Protein AF-A0A9Q1MTA8-F1 (afdb_monomer_lite)

Foldseek 3Di:
DDAPPQQQDPLLVLLLDLVCLVVNVVVCVVPVVQQLDATNQQAGSLLSNLLNLRLNSNVSSLVSLVVPDDPVSSVSNQAGPQFDGSLLSNVVSLVLLVNLVCCVVCVVQQCGAGNVRAGSLLSLLQDQVLQPPPPPDDPVLVVLLVPDDDDSDSDDDPVVVPPDPDPSSVVSNVSSNSNVSSLVSLLSSLVSLVVVLVVCVVPDPPVVVVSLVNLLSSLLSNLLNLVVSSNVNSCVSPVVSQLDADPQQAGSLLSNLLNVNVVVVVVLLPPPPSLVVNQPTATPQQHGSLLSLLDHDPDPPPDPDDLLVVLLVSVVSSVVNPVSHDVVQQPGATNVRDGSVRSNCVSCVVSLVSNLVVLLVVLVVLLVLLVVLLVVLVVCLQVDQQAADPPPRHRPCVPPPLSVLLVVLSVLLNVLSVVLNVLSVVLVPDPSDSVCSNPPSVVSVVSSVVSNLSSVLSSLSSVLSSLLRNPPDPDPVVNVVVSVVSCPVVVVSCVVCVVVVVVVVVVVVVVVVVVVVVDDPPPPPDDDDDDDDDDDDDDDDDDDDDDDDDDDDDD

InterPro domains:
  IPR026961 PGG domain [PF13962] (357-468)
  IPR036770 Ankyrin repeat-containing domain superfamily [G3DSA:1.25.40.20] (1-135)
  IPR036770 Ankyrin repeat-containing domain superfamily [G3DSA:1.25.40.20] (136-315)
  IPR036770 Ankyrin repeat-containing domain superfamily [SSF48403] (3-128)

Radius of gyration: 36.96 Å; chains: 1; bounding box: 88×91×113 Å

Organism: NCBI:txid402998

Sequence (555 aa):
MHRNDMGNTILHEIATFDRLDSAAKVILNKAPSLLGMRNKCGETALYRVVRYKKVVMFDFLDEQVNQLFDVYEREACYYKLGGATILHAAICSEHFCLALLIAKKYDYLVNERDADGMTALQLLACNRQAFGIGEKYSFIKRSIYTRLSTEHKAIEREEDKKCYRVPMVESIRKKKQRYESVLELAKLMSDVSKRQEKEEQDGVAQAGQAVAKVAESSLFLATKSGCTEIIDEILKTYPQAVEYVDSEGRNVLHVAIKYRQMQFFDIVEKMGTPMRRLKRKITHQGNSLLHMVGVKEDSEIADMRSPALLLQENLLLFERVKNVCSAYFSEIINEEGKTAEELFTKENTTLRSEVNDWLKRTAENCTIVAVLIATVAFAAAYTIPGGPNQSTGYPVLLDQPFFVIFTIGDVLSITFALTSMINFLSILTSSFLLHEFRRSLPQKLTLGVTLLILSVSMMMLAFASTIILMIHYKERWTKIALSSMAFLPVTIFAVSYFPLYVSLWKNFNYSLRKLARAFPRCKFISGRPRDSPLPSSSSLHESESTKFGISTSYY

Secondary structure (DSSP, 8-state):
----TT---HHHHHTT-GGGHHHHHHHHHH-GGGSS---TT---HHHHHHHTT-HHHHHHHHHHHHHHS-HHHHHHHHB-TTS-BHHHHHHHTT-HHHHHHHHHH-GGGSS-B-TTS-BHHHHHHH-GGGG---S---HHHHHHHHH------SS--GGGGGG---HHHHHHHHHHHHHHHHHHHHHHHHHHHHHHHHHHHTT-HHHHHHHHHHHHHHHHHHHHHT-HHHHHHHHHH-GGGGG-B-TTS-BHHHHHHHTT-HHHHHHHHTTSHHHHHHHH---TT---TTGGGTSPPSS-----S-HHHHHHHHHHHHHHHHHHS-GGGGS-B-TTS-BHHHHHHHHTHHHHHHHHHHHHHHHHHHHHHHHHHHHHHHHHHHS-TT-B-TTT-SBTTTTSHHHHHHHHHHHHHHHHHHHHHHHHHHHHTS---GGGGGTHHHHHHHHHHHHHHHHHHHHHHHHHHHHHHH---S-HHHHHHHHHHHHHHHHHHHHHHHHHHHHHHHHHHHHHHHHHHHS-------PPP--------------------------

Structure (mmCIF, N/CA/C/O backbone):
data_AF-A0A9Q1MTA8-F1
#
_entry.id   AF-A0A9Q1MTA8-F1
#
loop_
_atom_site.group_PDB
_atom_site.id
_atom_site.type_symbol
_atom_site.label_atom_id
_atom_site.label_alt_id
_atom_site.label_comp_id
_atom_site.label_asym_id
_atom_site.label_entity_id
_atom_site.label_seq_id
_atom_site.pdbx_PDB_ins_code
_atom_site.Cartn_x
_atom_site.Cartn_y
_atom_site.Cartn_z
_atom_site.occupancy
_atom_site.B_iso_or_equiv
_atom_site.auth_seq_id
_atom_site.auth_comp_id
_atom_site.auth_asym_id
_atom_site.auth_atom_id
_atom_site.pdbx_PDB_model_num
ATOM 1 N N . MET A 1 1 ? 6.226 23.227 -46.658 1.00 59.16 1 MET A N 1
ATOM 2 C CA . MET A 1 1 ? 5.336 22.419 -45.794 1.00 59.16 1 MET A CA 1
ATOM 3 C C . MET A 1 1 ? 5.023 23.213 -44.541 1.00 59.16 1 MET A C 1
ATOM 5 O O . MET A 1 1 ? 5.942 23.507 -43.787 1.00 59.16 1 MET A O 1
ATOM 9 N N . HIS A 1 2 ? 3.764 23.603 -44.351 1.00 76.25 2 HIS A N 1
ATOM 10 C CA . HIS A 1 2 ? 3.347 24.346 -43.162 1.00 76.25 2 HIS A CA 1
ATOM 11 C C . HIS A 1 2 ? 3.400 23.443 -41.922 1.00 76.25 2 HIS A C 1
ATOM 13 O O . HIS A 1 2 ? 2.971 22.289 -41.968 1.00 76.25 2 HIS A O 1
ATOM 19 N N . ARG A 1 3 ? 3.955 23.973 -40.832 1.00 87.25 3 ARG A N 1
ATOM 20 C CA . ARG A 1 3 ? 3.949 23.367 -39.498 1.00 87.25 3 ARG A CA 1
ATOM 21 C C . ARG A 1 3 ? 3.203 24.312 -38.564 1.00 87.25 3 ARG A C 1
ATOM 23 O O . ARG A 1 3 ? 3.296 25.523 -38.751 1.00 87.25 3 ARG A O 1
ATOM 30 N N . ASN A 1 4 ? 2.475 23.775 -37.591 1.00 88.44 4 ASN A N 1
ATOM 31 C CA . ASN A 1 4 ? 1.875 24.611 -36.548 1.00 88.44 4 ASN A CA 1
ATOM 32 C C . ASN A 1 4 ? 2.919 25.044 -35.503 1.00 88.44 4 ASN A C 1
ATOM 34 O O . ASN A 1 4 ? 4.091 24.665 -35.584 1.00 88.44 4 ASN A O 1
ATOM 38 N N . ASP A 1 5 ? 2.488 25.795 -34.490 1.00 87.06 5 ASP A N 1
ATOM 39 C CA . ASP A 1 5 ? 3.366 26.338 -33.444 1.00 87.06 5 ASP A CA 1
ATOM 40 C C . ASP A 1 5 ? 4.110 25.258 -32.647 1.00 87.06 5 ASP A C 1
ATOM 42 O O . ASP A 1 5 ? 5.204 25.502 -32.137 1.00 87.06 5 ASP A O 1
ATOM 46 N N . MET A 1 6 ? 3.580 24.032 -32.609 1.00 83.50 6 MET A N 1
ATOM 47 C CA . MET A 1 6 ? 4.206 22.864 -31.974 1.00 83.50 6 MET A CA 1
ATOM 48 C C . MET A 1 6 ? 5.133 22.088 -32.928 1.00 83.50 6 MET A C 1
ATOM 50 O O . MET A 1 6 ? 5.712 21.064 -32.565 1.00 83.50 6 MET A O 1
ATOM 54 N N . GLY A 1 7 ? 5.301 22.566 -34.162 1.00 86.88 7 GLY A N 1
ATOM 55 C CA . GLY A 1 7 ? 6.080 21.910 -35.208 1.00 86.88 7 GLY A CA 1
ATOM 56 C C . GLY A 1 7 ? 5.385 20.703 -35.838 1.00 86.88 7 GLY A C 1
ATOM 57 O O . GLY A 1 7 ? 6.036 19.957 -36.566 1.00 86.88 7 GLY A O 1
ATOM 58 N N . ASN A 1 8 ? 4.096 20.486 -35.572 1.00 89.50 8 ASN A N 1
ATOM 59 C CA . ASN A 1 8 ? 3.356 19.347 -36.104 1.00 89.50 8 ASN A CA 1
ATOM 60 C C . ASN A 1 8 ? 3.070 19.557 -37.590 1.00 89.50 8 ASN A C 1
ATOM 62 O O . ASN A 1 8 ? 2.639 20.634 -38.013 1.00 89.50 8 ASN A O 1
ATOM 66 N N . THR A 1 9 ? 3.282 18.505 -38.375 1.00 91.94 9 THR A N 1
ATOM 67 C CA . THR A 1 9 ? 2.803 18.442 -39.759 1.00 91.94 9 THR A CA 1
ATOM 68 C C . THR A 1 9 ? 1.333 18.020 -39.787 1.00 91.94 9 THR A C 1
ATOM 70 O O . THR A 1 9 ? 0.809 17.503 -38.801 1.00 91.94 9 THR A O 1
ATOM 73 N N . ILE A 1 10 ? 0.674 18.162 -40.939 1.00 89.56 10 ILE A N 1
ATOM 74 C CA . ILE A 1 10 ? -0.684 17.630 -41.150 1.00 89.56 10 ILE A CA 1
ATOM 75 C C . ILE A 1 10 ? -0.781 16.144 -40.760 1.00 89.56 10 ILE A C 1
ATOM 77 O O . ILE A 1 10 ? -1.760 15.734 -40.142 1.00 89.56 10 ILE A O 1
ATOM 81 N N . LEU A 1 11 ? 0.256 15.351 -41.053 1.00 90.31 11 LEU A N 1
ATOM 82 C CA . LEU A 1 11 ? 0.276 13.929 -40.715 1.00 90.31 11 LEU A CA 1
ATOM 83 C C . LEU A 1 11 ? 0.302 13.689 -39.196 1.00 90.31 11 LEU A C 1
ATOM 85 O O . LEU A 1 11 ? -0.333 12.754 -38.724 1.00 90.31 11 LEU A O 1
ATOM 89 N N . HIS A 1 12 ? 0.960 14.555 -38.418 1.00 91.25 12 HIS A N 1
ATOM 90 C CA . HIS A 1 12 ? 0.945 14.466 -36.953 1.00 91.25 12 HIS A CA 1
ATOM 91 C C . HIS A 1 12 ? -0.444 14.735 -36.368 1.00 91.25 12 HIS A C 1
ATOM 93 O O . HIS A 1 12 ? -0.798 14.144 -35.352 1.00 91.25 12 HIS A O 1
ATOM 99 N N . GLU A 1 13 ? -1.225 15.631 -36.970 1.00 90.31 13 GLU A N 1
ATOM 100 C CA . GLU A 1 13 ? -2.588 15.896 -36.500 1.00 90.31 13 GLU A CA 1
ATOM 101 C C . GLU A 1 13 ? -3.536 14.760 -36.903 1.00 90.31 13 GLU A C 1
ATOM 103 O O . GLU A 1 13 ? -4.303 14.273 -36.074 1.00 90.31 13 GLU A O 1
ATOM 108 N N . ILE A 1 14 ? -3.407 14.242 -38.127 1.00 90.12 14 ILE A N 1
ATOM 109 C CA . ILE A 1 14 ? -4.187 13.089 -38.602 1.00 90.12 14 ILE A CA 1
ATOM 110 C C . ILE A 1 14 ? -3.892 11.828 -37.785 1.00 90.12 14 ILE A C 1
ATOM 112 O O . ILE A 1 14 ? -4.820 11.105 -37.432 1.00 90.12 14 ILE A O 1
ATOM 116 N N . ALA A 1 15 ? -2.632 11.618 -37.396 1.00 88.25 15 ALA A N 1
ATOM 117 C CA . ALA A 1 15 ? -2.195 10.527 -36.525 1.00 88.25 15 ALA A CA 1
ATOM 118 C C . ALA A 1 15 ? -2.945 10.462 -35.178 1.00 88.25 15 ALA A C 1
ATOM 120 O O . ALA A 1 15 ? -2.921 9.439 -34.497 1.00 88.25 15 ALA A O 1
ATOM 121 N N . THR A 1 16 ? -3.631 11.532 -34.769 1.00 89.50 16 THR A N 1
ATOM 122 C CA . THR A 1 16 ? -4.428 11.539 -33.535 1.00 89.50 16 THR A CA 1
ATOM 123 C C . THR A 1 16 ? -5.842 10.967 -33.702 1.00 89.50 16 THR A C 1
ATOM 125 O O . THR A 1 16 ? -6.568 10.877 -32.711 1.00 89.50 16 THR A O 1
ATOM 128 N N . PHE A 1 17 ? -6.235 10.514 -34.901 1.00 88.69 17 PHE A N 1
ATOM 129 C CA . PHE A 1 17 ? -7.570 9.982 -35.201 1.00 88.69 17 PHE A CA 1
ATOM 130 C C . PHE A 1 17 ? -7.515 8.665 -35.992 1.00 88.69 17 PHE A C 1
ATOM 132 O O . PHE A 1 17 ? -6.963 8.624 -37.082 1.00 88.69 17 PHE A O 1
ATOM 139 N N . ASP A 1 18 ? -8.188 7.609 -35.515 1.00 82.75 18 ASP A N 1
ATOM 140 C CA . ASP A 1 18 ? -8.246 6.318 -36.234 1.00 82.75 18 ASP A CA 1
ATOM 141 C C . ASP A 1 18 ? -9.044 6.377 -37.549 1.00 82.75 18 ASP A C 1
ATOM 143 O O . ASP A 1 18 ? -8.770 5.630 -38.477 1.00 82.75 18 ASP A O 1
ATOM 147 N N . ARG A 1 19 ? -10.038 7.269 -37.653 1.00 83.69 19 ARG A N 1
ATOM 148 C CA . ARG A 1 19 ? -10.983 7.323 -38.790 1.00 83.69 19 ARG A CA 1
ATOM 149 C C . ARG A 1 19 ? -10.468 8.083 -40.017 1.00 83.69 19 ARG A C 1
ATOM 151 O O . ARG A 1 19 ? -11.234 8.328 -40.943 1.00 83.69 19 ARG A O 1
ATOM 158 N N . LEU A 1 20 ? -9.222 8.545 -39.984 1.00 87.12 20 LEU A N 1
ATOM 159 C CA . LEU A 1 20 ? -8.634 9.388 -41.028 1.00 87.12 20 LEU A CA 1
ATOM 160 C C . LEU A 1 20 ? -7.525 8.663 -41.807 1.00 87.12 20 LEU A C 1
ATOM 162 O O . LEU A 1 20 ? -6.698 9.313 -42.442 1.00 87.12 20 LEU A O 1
ATOM 166 N N . ASP A 1 21 ? -7.511 7.332 -41.782 1.00 82.19 21 ASP A N 1
ATOM 167 C CA . ASP A 1 21 ? -6.589 6.462 -42.527 1.00 82.19 21 ASP A CA 1
ATOM 168 C C . ASP A 1 21 ? -6.620 6.738 -44.041 1.00 82.19 21 ASP A C 1
ATOM 170 O O . ASP A 1 21 ? -5.585 6.896 -44.688 1.00 82.19 21 ASP A O 1
ATOM 174 N N . SER A 1 22 ? -7.814 6.936 -44.600 1.00 85.00 22 SER A N 1
ATOM 175 C CA . SER A 1 22 ? -8.009 7.281 -46.011 1.00 85.00 22 SER A CA 1
ATOM 176 C C . SER A 1 22 ? -7.400 8.644 -46.360 1.00 85.00 22 SER A C 1
ATOM 178 O O . SER A 1 22 ? -6.773 8.807 -47.408 1.00 85.00 22 SER A O 1
ATOM 180 N N . ALA A 1 23 ? -7.535 9.627 -45.462 1.00 86.31 23 ALA A N 1
ATOM 181 C CA . ALA A 1 23 ? -6.925 10.944 -45.634 1.00 86.31 23 ALA A CA 1
ATOM 182 C C . ALA A 1 23 ? -5.397 10.864 -45.503 1.00 86.31 23 ALA A C 1
ATOM 184 O O . ALA A 1 23 ? -4.682 11.444 -46.323 1.00 86.31 23 ALA A O 1
ATOM 185 N N . ALA A 1 24 ? -4.898 10.096 -44.527 1.00 87.88 24 ALA A N 1
ATOM 186 C CA . ALA A 1 24 ? -3.474 9.827 -44.355 1.00 87.88 24 ALA A CA 1
ATOM 187 C C . ALA A 1 24 ? -2.875 9.207 -45.626 1.00 87.88 24 ALA A C 1
ATOM 189 O O . ALA A 1 24 ? -1.856 9.693 -46.111 1.00 87.88 24 ALA A O 1
ATOM 190 N N . LYS A 1 25 ? -3.551 8.226 -46.236 1.00 88.38 25 LYS A N 1
ATOM 191 C CA . LYS A 1 25 ? -3.123 7.590 -47.492 1.00 88.38 25 LYS A CA 1
ATOM 192 C C . LYS A 1 25 ? -2.963 8.583 -48.642 1.00 88.38 25 LYS A C 1
ATOM 194 O O . LYS A 1 25 ? -1.936 8.588 -49.315 1.00 88.38 25 LYS A O 1
ATOM 199 N N . VAL A 1 26 ? -3.941 9.466 -48.852 1.00 89.31 26 VAL A N 1
ATOM 200 C CA . VAL A 1 26 ? -3.868 10.492 -49.911 1.00 89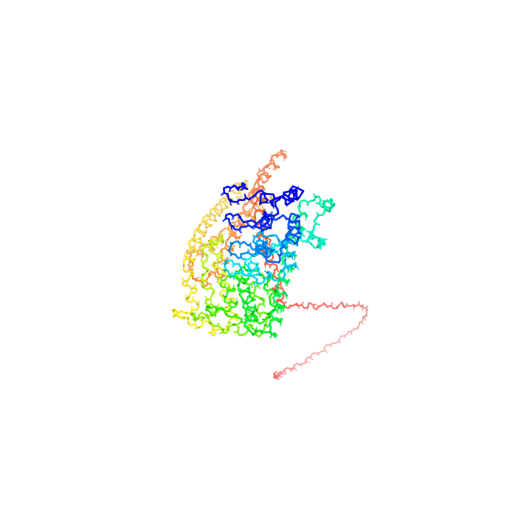.31 26 VAL A CA 1
ATOM 201 C C . VAL A 1 26 ? -2.690 11.444 -49.691 1.00 89.31 26 VAL A C 1
ATOM 203 O O . VAL A 1 26 ? -2.036 11.859 -50.648 1.00 89.31 26 VAL A O 1
ATOM 206 N N . ILE A 1 27 ? -2.409 11.791 -48.436 1.00 88.12 27 ILE A N 1
ATOM 207 C CA . ILE A 1 27 ? -1.319 12.702 -48.076 1.00 88.12 27 ILE A CA 1
ATOM 208 C C . ILE A 1 27 ? 0.040 12.030 -48.258 1.00 88.12 27 ILE A C 1
ATOM 210 O O . ILE A 1 27 ? 0.941 12.647 -48.824 1.00 88.12 27 ILE A O 1
ATOM 214 N N . LEU A 1 28 ? 0.175 10.770 -47.845 1.00 89.12 28 LEU A N 1
ATOM 215 C CA . LEU A 1 28 ? 1.406 9.997 -47.997 1.00 89.12 28 LEU A CA 1
ATOM 216 C C . LEU A 1 28 ? 1.738 9.714 -49.463 1.00 89.12 28 LEU A C 1
ATOM 218 O O . LEU A 1 28 ? 2.895 9.849 -49.846 1.00 89.12 28 LEU A O 1
ATOM 222 N N . ASN A 1 29 ? 0.730 9.471 -50.307 1.00 87.56 29 ASN A N 1
ATOM 223 C CA . ASN A 1 29 ? 0.924 9.339 -51.755 1.00 87.56 29 ASN A CA 1
ATOM 224 C C . ASN A 1 29 ? 1.502 10.610 -52.399 1.00 87.56 29 ASN A C 1
ATOM 226 O O . ASN A 1 29 ? 2.205 10.529 -53.402 1.00 87.56 29 ASN A O 1
ATOM 230 N N . LYS A 1 30 ? 1.191 11.793 -51.853 1.00 88.75 30 LYS A N 1
ATOM 231 C CA . LYS A 1 30 ? 1.712 13.075 -52.356 1.00 88.75 30 LYS A CA 1
ATOM 232 C C . LYS A 1 30 ? 3.044 13.467 -51.720 1.00 88.75 30 LYS A C 1
ATOM 234 O O . LYS A 1 30 ? 3.835 14.157 -52.355 1.00 88.75 30 LYS A O 1
ATOM 239 N N . ALA A 1 31 ? 3.262 13.105 -50.459 1.00 88.44 31 ALA A N 1
ATOM 240 C CA . ALA A 1 31 ? 4.408 13.540 -49.670 1.00 88.44 31 ALA A CA 1
ATOM 241 C C . ALA A 1 31 ? 4.835 12.460 -48.652 1.00 88.44 31 ALA A C 1
ATOM 243 O O . ALA A 1 31 ? 4.566 12.603 -47.454 1.00 88.44 31 ALA A O 1
ATOM 244 N N . PRO A 1 32 ? 5.540 11.403 -49.097 1.00 86.88 32 PRO A N 1
ATOM 245 C CA . PRO A 1 32 ? 5.952 10.292 -48.232 1.00 86.88 32 PRO A CA 1
ATOM 246 C C . PRO A 1 32 ? 6.978 10.710 -47.167 1.00 86.88 32 PRO A C 1
ATOM 248 O O . PRO A 1 32 ? 6.992 10.169 -46.064 1.00 86.88 32 PRO A O 1
ATOM 251 N N . SER A 1 33 ? 7.768 11.758 -47.433 1.00 85.81 33 SER A N 1
ATOM 252 C CA . SER A 1 33 ? 8.756 12.302 -46.489 1.00 85.81 33 SER A CA 1
ATOM 253 C C . SER A 1 33 ? 8.154 12.802 -45.170 1.00 85.81 33 SER A C 1
ATOM 255 O O . SER A 1 33 ? 8.879 12.974 -44.193 1.00 85.81 33 SER A O 1
ATOM 257 N N . LEU A 1 34 ? 6.832 13.013 -45.102 1.00 87.62 34 LEU A N 1
ATOM 258 C CA . LEU A 1 34 ? 6.131 13.398 -43.874 1.00 87.62 34 LEU A CA 1
ATOM 259 C C . LEU A 1 34 ? 6.209 12.340 -42.764 1.00 87.62 34 LEU A C 1
ATOM 261 O O . LEU A 1 34 ? 6.085 12.722 -41.600 1.00 87.62 34 LEU A O 1
ATOM 265 N N . LEU A 1 35 ? 6.419 11.058 -43.097 1.00 86.44 35 LEU A N 1
ATOM 266 C CA . LEU A 1 35 ? 6.514 9.963 -42.119 1.00 86.44 35 LEU A CA 1
ATOM 267 C C . LEU A 1 35 ? 7.710 10.124 -41.176 1.00 86.44 35 LEU A C 1
ATOM 269 O O . LEU A 1 35 ? 7.563 9.957 -39.966 1.00 86.44 35 LEU A O 1
ATOM 273 N N . GLY A 1 36 ? 8.863 10.518 -41.722 1.00 84.62 36 GLY A N 1
ATOM 274 C CA . GLY A 1 36 ? 10.108 10.695 -40.969 1.00 84.62 36 GLY A CA 1
ATOM 275 C C . GLY A 1 36 ? 10.248 12.067 -40.304 1.00 84.62 36 GLY A C 1
ATOM 276 O O . GLY A 1 36 ? 11.206 12.309 -39.569 1.00 84.62 36 GLY A O 1
ATOM 277 N N . MET A 1 37 ? 9.318 13.000 -40.543 1.00 88.88 37 MET A N 1
ATOM 278 C CA . MET A 1 37 ? 9.406 14.333 -39.945 1.00 88.88 37 MET A CA 1
ATOM 279 C C . MET A 1 37 ? 9.106 14.299 -38.456 1.00 88.88 37 MET A C 1
ATOM 281 O O . MET A 1 37 ? 8.160 13.655 -38.012 1.00 88.88 37 MET A O 1
ATOM 285 N N . ARG A 1 38 ? 9.873 15.092 -37.708 1.00 90.69 38 ARG A N 1
ATOM 286 C CA . ARG A 1 38 ? 9.705 15.273 -36.269 1.00 90.69 38 ARG A CA 1
ATOM 287 C C . ARG A 1 38 ? 9.108 16.637 -35.941 1.00 90.69 38 ARG A C 1
ATOM 289 O O . ARG A 1 38 ? 9.453 17.640 -36.576 1.00 90.69 38 ARG A O 1
ATOM 296 N N . ASN A 1 39 ? 8.237 16.675 -34.937 1.00 90.81 39 ASN A N 1
ATOM 297 C CA . ASN A 1 39 ? 7.746 17.924 -34.349 1.00 90.81 39 ASN A CA 1
ATOM 298 C C . ASN A 1 39 ? 8.772 18.554 -33.382 1.00 90.81 39 ASN A C 1
ATOM 300 O O . ASN A 1 39 ? 9.872 18.029 -33.210 1.00 90.81 39 ASN A O 1
ATOM 304 N N . LYS A 1 40 ? 8.433 19.676 -32.723 1.00 89.62 40 LYS A N 1
ATOM 305 C CA . LYS A 1 40 ? 9.339 20.328 -31.750 1.00 89.62 40 LYS A CA 1
ATOM 306 C C . LYS A 1 40 ? 9.639 19.459 -30.526 1.00 89.62 40 LYS A C 1
ATOM 308 O O . LYS A 1 40 ? 10.688 19.611 -29.915 1.00 89.62 40 LYS A O 1
ATOM 313 N N . CYS A 1 41 ? 8.740 18.538 -30.185 1.00 83.62 41 CYS A N 1
ATOM 314 C CA . CYS A 1 41 ? 8.972 17.540 -29.146 1.00 83.62 41 CYS A CA 1
ATOM 315 C C . CYS A 1 41 ? 9.830 16.368 -29.642 1.00 83.62 41 CYS A C 1
ATOM 317 O O . CYS A 1 41 ? 10.137 15.489 -28.849 1.00 83.62 41 CYS A O 1
ATOM 319 N N . GLY A 1 42 ? 10.194 16.314 -30.926 1.00 88.00 42 GLY A N 1
ATOM 320 C CA . GLY A 1 42 ? 10.987 15.229 -31.489 1.00 88.00 42 GLY A CA 1
ATOM 321 C C . GLY A 1 42 ? 10.208 13.986 -31.901 1.00 88.00 42 GLY A C 1
ATOM 322 O O . GLY A 1 42 ? 10.812 12.957 -32.192 1.00 88.00 42 GLY A O 1
ATOM 323 N N . GLU A 1 43 ? 8.885 14.046 -31.893 1.00 91.06 43 GLU A N 1
ATOM 324 C CA . GLU A 1 43 ? 7.996 12.914 -32.150 1.00 91.06 43 GLU A CA 1
ATOM 325 C C . GLU A 1 43 ? 7.726 12.808 -33.642 1.00 91.06 43 GLU A C 1
ATOM 327 O O . GLU A 1 43 ? 7.533 13.835 -34.286 1.00 91.06 43 GLU A O 1
ATOM 332 N N . THR A 1 44 ? 7.690 11.585 -34.165 1.00 92.31 44 THR A N 1
ATOM 333 C CA . THR A 1 44 ? 7.183 11.286 -35.507 1.00 92.31 44 THR A CA 1
ATOM 334 C C . THR A 1 44 ? 5.663 11.135 -35.482 1.00 92.31 44 THR A C 1
ATOM 336 O O . THR A 1 44 ? 5.047 10.996 -34.416 1.00 92.31 44 THR A O 1
ATOM 339 N N . ALA A 1 45 ? 5.038 11.113 -36.663 1.00 91.12 45 ALA A N 1
ATOM 340 C CA . ALA A 1 45 ? 3.613 10.811 -36.767 1.00 91.12 45 ALA A CA 1
ATOM 341 C C . ALA A 1 45 ? 3.289 9.444 -36.138 1.00 91.12 45 ALA A C 1
ATOM 343 O O . ALA A 1 45 ? 2.362 9.359 -35.336 1.00 91.12 45 ALA A O 1
ATOM 344 N N . LEU A 1 46 ? 4.109 8.419 -36.404 1.00 91.38 46 LEU A N 1
ATOM 345 C CA . LEU A 1 46 ? 3.949 7.074 -35.845 1.00 91.38 46 LEU A CA 1
ATOM 346 C C . LEU A 1 46 ? 4.056 7.052 -34.311 1.00 91.38 46 LEU A C 1
ATOM 348 O O . LEU A 1 46 ? 3.199 6.481 -33.639 1.00 91.38 46 LEU A O 1
ATOM 352 N N . TYR A 1 47 ? 5.044 7.741 -33.732 1.00 91.12 47 TYR A N 1
ATOM 353 C CA . TYR A 1 47 ? 5.169 7.852 -32.274 1.00 91.12 47 TYR A CA 1
ATOM 354 C C . TYR A 1 47 ? 3.929 8.496 -31.640 1.00 91.12 47 TYR A C 1
ATOM 356 O O . TYR A 1 47 ? 3.436 8.084 -30.584 1.00 91.12 47 TYR A O 1
ATOM 364 N N . ARG A 1 48 ? 3.383 9.512 -32.309 1.00 90.81 48 ARG A N 1
ATOM 365 C CA . ARG A 1 48 ? 2.202 10.231 -31.844 1.00 90.81 48 ARG A CA 1
ATOM 366 C C . ARG A 1 48 ? 0.954 9.352 -31.857 1.00 90.81 48 ARG A C 1
ATOM 368 O O . ARG A 1 48 ? 0.205 9.387 -30.883 1.00 90.81 48 ARG A O 1
ATOM 375 N N . VAL A 1 49 ? 0.757 8.532 -32.888 1.00 92.81 49 VAL A N 1
ATOM 376 C CA . VAL A 1 49 ? -0.342 7.553 -32.945 1.00 92.81 49 VAL A CA 1
ATOM 377 C C . VAL A 1 49 ? -0.394 6.696 -31.675 1.00 92.81 49 VAL A C 1
ATOM 379 O O . VAL A 1 49 ? -1.453 6.560 -31.055 1.00 92.81 49 VAL A O 1
ATOM 382 N N . VAL A 1 50 ? 0.761 6.179 -31.244 1.00 92.06 50 VAL A N 1
ATOM 383 C CA . VAL A 1 50 ? 0.873 5.348 -30.038 1.00 92.06 50 VAL A CA 1
ATOM 384 C C . VAL A 1 50 ? 0.500 6.142 -28.789 1.00 92.06 50 VAL A C 1
ATOM 386 O O . VAL A 1 50 ? -0.336 5.701 -27.999 1.00 92.06 50 VAL A O 1
ATOM 389 N N . ARG A 1 51 ? 1.032 7.362 -28.645 1.00 89.06 51 ARG A N 1
ATOM 390 C CA . ARG A 1 51 ? 0.721 8.251 -27.514 1.00 89.06 51 ARG A CA 1
ATOM 391 C C . ARG A 1 51 ? -0.776 8.567 -27.400 1.00 89.06 51 ARG A C 1
ATOM 393 O O . ARG A 1 51 ? -1.299 8.668 -26.291 1.00 89.06 51 ARG A O 1
ATOM 400 N N . TYR A 1 52 ? -1.470 8.712 -28.531 1.00 89.94 52 TYR A N 1
ATOM 401 C CA . TYR A 1 52 ? -2.915 8.981 -28.594 1.00 89.94 52 TYR A CA 1
ATOM 402 C C . TYR A 1 52 ? -3.789 7.720 -28.674 1.00 89.94 52 TYR A C 1
ATOM 404 O O . TYR A 1 52 ? -5.015 7.841 -28.816 1.00 89.94 52 TYR A O 1
ATOM 412 N N . LYS A 1 53 ? -3.193 6.530 -28.504 1.00 89.62 53 LYS A N 1
ATOM 413 C CA . LYS A 1 53 ? -3.901 5.248 -28.368 1.00 89.62 53 LYS A CA 1
ATOM 414 C C . LYS A 1 53 ? -4.703 4.868 -29.617 1.00 89.62 53 LYS A C 1
ATOM 416 O O . LYS A 1 53 ? -5.840 4.412 -29.507 1.00 89.62 53 LYS A O 1
ATOM 421 N N . LYS A 1 54 ? -4.152 5.140 -30.800 1.00 90.38 54 LYS A N 1
ATOM 422 C CA . LYS A 1 54 ? -4.827 4.950 -32.093 1.00 90.38 54 LYS A CA 1
ATOM 423 C C . LYS A 1 54 ? -4.336 3.677 -32.777 1.00 90.38 54 LYS A C 1
ATOM 425 O O . LYS A 1 54 ? -3.347 3.695 -33.492 1.00 90.38 54 LYS A O 1
ATOM 430 N N . VAL A 1 55 ? -4.978 2.545 -32.487 1.00 86.50 55 VAL A N 1
ATOM 431 C CA . VAL A 1 55 ? -4.503 1.217 -32.928 1.00 86.50 55 VAL A CA 1
ATOM 432 C C . VAL A 1 55 ? -4.638 1.035 -34.441 1.00 86.50 55 VAL A C 1
ATOM 434 O O . VAL A 1 55 ? -3.709 0.560 -35.080 1.00 86.50 55 VAL A O 1
ATOM 437 N N . VAL A 1 56 ? -5.756 1.464 -35.033 1.00 87.12 56 VAL A N 1
ATOM 438 C CA . VAL A 1 56 ? -6.003 1.284 -36.476 1.00 87.12 56 VAL A CA 1
ATOM 439 C C . VAL A 1 56 ? -5.057 2.162 -37.288 1.00 87.12 56 VAL A C 1
ATOM 441 O O . VAL A 1 56 ? -4.457 1.716 -38.262 1.00 87.12 56 VAL A O 1
ATOM 444 N N . MET A 1 57 ? -4.874 3.410 -36.850 1.00 89.12 57 MET A N 1
ATOM 445 C CA . MET A 1 57 ? -3.908 4.309 -37.475 1.00 89.12 57 MET A CA 1
ATOM 446 C C . MET A 1 57 ? -2.460 3.834 -37.269 1.00 89.12 57 MET A C 1
ATOM 448 O O . MET A 1 57 ? -1.606 4.127 -38.103 1.00 89.12 57 MET A O 1
ATOM 452 N N . PHE A 1 58 ? -2.173 3.097 -36.189 1.00 91.38 58 PHE A N 1
ATOM 453 C CA . PHE A 1 58 ? -0.849 2.513 -35.956 1.00 91.38 58 PHE A CA 1
ATOM 454 C C . PHE A 1 58 ? -0.540 1.460 -37.001 1.00 91.38 58 PHE A C 1
ATOM 456 O O . PHE A 1 58 ? 0.462 1.605 -37.689 1.00 91.38 58 PHE A O 1
ATOM 463 N N . ASP A 1 59 ? -1.425 0.478 -37.174 1.00 89.44 59 ASP A N 1
ATOM 464 C CA . ASP A 1 59 ? -1.235 -0.579 -38.169 1.00 89.44 59 ASP A CA 1
ATOM 465 C C . ASP A 1 59 ? -1.068 0.012 -39.578 1.00 89.44 59 ASP A C 1
ATOM 467 O O . ASP A 1 59 ? -0.161 -0.382 -40.310 1.00 89.44 59 ASP A O 1
ATOM 471 N N . PHE A 1 60 ? -1.873 1.026 -39.923 1.00 90.19 60 PHE A N 1
ATOM 472 C CA . PHE A 1 60 ? -1.771 1.721 -41.205 1.00 90.19 60 PHE A CA 1
ATOM 473 C C . PHE A 1 60 ? -0.426 2.442 -41.390 1.00 90.19 60 PHE A C 1
ATOM 475 O O . PHE A 1 60 ? 0.259 2.217 -42.386 1.00 90.19 60 PHE A O 1
ATOM 482 N N . LEU A 1 61 ? -0.028 3.325 -40.463 1.00 89.31 61 LEU A N 1
ATOM 483 C CA . LEU A 1 61 ? 1.229 4.070 -40.613 1.00 89.31 61 LEU A CA 1
ATOM 484 C C . LEU A 1 61 ? 2.445 3.153 -40.536 1.00 89.31 61 LEU A C 1
ATOM 486 O O . LEU A 1 61 ? 3.418 3.386 -41.244 1.00 89.31 61 LEU A O 1
ATOM 490 N N . ASP A 1 62 ? 2.394 2.120 -39.706 1.00 90.25 62 ASP A N 1
ATOM 491 C CA . ASP A 1 62 ? 3.463 1.143 -39.575 1.00 90.25 62 ASP A CA 1
ATOM 492 C C . ASP A 1 62 ? 3.635 0.321 -40.863 1.00 90.25 62 ASP A C 1
ATOM 494 O O . ASP A 1 62 ? 4.759 0.101 -41.312 1.00 90.25 62 ASP A O 1
ATOM 498 N N . GLU A 1 63 ? 2.545 -0.059 -41.536 1.00 89.94 63 GLU A N 1
ATOM 499 C CA . GLU A 1 63 ? 2.607 -0.659 -42.874 1.00 89.94 63 GLU A CA 1
ATOM 500 C C . GLU A 1 63 ? 3.229 0.302 -43.900 1.00 89.94 63 GLU A C 1
ATOM 502 O O . GLU A 1 63 ? 4.099 -0.097 -44.674 1.00 89.94 63 GLU A O 1
ATOM 507 N N . GLN A 1 64 ? 2.846 1.582 -43.878 1.00 89.12 64 GLN A N 1
ATOM 508 C CA . GLN A 1 64 ? 3.403 2.588 -44.789 1.00 89.12 64 GLN A CA 1
ATOM 509 C C . GLN A 1 64 ? 4.897 2.841 -44.548 1.00 89.12 64 GLN A C 1
ATOM 511 O O . GLN A 1 64 ? 5.655 2.947 -45.509 1.00 89.12 64 GLN A O 1
ATOM 516 N N . VAL A 1 65 ? 5.345 2.889 -43.289 1.00 88.44 65 VAL A N 1
ATOM 517 C CA . VAL A 1 65 ? 6.775 2.986 -42.951 1.00 88.44 65 VAL A CA 1
ATOM 518 C C . VAL A 1 65 ? 7.522 1.747 -43.452 1.00 88.44 65 VAL A C 1
ATOM 520 O O . VAL A 1 65 ? 8.595 1.876 -44.032 1.00 88.44 65 VAL A O 1
ATOM 523 N N . ASN A 1 66 ? 6.946 0.551 -43.299 1.00 86.00 66 ASN A N 1
ATOM 524 C CA . ASN A 1 66 ? 7.560 -0.684 -43.787 1.00 86.00 66 ASN A CA 1
ATOM 525 C C . ASN A 1 66 ? 7.667 -0.752 -45.324 1.00 86.00 66 ASN A C 1
ATOM 527 O O . ASN A 1 66 ? 8.589 -1.382 -45.837 1.00 86.00 66 ASN A O 1
ATOM 531 N N . GLN A 1 67 ? 6.740 -0.125 -46.054 1.00 86.88 67 GLN A N 1
ATOM 532 C CA . GLN A 1 67 ? 6.728 -0.108 -47.522 1.00 86.88 67 GLN A CA 1
ATOM 533 C C . GLN A 1 67 ? 7.626 0.977 -48.126 1.00 86.88 67 GLN A C 1
ATOM 535 O O . GLN A 1 67 ? 8.215 0.758 -49.181 1.00 86.88 67 GLN A O 1
ATOM 540 N N . LEU A 1 68 ? 7.682 2.158 -47.503 1.00 84.12 68 LEU A N 1
ATOM 541 C CA . LEU A 1 68 ? 8.281 3.351 -48.107 1.00 84.12 68 LEU A CA 1
ATOM 542 C C . LEU A 1 68 ? 9.713 3.623 -47.647 1.00 84.12 68 LEU A C 1
ATOM 544 O O . LEU A 1 68 ? 10.444 4.285 -48.380 1.00 84.12 68 LEU A O 1
ATOM 548 N N . PHE A 1 69 ? 10.096 3.165 -46.453 1.00 86.56 69 PHE A N 1
ATOM 549 C CA . PHE A 1 69 ? 11.388 3.465 -45.836 1.00 86.56 69 PHE A CA 1
ATOM 550 C C . PHE A 1 69 ? 12.283 2.229 -45.750 1.00 86.56 69 PHE A C 1
ATOM 552 O O . PHE A 1 69 ? 11.824 1.113 -45.472 1.00 86.56 69 PHE A O 1
ATOM 559 N N . ASP A 1 70 ? 13.581 2.463 -45.950 1.00 82.81 70 ASP A N 1
ATOM 560 C CA . ASP A 1 70 ? 14.622 1.462 -45.725 1.00 82.81 70 ASP A CA 1
ATOM 561 C C . ASP A 1 70 ? 14.812 1.197 -44.217 1.00 82.81 70 ASP A C 1
ATOM 563 O O . ASP A 1 70 ? 14.274 1.917 -43.369 1.00 82.81 70 ASP A O 1
ATOM 567 N N . VAL A 1 71 ? 15.571 0.159 -43.864 1.00 79.25 71 VAL A N 1
ATOM 568 C CA . VAL A 1 71 ? 15.745 -0.325 -42.482 1.00 79.25 71 VAL A CA 1
ATOM 569 C C . VAL A 1 71 ? 16.141 0.804 -41.519 1.00 79.25 71 VAL A C 1
ATOM 571 O O . VAL A 1 71 ? 15.517 0.964 -40.471 1.00 79.25 71 VAL A O 1
ATOM 574 N N . TYR A 1 72 ? 17.095 1.655 -41.906 1.00 76.12 72 TYR A N 1
ATOM 575 C CA . TYR A 1 72 ? 17.583 2.755 -41.065 1.00 76.12 72 TYR A CA 1
ATOM 576 C C . TYR A 1 72 ? 16.539 3.867 -40.843 1.00 76.12 72 TYR A C 1
ATOM 578 O O . TYR A 1 72 ? 16.355 4.376 -39.735 1.00 76.12 72 TYR A O 1
ATOM 586 N N . GLU A 1 73 ? 15.814 4.247 -41.897 1.00 79.75 73 GLU A N 1
ATOM 587 C CA . GLU A 1 73 ? 14.775 5.282 -41.824 1.00 79.75 73 GLU A CA 1
ATOM 588 C C . GLU A 1 73 ? 13.549 4.801 -41.036 1.00 79.75 73 GLU A C 1
ATOM 590 O O . GLU A 1 73 ? 12.905 5.576 -40.318 1.00 79.75 73 GLU A O 1
ATOM 595 N N . ARG A 1 74 ? 13.251 3.502 -41.130 1.00 83.38 74 ARG A N 1
ATOM 596 C CA . ARG A 1 74 ? 12.220 2.826 -40.347 1.00 83.38 74 ARG A CA 1
ATOM 597 C C . ARG A 1 74 ? 12.553 2.825 -38.865 1.00 83.38 74 ARG A C 1
ATOM 599 O O . ARG A 1 74 ? 11.709 3.235 -38.070 1.00 83.38 74 ARG A O 1
ATOM 606 N N . GLU A 1 75 ? 13.771 2.430 -38.499 1.00 81.81 75 GLU A N 1
ATOM 607 C CA . GLU A 1 75 ? 14.218 2.457 -37.107 1.00 81.81 75 GLU A CA 1
ATOM 608 C C . GLU A 1 75 ? 14.065 3.857 -36.527 1.00 81.81 75 GLU A C 1
ATOM 610 O O . GLU A 1 75 ? 13.396 4.016 -35.511 1.00 81.81 75 GLU A O 1
ATOM 615 N N . ALA A 1 76 ? 14.530 4.894 -37.231 1.00 82.94 76 ALA A N 1
ATOM 616 C CA . ALA A 1 76 ? 14.375 6.277 -36.788 1.00 82.94 76 ALA A CA 1
ATOM 617 C C . ALA A 1 76 ? 12.909 6.661 -36.486 1.00 82.94 76 ALA A C 1
ATOM 619 O O . ALA A 1 76 ? 12.663 7.466 -35.583 1.00 82.94 76 ALA A O 1
ATOM 620 N N . CYS A 1 77 ? 11.924 6.079 -37.178 1.00 84.38 77 CYS A N 1
ATOM 621 C CA . CYS A 1 77 ? 10.506 6.355 -36.940 1.00 84.38 77 CYS A CA 1
ATOM 622 C C . CYS A 1 77 ? 9.974 5.805 -35.610 1.00 84.38 77 CYS A C 1
ATOM 624 O O . CYS A 1 77 ? 8.991 6.350 -35.092 1.00 84.38 77 CYS A O 1
ATOM 626 N N . TYR A 1 78 ? 10.620 4.781 -35.046 1.00 87.44 78 TYR A N 1
ATOM 627 C CA . TYR A 1 78 ? 10.238 4.141 -33.784 1.00 87.44 78 TYR A CA 1
ATOM 628 C C . TYR A 1 78 ? 10.776 4.849 -32.539 1.00 87.44 78 TYR A C 1
ATOM 630 O O . TYR A 1 78 ? 10.302 4.575 -31.435 1.00 87.44 78 TYR A O 1
ATOM 638 N N . TYR A 1 79 ? 11.710 5.787 -32.697 1.00 88.06 79 TYR A N 1
ATOM 639 C CA . TYR A 1 79 ? 12.269 6.569 -31.595 1.00 88.06 79 TYR A CA 1
ATOM 640 C C . TYR A 1 79 ? 11.756 8.003 -31.637 1.00 88.06 79 TYR A C 1
ATOM 642 O O . TYR A 1 79 ? 11.572 8.589 -32.705 1.00 88.06 79 TYR A O 1
ATOM 650 N N . LYS A 1 80 ? 11.581 8.614 -30.468 1.00 87.25 80 LYS A N 1
ATOM 651 C CA . LYS A 1 80 ? 11.469 10.067 -30.292 1.00 87.25 80 LYS A CA 1
ATOM 652 C C . LYS A 1 80 ? 12.866 10.692 -30.199 1.00 87.25 80 LYS A C 1
ATOM 654 O O . LYS A 1 80 ? 13.816 10.038 -29.776 1.00 87.25 80 LYS A O 1
ATOM 659 N N . LEU A 1 81 ? 13.000 11.975 -30.548 1.00 79.94 81 LEU A N 1
ATOM 660 C CA . LEU A 1 81 ? 14.214 12.741 -30.237 1.00 79.94 81 LEU A CA 1
ATOM 661 C C . LEU A 1 81 ? 14.416 12.729 -28.711 1.00 79.94 81 LEU A C 1
ATOM 663 O O . LEU A 1 81 ? 13.558 13.216 -27.977 1.00 79.94 81 LEU A O 1
ATOM 667 N N . GLY A 1 82 ? 15.507 12.117 -28.252 1.00 73.50 82 GLY A N 1
ATOM 668 C CA . GLY A 1 82 ? 15.741 11.814 -26.835 1.00 73.50 82 GLY A CA 1
ATOM 669 C C . GLY A 1 82 ? 15.735 10.319 -26.486 1.00 73.50 82 GLY A C 1
ATOM 670 O O . GLY A 1 82 ? 15.957 9.990 -25.333 1.00 73.50 82 GLY A O 1
ATOM 671 N N . GLY A 1 83 ? 15.504 9.413 -27.445 1.00 84.12 83 GLY A N 1
ATOM 672 C CA . GLY A 1 83 ? 15.763 7.971 -27.283 1.00 84.12 83 GLY A CA 1
ATOM 673 C C . GLY A 1 83 ? 14.571 7.116 -26.835 1.00 84.12 83 GLY A C 1
ATOM 674 O O . GLY A 1 83 ? 14.611 5.901 -26.972 1.00 84.12 83 GLY A O 1
ATOM 675 N N . ALA A 1 84 ? 13.463 7.711 -26.381 1.00 88.31 84 ALA A N 1
ATOM 676 C CA . ALA A 1 84 ? 12.273 6.941 -26.008 1.00 88.31 84 ALA A CA 1
ATOM 677 C C . ALA A 1 84 ? 11.642 6.233 -27.224 1.00 88.31 84 ALA A C 1
ATOM 679 O O . ALA A 1 84 ? 11.310 6.878 -28.224 1.00 88.31 84 ALA A O 1
ATOM 680 N N . THR A 1 85 ? 11.433 4.920 -27.120 1.00 92.88 85 THR A N 1
ATOM 681 C CA . THR A 1 85 ? 10.816 4.111 -28.187 1.00 92.88 85 THR A CA 1
ATOM 682 C C . THR A 1 85 ? 9.287 4.205 -28.182 1.00 92.88 85 THR A C 1
ATOM 684 O O . THR A 1 85 ? 8.660 4.587 -27.188 1.00 92.88 85 THR A O 1
ATOM 687 N N . ILE A 1 86 ? 8.652 3.784 -29.278 1.00 92.69 86 ILE A N 1
ATOM 688 C CA . ILE A 1 86 ? 7.196 3.599 -29.345 1.00 92.69 86 ILE A CA 1
ATOM 689 C C . ILE A 1 86 ? 6.668 2.644 -28.264 1.00 92.69 86 ILE A C 1
ATOM 691 O O . ILE A 1 86 ? 5.544 2.825 -27.799 1.00 92.69 86 ILE A O 1
ATOM 695 N N . LEU A 1 87 ? 7.468 1.675 -27.799 1.00 92.19 87 LEU A N 1
ATOM 696 C CA . LEU A 1 87 ? 7.074 0.779 -26.710 1.00 92.19 87 LEU A CA 1
ATOM 697 C C . LEU A 1 87 ? 6.979 1.529 -25.372 1.00 92.19 87 LEU A C 1
ATOM 699 O O . LEU A 1 87 ? 5.972 1.400 -24.673 1.00 92.19 87 LEU A O 1
ATOM 703 N N . HIS A 1 88 ? 7.961 2.383 -25.056 1.00 91.94 88 HIS A N 1
ATOM 704 C CA . HIS A 1 88 ? 7.911 3.257 -23.876 1.00 91.94 88 HIS A CA 1
ATOM 705 C C . HIS A 1 88 ? 6.671 4.165 -23.928 1.00 91.94 88 HIS A C 1
ATOM 707 O O . HIS A 1 88 ? 5.925 4.270 -22.954 1.00 91.94 88 HIS A O 1
ATOM 713 N N . ALA A 1 89 ? 6.368 4.746 -25.096 1.00 90.50 89 ALA A N 1
ATOM 714 C CA . ALA A 1 89 ? 5.169 5.564 -25.292 1.00 90.50 89 ALA A CA 1
ATOM 715 C C . ALA A 1 89 ? 3.860 4.785 -25.066 1.00 90.50 89 ALA A C 1
ATOM 717 O O . ALA A 1 89 ? 2.908 5.319 -24.486 1.00 90.50 89 ALA A O 1
ATOM 718 N N . ALA A 1 90 ? 3.795 3.524 -25.502 1.00 91.50 90 ALA A N 1
ATOM 719 C CA . ALA A 1 90 ? 2.623 2.667 -25.327 1.00 91.50 90 ALA A CA 1
ATOM 720 C C . ALA A 1 90 ? 2.373 2.323 -23.848 1.00 91.50 90 ALA A C 1
ATOM 722 O O . ALA A 1 90 ? 1.224 2.322 -23.399 1.00 91.50 90 ALA A O 1
ATOM 723 N N . ILE A 1 91 ? 3.440 2.084 -23.079 1.00 90.12 91 ILE A N 1
ATOM 724 C CA . ILE A 1 91 ? 3.363 1.801 -21.638 1.00 90.12 91 ILE A CA 1
ATOM 725 C C . ILE A 1 91 ? 3.000 3.063 -20.853 1.00 90.12 91 ILE A C 1
ATOM 727 O O . ILE A 1 91 ? 2.063 3.028 -20.056 1.00 90.12 91 ILE A O 1
ATOM 731 N N . CYS A 1 92 ? 3.661 4.193 -21.124 1.00 87.44 92 CYS A N 1
ATOM 732 C CA . CYS A 1 92 ? 3.368 5.475 -20.473 1.00 87.44 92 CYS A CA 1
ATOM 733 C C . CYS A 1 92 ? 1.948 5.974 -20.767 1.00 87.44 92 CYS A C 1
ATOM 735 O O . CYS A 1 92 ? 1.314 6.594 -19.918 1.00 87.44 92 CYS A O 1
ATOM 737 N N . SER A 1 93 ? 1.419 5.685 -21.959 1.00 86.94 93 SER A N 1
ATOM 738 C CA . SER A 1 93 ? 0.020 5.967 -22.292 1.00 86.94 93 SER A CA 1
ATOM 739 C C . SER A 1 93 ? -0.956 4.919 -21.737 1.00 86.94 93 SER A C 1
ATOM 741 O O . SER A 1 93 ? -2.162 5.077 -21.894 1.00 86.94 93 SER A O 1
ATOM 743 N N . GLU A 1 94 ? -0.498 3.875 -21.045 1.00 86.94 94 GLU A N 1
ATOM 744 C CA . GLU A 1 94 ? -1.319 2.788 -20.492 1.00 86.94 94 GLU A CA 1
ATOM 745 C C . GLU A 1 94 ? -2.143 2.017 -21.539 1.00 86.94 94 GLU A C 1
ATOM 747 O O . GLU A 1 94 ? -3.247 1.537 -21.255 1.00 86.94 94 GLU A O 1
ATOM 752 N N . HIS A 1 95 ? -1.642 1.910 -22.771 1.00 87.44 95 HIS A N 1
ATOM 753 C CA . HIS A 1 95 ? -2.304 1.167 -23.841 1.00 87.44 95 HIS A CA 1
ATOM 754 C C . HIS A 1 95 ? -1.665 -0.210 -24.048 1.00 87.44 95 HIS A C 1
ATOM 756 O O . HIS A 1 95 ? -1.076 -0.508 -25.088 1.00 87.44 95 HIS A O 1
ATOM 762 N N . PHE A 1 96 ? -1.804 -1.077 -23.044 1.00 87.25 96 PHE A N 1
ATOM 763 C CA . PHE A 1 96 ? -1.061 -2.341 -22.958 1.00 87.25 96 PHE A CA 1
ATOM 764 C C . PHE A 1 96 ? -1.333 -3.328 -24.096 1.00 87.25 96 PHE A C 1
ATOM 766 O O . PHE A 1 96 ? -0.434 -4.072 -24.460 1.00 87.25 96 PHE A O 1
ATOM 773 N N . CYS A 1 97 ? -2.518 -3.309 -24.717 1.00 85.81 97 CYS A N 1
ATOM 774 C CA . CYS A 1 97 ? -2.779 -4.127 -25.910 1.00 85.81 97 CYS A CA 1
ATOM 775 C C . CYS A 1 97 ? -1.888 -3.715 -27.094 1.00 85.81 97 CYS A C 1
ATOM 777 O O . CYS A 1 97 ? -1.374 -4.568 -27.809 1.00 85.81 97 CYS A O 1
ATOM 779 N N . LEU A 1 98 ? -1.688 -2.404 -27.281 1.00 88.12 98 LEU A N 1
ATOM 780 C CA . LEU A 1 98 ? -0.818 -1.880 -28.337 1.00 88.12 98 LEU A CA 1
ATOM 781 C C . LEU A 1 98 ? 0.654 -2.083 -27.968 1.00 88.12 98 LEU A C 1
ATOM 783 O O . LEU A 1 98 ? 1.440 -2.466 -28.822 1.00 88.12 98 LEU A O 1
ATOM 787 N N . ALA A 1 99 ? 1.011 -1.909 -26.692 1.00 90.56 99 ALA A N 1
ATOM 788 C CA . ALA A 1 99 ? 2.351 -2.224 -26.198 1.00 90.56 99 ALA A CA 1
ATOM 789 C C . ALA A 1 99 ? 2.711 -3.703 -26.428 1.00 90.56 99 ALA A C 1
ATOM 791 O O . ALA A 1 99 ? 3.802 -3.997 -26.901 1.00 90.56 99 ALA A O 1
ATOM 792 N N . LEU A 1 100 ? 1.778 -4.626 -26.167 1.00 88.38 100 LEU A N 1
ATOM 793 C CA . LEU A 1 100 ? 1.944 -6.056 -26.432 1.00 88.38 100 LEU A CA 1
ATOM 794 C C . LEU A 1 100 ? 2.127 -6.348 -27.923 1.00 88.38 100 LEU A C 1
ATOM 796 O O . LEU A 1 100 ? 2.979 -7.157 -28.279 1.00 88.38 100 LEU A O 1
ATOM 800 N N . LEU A 1 101 ? 1.360 -5.688 -28.795 1.00 88.06 101 LEU A N 1
ATOM 801 C CA . LEU A 1 101 ? 1.513 -5.821 -30.245 1.00 88.06 101 LEU A CA 1
ATOM 802 C C . LEU A 1 101 ? 2.889 -5.324 -30.708 1.00 88.06 101 LEU A C 1
ATOM 804 O O . LEU A 1 101 ? 3.572 -6.033 -31.442 1.00 88.06 101 LEU A O 1
ATOM 808 N N . ILE A 1 102 ? 3.316 -4.150 -30.234 1.00 89.88 102 ILE A N 1
ATOM 809 C CA . ILE A 1 102 ? 4.633 -3.573 -30.535 1.00 89.88 102 ILE A CA 1
ATOM 810 C C . ILE A 1 102 ? 5.746 -4.507 -30.053 1.00 89.88 102 ILE A C 1
ATOM 812 O O . ILE A 1 102 ? 6.636 -4.818 -30.830 1.00 89.88 102 ILE A O 1
ATOM 816 N N . ALA A 1 103 ? 5.674 -5.008 -28.818 1.00 89.81 103 ALA A N 1
ATOM 817 C CA . ALA A 1 103 ? 6.691 -5.900 -28.261 1.00 89.81 103 ALA A CA 1
ATOM 818 C C . ALA A 1 103 ? 6.746 -7.269 -28.967 1.00 89.81 103 ALA A C 1
ATOM 820 O O . ALA A 1 103 ? 7.816 -7.859 -29.069 1.00 89.81 103 ALA A O 1
ATOM 821 N N . LYS A 1 104 ? 5.613 -7.771 -29.485 1.00 88.81 104 LYS A N 1
ATOM 822 C CA . LYS A 1 104 ? 5.571 -8.979 -30.331 1.00 88.81 104 LYS A CA 1
ATOM 823 C C . LYS A 1 104 ? 6.194 -8.753 -31.707 1.00 88.81 104 LYS A C 1
ATOM 825 O O . LYS A 1 104 ? 6.773 -9.682 -32.258 1.00 88.81 104 LYS A O 1
ATOM 830 N N . LYS A 1 105 ? 6.012 -7.559 -32.277 1.00 88.94 105 LYS A N 1
ATOM 831 C CA . LYS A 1 105 ? 6.453 -7.224 -33.636 1.00 88.94 105 LYS A CA 1
ATOM 832 C C . LYS A 1 105 ? 7.912 -6.760 -33.693 1.00 88.94 105 LYS A C 1
ATOM 834 O O . LYS A 1 105 ? 8.590 -7.039 -34.673 1.00 88.94 105 LYS A O 1
ATOM 839 N N . TYR A 1 106 ? 8.369 -6.073 -32.651 1.00 89.12 106 TYR A N 1
ATOM 840 C CA . TYR A 1 106 ? 9.673 -5.423 -32.556 1.00 89.12 106 TYR A CA 1
ATOM 841 C C . TYR A 1 106 ? 10.347 -5.817 -31.234 1.00 89.12 106 TYR A C 1
ATOM 843 O O . TYR A 1 106 ? 10.409 -5.032 -30.287 1.00 89.12 106 TYR A O 1
ATOM 851 N N . ASP A 1 107 ? 10.809 -7.064 -31.150 1.00 86.94 107 ASP A N 1
ATOM 852 C CA . ASP A 1 107 ? 11.427 -7.639 -29.948 1.00 86.94 107 ASP A CA 1
ATOM 853 C C . ASP A 1 107 ? 12.734 -6.936 -29.542 1.00 86.94 107 ASP A C 1
ATOM 855 O O . ASP A 1 107 ? 12.997 -6.756 -28.353 1.00 86.94 107 ASP A O 1
ATOM 859 N N . TYR A 1 108 ? 13.506 -6.441 -30.508 1.00 86.19 108 TYR A N 1
ATOM 860 C CA . TYR A 1 108 ? 14.706 -5.637 -30.270 1.00 86.19 108 TYR A CA 1
ATOM 861 C C . TYR A 1 108 ? 14.425 -4.345 -29.479 1.00 86.19 108 TYR A C 1
ATOM 863 O O . TYR A 1 108 ? 15.295 -3.882 -28.751 1.00 86.19 108 TYR A O 1
ATOM 871 N N . LEU A 1 109 ? 13.198 -3.802 -29.517 1.00 88.25 109 LEU A N 1
ATOM 872 C CA . LEU A 1 109 ? 12.826 -2.604 -28.748 1.00 88.25 109 LEU A CA 1
ATOM 873 C C . LEU A 1 109 ? 12.592 -2.870 -27.250 1.00 88.25 109 LEU A C 1
ATOM 875 O O . LEU A 1 109 ? 12.392 -1.918 -26.495 1.00 88.25 109 LEU A O 1
ATOM 879 N N . VAL A 1 110 ? 12.551 -4.132 -26.806 1.00 87.38 110 VAL A N 1
ATOM 880 C CA . VAL A 1 110 ? 12.196 -4.498 -25.420 1.00 87.38 110 VAL A CA 1
ATOM 881 C C . VAL A 1 110 ? 13.258 -4.053 -24.413 1.00 87.38 110 VAL A C 1
ATOM 883 O O . VAL A 1 110 ? 12.908 -3.546 -23.345 1.00 87.38 110 VAL A O 1
ATOM 886 N N . ASN A 1 111 ? 14.535 -4.230 -24.759 1.00 85.81 111 ASN A N 1
ATOM 887 C CA . ASN A 1 111 ? 15.679 -3.914 -23.899 1.00 85.81 111 ASN A CA 1
ATOM 888 C C . ASN A 1 111 ? 16.284 -2.524 -24.174 1.00 85.81 111 ASN A C 1
ATOM 890 O O . ASN A 1 111 ? 17.241 -2.128 -23.505 1.00 85.81 111 ASN A O 1
ATOM 894 N N . GLU A 1 112 ? 15.711 -1.775 -25.119 1.00 87.31 112 GLU A N 1
ATOM 895 C CA . GLU A 1 112 ? 16.075 -0.383 -25.373 1.00 87.31 112 GLU A CA 1
ATOM 896 C C . GLU A 1 112 ? 15.826 0.489 -24.145 1.00 87.31 112 GLU A C 1
ATOM 898 O O . GLU A 1 112 ? 14.883 0.267 -23.380 1.00 87.31 112 GLU A O 1
ATOM 903 N N . ARG A 1 113 ? 16.672 1.505 -23.977 1.00 87.38 113 ARG A N 1
ATOM 904 C CA . ARG A 1 113 ? 16.591 2.451 -22.864 1.00 87.38 113 ARG A CA 1
ATOM 905 C C . ARG A 1 113 ? 16.054 3.785 -23.352 1.00 87.38 113 ARG A C 1
ATOM 907 O O . ARG A 1 113 ? 16.501 4.305 -24.371 1.00 87.38 113 ARG A O 1
ATOM 914 N N . ASP A 1 114 ? 15.109 4.345 -22.613 1.00 88.06 114 ASP A N 1
ATOM 915 C CA . ASP A 1 114 ? 14.630 5.700 -22.852 1.00 88.06 114 ASP A CA 1
ATOM 916 C C . ASP A 1 114 ? 15.630 6.776 -22.377 1.00 88.06 114 ASP A C 1
ATOM 918 O O . ASP A 1 114 ? 16.759 6.488 -21.971 1.00 88.06 114 ASP A O 1
ATOM 922 N N . ALA A 1 115 ? 15.205 8.042 -22.441 1.00 84.19 115 ALA A N 1
ATOM 923 C CA . ALA A 1 115 ? 15.996 9.198 -22.017 1.00 84.19 115 ALA A CA 1
ATOM 924 C C . ALA A 1 115 ? 16.442 9.128 -20.545 1.00 84.19 115 ALA A C 1
ATOM 926 O O . ALA A 1 115 ? 17.495 9.663 -20.203 1.00 84.19 115 ALA A O 1
ATOM 927 N N . ASP A 1 116 ? 15.655 8.463 -19.695 1.00 82.06 116 ASP A N 1
ATOM 928 C CA . ASP A 1 116 ? 15.923 8.293 -18.266 1.00 82.06 116 ASP A CA 1
ATOM 929 C C . ASP A 1 116 ? 16.761 7.026 -17.994 1.00 82.06 116 ASP A C 1
ATOM 931 O O . ASP A 1 116 ? 17.050 6.681 -16.846 1.00 82.06 116 ASP A O 1
ATOM 935 N N . GLY A 1 117 ? 17.178 6.318 -19.050 1.00 84.44 117 GLY A N 1
ATOM 936 C CA . GLY A 1 117 ? 17.957 5.087 -18.970 1.00 84.44 117 GLY A CA 1
ATOM 937 C C . GLY A 1 117 ? 17.131 3.859 -18.582 1.00 84.44 117 GLY A C 1
ATOM 938 O O . GLY A 1 117 ? 17.720 2.821 -18.248 1.00 84.44 117 GLY A O 1
ATOM 939 N N . MET A 1 118 ? 15.801 3.974 -18.609 1.00 86.06 118 MET A N 1
ATOM 940 C CA . MET A 1 118 ? 14.847 2.956 -18.188 1.00 86.06 118 MET A CA 1
ATOM 941 C C . MET A 1 118 ? 14.407 2.120 -19.381 1.00 86.06 118 MET A C 1
ATOM 943 O O . MET A 1 118 ? 14.173 2.634 -20.468 1.00 86.06 118 MET A O 1
ATOM 947 N N . THR A 1 119 ? 14.278 0.818 -19.162 1.00 90.62 119 THR A N 1
ATOM 948 C CA . THR A 1 119 ? 13.655 -0.099 -20.117 1.00 90.62 119 THR A CA 1
ATOM 949 C C . THR A 1 119 ? 12.142 -0.086 -19.959 1.00 90.62 119 THR A C 1
ATOM 951 O O . THR A 1 119 ? 11.586 0.256 -18.906 1.00 90.62 119 THR A O 1
ATOM 954 N N . ALA A 1 120 ? 11.453 -0.573 -20.982 1.00 89.75 120 ALA A N 1
ATOM 955 C CA . ALA A 1 120 ? 10.008 -0.707 -20.963 1.00 89.75 120 ALA A CA 1
ATOM 956 C C . ALA A 1 120 ? 9.511 -1.590 -19.783 1.00 89.75 120 ALA A C 1
ATOM 958 O O . ALA A 1 120 ? 8.457 -1.304 -19.208 1.00 89.75 120 ALA A O 1
ATOM 959 N N . LEU A 1 121 ? 10.273 -2.616 -19.361 1.00 88.56 121 LEU A N 1
ATOM 960 C CA . LEU A 1 121 ? 9.909 -3.476 -18.221 1.00 88.56 121 LEU A CA 1
ATOM 961 C C . LEU A 1 121 ? 10.007 -2.709 -16.895 1.00 88.56 121 LEU A C 1
ATOM 963 O O . LEU A 1 121 ? 9.127 -2.827 -16.042 1.00 88.56 121 LEU A O 1
ATOM 967 N N . GLN A 1 122 ? 11.041 -1.879 -16.742 1.00 89.69 122 GLN A N 1
ATOM 968 C CA . GLN A 1 122 ? 11.228 -1.027 -15.566 1.00 89.69 122 GLN A CA 1
ATOM 969 C C . GLN A 1 122 ? 10.138 0.050 -15.467 1.00 89.69 122 GLN A C 1
ATOM 971 O O . GLN A 1 122 ? 9.633 0.307 -14.374 1.00 89.69 122 GLN A O 1
ATOM 976 N N . LEU A 1 123 ? 9.705 0.634 -16.591 1.00 88.31 123 LEU A N 1
ATOM 977 C CA . LEU A 1 123 ? 8.553 1.545 -16.604 1.00 88.31 123 LEU A CA 1
ATOM 978 C C . LEU A 1 123 ? 7.264 0.845 -16.162 1.00 88.31 123 LEU A C 1
ATOM 980 O O . LEU A 1 123 ? 6.484 1.404 -15.386 1.00 88.31 123 LEU A O 1
ATOM 984 N N . LEU A 1 124 ? 7.049 -0.392 -16.619 1.00 88.38 124 LEU A N 1
ATOM 985 C CA . LEU A 1 124 ? 5.897 -1.191 -16.209 1.00 88.38 124 LEU A CA 1
ATOM 986 C C . LEU A 1 124 ? 5.947 -1.514 -14.709 1.00 88.38 124 LEU A C 1
ATOM 988 O O . LEU A 1 124 ? 4.927 -1.414 -14.027 1.00 88.38 124 LEU A O 1
ATOM 992 N N . ALA A 1 125 ? 7.140 -1.824 -14.189 1.00 87.06 125 ALA A N 1
ATOM 993 C CA . ALA A 1 125 ? 7.407 -2.062 -12.771 1.00 87.06 125 ALA A CA 1
ATOM 994 C C . ALA A 1 125 ? 7.072 -0.856 -11.890 1.00 87.06 125 ALA A C 1
ATOM 996 O O . ALA A 1 125 ? 6.676 -1.034 -10.741 1.00 87.06 125 ALA A O 1
ATOM 997 N N . CYS A 1 126 ? 7.159 0.365 -12.409 1.00 85.75 126 CYS A N 1
ATOM 998 C CA . CYS A 1 126 ? 6.762 1.568 -11.683 1.00 85.75 126 CYS A CA 1
ATOM 999 C C . CYS A 1 126 ? 5.235 1.789 -11.651 1.00 85.75 126 CYS A C 1
ATOM 1001 O O . CYS A 1 126 ? 4.747 2.516 -10.784 1.00 85.75 126 CYS A O 1
ATOM 1003 N N . ASN A 1 127 ? 4.454 1.165 -12.543 1.00 82.88 127 ASN A N 1
ATOM 1004 C CA . ASN A 1 127 ? 3.018 1.428 -12.679 1.00 82.88 127 ASN A CA 1
ATOM 1005 C C . ASN A 1 127 ? 2.136 0.387 -11.960 1.00 82.88 127 ASN A C 1
ATOM 1007 O O . ASN A 1 127 ? 1.522 -0.481 -12.582 1.00 82.88 127 ASN A O 1
ATOM 1011 N N . ARG A 1 128 ? 1.966 0.535 -10.639 1.00 79.38 128 ARG A N 1
ATOM 1012 C CA . ARG A 1 128 ? 1.052 -0.320 -9.848 1.00 79.38 128 ARG A CA 1
ATOM 1013 C C . ARG A 1 128 ? -0.405 -0.231 -10.282 1.00 79.38 128 ARG A C 1
ATOM 1015 O O . ARG A 1 128 ? -1.139 -1.216 -10.193 1.00 79.38 128 ARG A O 1
ATOM 1022 N N . GLN A 1 129 ? -0.842 0.933 -10.750 1.00 74.44 129 GLN A N 1
ATOM 1023 C CA . GLN A 1 129 ? -2.232 1.135 -11.157 1.00 74.44 129 GLN A CA 1
ATOM 1024 C C . GLN A 1 129 ? -2.590 0.305 -12.400 1.00 74.44 129 GLN A C 1
ATOM 1026 O O . GLN A 1 129 ? -3.746 -0.093 -12.557 1.00 74.44 129 GLN A O 1
ATOM 1031 N N . ALA A 1 130 ? -1.603 -0.039 -13.238 1.00 68.88 130 ALA A N 1
ATOM 1032 C CA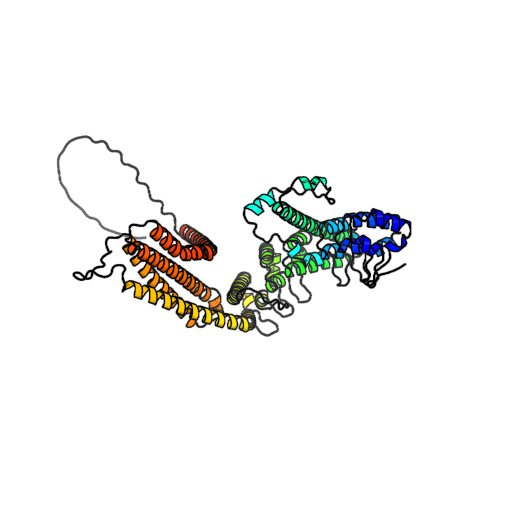 . ALA A 1 130 ? -1.776 -0.944 -14.372 1.00 68.88 130 ALA A CA 1
ATOM 1033 C C . ALA A 1 130 ? -2.332 -2.320 -13.974 1.00 68.88 130 ALA A C 1
ATOM 1035 O O . ALA A 1 130 ? -3.156 -2.871 -14.706 1.00 68.88 130 ALA A O 1
ATOM 1036 N N . PHE A 1 131 ? -1.952 -2.826 -12.798 1.00 69.12 131 PHE A N 1
ATOM 1037 C CA . PHE A 1 131 ? -2.293 -4.164 -12.309 1.00 69.12 131 PHE A CA 1
ATOM 1038 C C . PHE A 1 13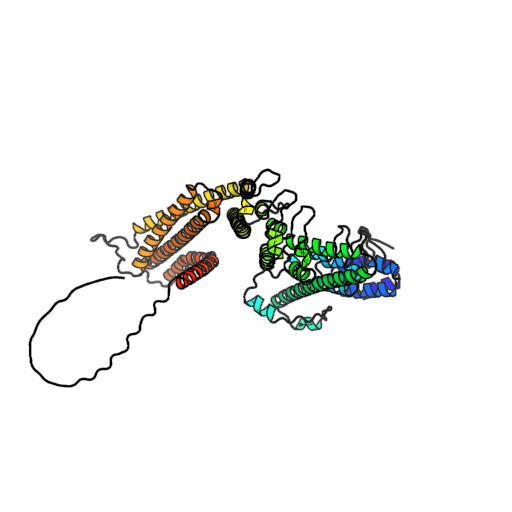1 ? -3.525 -4.203 -11.400 1.00 69.12 131 PHE A C 1
ATOM 1040 O O . PHE A 1 131 ? -3.797 -5.234 -10.801 1.00 69.12 131 PHE A O 1
ATOM 1047 N N . GLY A 1 132 ? -4.277 -3.100 -11.281 1.00 59.44 132 GLY A N 1
ATOM 1048 C CA . GLY A 1 132 ? -5.335 -2.866 -10.288 1.00 59.44 132 GLY A CA 1
ATOM 1049 C C . GLY A 1 132 ? -6.434 -3.937 -10.140 1.00 59.44 132 GLY A C 1
ATOM 1050 O O . GLY A 1 132 ? -7.590 -3.701 -10.489 1.00 59.44 132 GLY A O 1
ATOM 1051 N N . ILE A 1 133 ? -6.100 -5.071 -9.515 1.00 51.22 133 ILE A N 1
ATOM 1052 C CA . ILE A 1 133 ? -7.008 -6.131 -9.040 1.00 51.22 133 ILE A CA 1
ATOM 1053 C C . ILE A 1 133 ? -7.050 -6.175 -7.495 1.00 51.22 133 ILE A C 1
ATOM 1055 O O . ILE A 1 133 ? -7.769 -6.968 -6.891 1.00 51.22 133 ILE A O 1
ATOM 1059 N N . GLY A 1 134 ? -6.382 -5.237 -6.815 1.00 45.50 134 GLY A N 1
ATOM 1060 C CA . GLY A 1 134 ? -6.442 -5.094 -5.354 1.00 45.50 134 GLY A CA 1
ATOM 1061 C C . GLY A 1 134 ? -7.805 -4.658 -4.789 1.00 45.50 134 GLY A C 1
ATOM 1062 O O . GLY A 1 134 ? -8.030 -4.771 -3.582 1.00 45.50 134 GLY A O 1
ATOM 1063 N N . GLU A 1 135 ? -8.743 -4.187 -5.618 1.00 49.09 135 GLU A N 1
ATOM 1064 C CA . GLU A 1 135 ? -10.110 -3.933 -5.161 1.00 49.09 135 GLU A CA 1
ATOM 1065 C C . GLU A 1 135 ? -10.824 -5.269 -4.932 1.00 49.09 135 GLU A C 1
ATOM 1067 O O . GLU A 1 135 ? -11.145 -5.994 -5.874 1.00 49.09 135 GLU A O 1
ATOM 1072 N N . LYS A 1 136 ? -11.117 -5.596 -3.666 1.00 49.53 136 LYS A N 1
ATOM 1073 C CA . LYS A 1 136 ? -12.018 -6.702 -3.315 1.00 49.53 136 LYS A CA 1
ATOM 1074 C C . LYS A 1 136 ? -13.372 -6.459 -3.984 1.00 49.53 136 LYS A C 1
ATOM 1076 O O . LYS A 1 136 ? -14.223 -5.753 -3.448 1.00 49.53 136 LYS A O 1
ATOM 1081 N N . TYR A 1 137 ? -13.572 -7.049 -5.159 1.00 56.81 137 TYR A N 1
ATOM 1082 C CA . TYR A 1 137 ? -14.845 -7.014 -5.858 1.00 56.81 137 TYR A CA 1
ATOM 1083 C C . TYR A 1 137 ? -15.957 -7.494 -4.918 1.00 56.81 137 TYR A C 1
ATOM 1085 O O . TYR A 1 137 ? -15.839 -8.547 -4.283 1.00 56.81 137 TYR A O 1
ATOM 1093 N N . SER A 1 138 ? -17.059 -6.740 -4.848 1.00 56.97 138 SER A N 1
ATOM 1094 C CA . SER A 1 138 ? -18.292 -7.256 -4.253 1.00 56.97 138 SER A CA 1
ATOM 1095 C C . SER A 1 138 ? -18.687 -8.556 -4.965 1.00 56.97 138 SER A C 1
ATOM 1097 O O . SER A 1 138 ? -18.333 -8.779 -6.127 1.00 56.97 138 SER A O 1
ATOM 1099 N N . PHE A 1 139 ? -19.417 -9.430 -4.272 1.00 60.00 139 PHE A N 1
ATOM 1100 C CA . PHE A 1 139 ? -19.758 -10.775 -4.754 1.00 60.00 139 PHE A CA 1
ATOM 1101 C C . PHE A 1 139 ? -20.303 -10.799 -6.202 1.00 60.00 139 PHE A C 1
ATOM 1103 O O . PHE A 1 139 ? -19.951 -11.675 -6.995 1.00 60.00 139 PHE A O 1
ATOM 1110 N N . ILE A 1 140 ? -21.085 -9.779 -6.575 1.00 61.72 140 ILE A N 1
ATOM 1111 C CA . ILE A 1 140 ? -21.667 -9.601 -7.914 1.00 61.72 140 ILE A CA 1
ATOM 1112 C C . ILE A 1 140 ? -20.586 -9.329 -8.971 1.00 61.72 140 ILE A C 1
ATOM 1114 O O . ILE A 1 140 ? -20.534 -10.017 -9.990 1.00 61.72 140 ILE A O 1
ATOM 1118 N N . LYS A 1 141 ? -19.677 -8.374 -8.725 1.00 63.94 141 LYS A N 1
ATOM 1119 C CA . LYS A 1 141 ? -18.592 -8.045 -9.666 1.00 63.94 141 LYS A CA 1
ATOM 1120 C C . LYS A 1 141 ? -17.644 -9.234 -9.874 1.00 63.94 141 LYS A C 1
ATOM 1122 O O . LYS A 1 141 ? -17.217 -9.483 -10.998 1.00 63.94 141 LYS A O 1
ATOM 1127 N N . ARG A 1 142 ? -17.380 -10.012 -8.815 1.00 67.00 142 ARG A N 1
ATOM 1128 C CA . ARG A 1 142 ? -16.542 -11.221 -8.882 1.00 67.00 142 ARG A CA 1
ATOM 1129 C C . ARG A 1 142 ? -17.156 -12.305 -9.771 1.00 67.00 142 ARG A C 1
ATOM 1131 O O . ARG A 1 142 ? -16.441 -12.917 -10.554 1.00 67.00 142 ARG A O 1
ATOM 1138 N N . SER A 1 143 ? -18.470 -12.507 -9.677 1.00 63.44 143 SER A N 1
ATOM 1139 C CA . SER A 1 143 ? -19.192 -13.505 -10.480 1.00 63.44 143 SER A CA 1
ATOM 1140 C C . SER A 1 143 ? -19.246 -13.145 -11.969 1.00 63.44 143 SER A C 1
ATOM 1142 O O . SER A 1 143 ? -19.205 -14.028 -12.820 1.00 63.44 143 SER A O 1
ATOM 1144 N N . ILE A 1 144 ? -19.316 -11.850 -12.296 1.00 66.94 144 ILE A N 1
ATOM 1145 C CA . ILE A 1 144 ? -19.243 -11.365 -13.683 1.00 66.94 144 ILE A CA 1
ATOM 1146 C C . ILE A 1 144 ? -17.824 -11.565 -14.237 1.00 66.94 144 ILE A C 1
ATOM 1148 O O . ILE A 1 144 ? -17.657 -12.071 -15.343 1.00 66.94 144 ILE A O 1
ATOM 1152 N N . TYR A 1 145 ? -16.797 -11.231 -13.450 1.00 64.75 145 TYR A N 1
ATOM 1153 C CA . TYR A 1 145 ? -15.392 -11.352 -13.848 1.00 64.75 145 TYR A CA 1
ATOM 1154 C C . TYR A 1 145 ? -14.973 -12.793 -14.196 1.00 64.75 145 TYR A C 1
ATOM 1156 O O . TYR A 1 145 ? -14.269 -13.009 -15.185 1.00 64.75 145 TYR A O 1
ATOM 1164 N N . THR A 1 146 ? -15.411 -13.786 -13.412 1.00 65.56 146 THR A N 1
ATOM 1165 C CA . THR A 1 146 ? -15.068 -15.201 -13.648 1.00 65.56 146 THR A CA 1
ATOM 1166 C C . THR A 1 146 ? -15.759 -15.798 -14.871 1.00 65.56 146 THR A C 1
ATOM 1168 O O . THR A 1 146 ? -15.228 -16.733 -15.458 1.00 65.56 146 THR A O 1
ATOM 1171 N N . ARG A 1 147 ? -16.924 -15.270 -15.269 1.00 65.56 147 ARG A N 1
ATOM 1172 C CA . ARG A 1 147 ? -17.702 -15.758 -16.423 1.00 65.56 147 ARG A CA 1
ATOM 1173 C C . ARG A 1 147 ? -17.356 -15.070 -17.744 1.00 65.56 147 ARG A C 1
ATOM 1175 O O . ARG A 1 147 ? -17.714 -15.581 -18.800 1.00 65.56 147 ARG A O 1
ATOM 1182 N N . LEU A 1 148 ? -16.698 -13.913 -17.702 1.00 65.88 148 LEU A N 1
ATOM 1183 C CA . LEU A 1 148 ? -16.234 -13.213 -18.900 1.00 65.88 148 LEU A CA 1
ATOM 1184 C C . LEU A 1 148 ? -15.052 -13.974 -19.511 1.00 65.88 148 LEU A C 1
ATOM 1186 O O . LEU A 1 148 ? -13.972 -13.976 -18.930 1.00 65.88 148 LEU A O 1
ATOM 1190 N N . SER A 1 149 ? -15.243 -14.600 -20.671 1.00 56.06 149 SER A N 1
ATOM 1191 C CA . SER A 1 149 ? -14.137 -15.093 -21.500 1.00 56.06 149 SER A CA 1
ATOM 1192 C C . SER A 1 149 ? -13.632 -13.960 -22.394 1.00 56.06 149 SER A C 1
ATOM 1194 O O . SER A 1 149 ? -14.430 -13.284 -23.049 1.00 56.06 149 SER A O 1
ATOM 1196 N N . THR A 1 150 ? -12.327 -13.720 -22.388 1.00 56.06 150 THR A N 1
ATOM 1197 C CA . THR A 1 150 ? -11.644 -12.715 -23.207 1.00 56.06 150 THR A CA 1
ATOM 1198 C C . THR A 1 150 ? -10.818 -13.443 -24.268 1.00 56.06 150 THR A C 1
ATOM 1200 O O . THR A 1 150 ? -9.711 -13.904 -24.011 1.00 56.06 150 THR A O 1
ATOM 1203 N N . GLU A 1 151 ? -11.358 -13.577 -25.483 1.00 51.66 151 GLU A N 1
ATOM 1204 C CA . GLU A 1 151 ? -10.521 -13.893 -26.647 1.00 51.66 151 GLU A CA 1
ATOM 1205 C C . GLU A 1 151 ? -9.619 -12.687 -26.947 1.00 51.66 151 GLU A C 1
ATOM 1207 O O . GLU A 1 151 ? -10.096 -11.552 -27.026 1.00 51.66 151 GLU A O 1
ATOM 1212 N N . HIS A 1 152 ? -8.318 -12.932 -27.122 1.00 47.53 152 HIS A N 1
ATOM 1213 C CA . HIS A 1 152 ? -7.318 -11.918 -27.463 1.00 47.53 152 HIS A CA 1
ATOM 1214 C C . HIS A 1 152 ? -7.480 -11.479 -28.925 1.00 47.53 152 HIS A C 1
ATOM 1216 O O . HIS A 1 152 ? -6.709 -11.870 -29.798 1.00 47.53 152 HIS A O 1
ATOM 1222 N N . LYS A 1 153 ? -8.496 -10.666 -29.221 1.00 47.59 153 LYS A N 1
ATOM 1223 C CA . LYS A 1 153 ? -8.589 -9.970 -30.510 1.00 47.59 153 LYS A CA 1
ATOM 1224 C C . LYS A 1 153 ? -7.987 -8.577 -30.351 1.00 47.59 153 LYS A C 1
ATOM 1226 O O . LYS A 1 153 ? -8.507 -7.751 -29.608 1.00 47.59 153 LYS A O 1
ATOM 1231 N N . ALA A 1 154 ? -6.877 -8.334 -31.052 1.00 42.03 154 ALA A N 1
ATOM 1232 C CA . ALA A 1 154 ? -6.196 -7.037 -31.113 1.00 42.03 154 ALA A CA 1
ATOM 1233 C C . ALA A 1 154 ? -7.062 -5.930 -31.756 1.00 42.03 154 ALA A C 1
ATOM 1235 O O . ALA A 1 154 ? -6.761 -4.749 -31.612 1.00 42.03 154 ALA A O 1
ATOM 1236 N N . ILE A 1 155 ? -8.154 -6.309 -32.431 1.00 47.69 155 ILE A N 1
ATOM 1237 C CA . ILE A 1 155 ? -9.039 -5.423 -33.188 1.00 47.69 155 ILE A CA 1
ATOM 1238 C C . ILE A 1 155 ? -10.490 -5.758 -32.814 1.00 47.69 155 ILE A C 1
ATOM 1240 O O . ILE A 1 155 ? -10.979 -6.843 -33.132 1.00 47.69 155 ILE A O 1
ATOM 1244 N N . GLU A 1 156 ? -11.189 -4.839 -32.142 1.00 46.47 156 GLU A N 1
ATOM 1245 C CA . GLU A 1 156 ? -12.643 -4.937 -31.956 1.00 46.47 156 GLU A CA 1
ATOM 1246 C C . GLU A 1 156 ? -13.338 -4.573 -33.278 1.00 46.47 156 GLU A C 1
ATOM 1248 O O . GLU A 1 156 ? -13.336 -3.411 -33.689 1.00 46.47 156 GLU A O 1
ATOM 1253 N N . ARG A 1 157 ? -13.962 -5.549 -33.950 1.00 41.91 157 ARG A N 1
ATOM 1254 C CA . ARG A 1 157 ? -14.918 -5.256 -35.031 1.00 41.91 157 ARG A CA 1
ATOM 1255 C C . ARG A 1 157 ? -16.219 -4.748 -34.402 1.00 41.91 157 ARG A C 1
ATOM 1257 O O . ARG A 1 157 ? -16.614 -5.212 -33.334 1.00 41.91 157 ARG A O 1
ATOM 1264 N N . GLU A 1 158 ? -16.912 -3.806 -35.050 1.00 42.84 158 GLU A N 1
ATOM 1265 C CA . GLU A 1 158 ? -18.156 -3.210 -34.516 1.00 42.84 158 GLU A CA 1
ATOM 1266 C C . GLU A 1 158 ? -19.252 -4.235 -34.172 1.00 42.84 158 GLU A C 1
ATOM 1268 O O . GLU A 1 158 ? -20.124 -3.958 -33.347 1.00 42.84 158 GLU A O 1
ATOM 1273 N N . GLU A 1 159 ? -19.188 -5.433 -34.748 1.00 43.12 159 GLU A N 1
ATOM 1274 C CA . GLU A 1 159 ? -20.144 -6.518 -34.530 1.00 43.12 159 GLU A CA 1
ATOM 1275 C C . GLU A 1 159 ? -20.060 -7.130 -33.115 1.00 43.12 159 GLU A C 1
ATOM 1277 O O . GLU A 1 159 ? -21.094 -7.516 -32.564 1.00 43.12 159 GLU A O 1
ATOM 1282 N N . ASP A 1 160 ? -18.891 -7.096 -32.456 1.00 45.38 160 ASP A N 1
ATOM 1283 C CA . ASP A 1 160 ? -18.683 -7.631 -31.096 1.00 45.38 160 ASP A CA 1
ATOM 1284 C C . ASP A 1 160 ? -19.316 -6.747 -29.994 1.00 45.38 160 ASP A C 1
ATOM 1286 O O . ASP A 1 160 ? -19.573 -7.202 -28.873 1.00 45.38 160 ASP A O 1
ATOM 1290 N N . LYS A 1 161 ? -19.646 -5.482 -30.310 1.00 49.84 161 LYS A N 1
ATOM 1291 C CA . LYS A 1 161 ? -20.282 -4.525 -29.378 1.00 49.84 161 LYS A CA 1
ATOM 1292 C C . LYS A 1 161 ? -21.742 -4.867 -29.064 1.00 49.84 161 LYS A C 1
ATOM 1294 O O . LYS A 1 161 ? -22.287 -4.393 -28.066 1.00 49.84 161 LYS A O 1
ATOM 1299 N N . LYS A 1 162 ? -22.402 -5.690 -29.889 1.00 49.03 162 LYS A N 1
ATOM 1300 C CA . LYS A 1 162 ? -23.836 -5.995 -29.737 1.00 49.03 162 LYS A CA 1
ATOM 1301 C C . LYS A 1 162 ? -24.153 -6.881 -28.525 1.00 49.03 162 LYS A C 1
ATOM 1303 O O . LYS A 1 162 ? -25.286 -6.839 -28.048 1.00 49.03 162 LYS A O 1
ATOM 1308 N N . CYS A 1 163 ? -23.184 -7.630 -27.990 1.00 48.81 163 CYS A N 1
ATOM 1309 C CA . CYS A 1 163 ? -23.447 -8.655 -26.971 1.00 48.81 163 CYS A CA 1
ATOM 1310 C C . CYS A 1 163 ? -23.372 -8.162 -25.507 1.00 48.81 163 CYS A C 1
ATOM 1312 O O . CYS A 1 163 ? -23.731 -8.906 -24.595 1.00 48.81 163 CYS A O 1
ATOM 1314 N N . TYR A 1 164 ? -22.961 -6.910 -25.252 1.00 53.28 164 TYR A N 1
ATOM 1315 C CA . TYR A 1 164 ? -22.744 -6.391 -23.890 1.00 53.28 164 TYR A CA 1
ATOM 1316 C C . TYR A 1 164 ? -23.289 -4.967 -23.714 1.00 53.28 164 TYR A C 1
ATOM 1318 O O . TYR A 1 164 ? -22.544 -4.017 -23.519 1.00 53.28 164 TYR A O 1
ATOM 1326 N N . ARG A 1 165 ? -24.618 -4.803 -23.738 1.00 56.03 165 ARG A N 1
ATOM 1327 C CA . ARG A 1 165 ? -25.289 -3.496 -23.547 1.00 56.03 165 ARG A CA 1
ATOM 1328 C C . ARG A 1 165 ? -25.235 -2.922 -22.122 1.00 56.03 165 ARG A C 1
ATOM 1330 O O . ARG A 1 165 ? -25.814 -1.868 -21.882 1.00 56.03 165 ARG A O 1
ATOM 1337 N N . VAL A 1 166 ? -24.595 -3.596 -21.163 1.00 69.50 166 VAL A N 1
ATOM 1338 C CA . VAL A 1 166 ? -24.566 -3.153 -19.759 1.00 69.50 166 VAL A CA 1
ATOM 1339 C C . VAL A 1 166 ? -23.234 -2.445 -19.460 1.00 69.50 166 VAL A C 1
ATOM 1341 O O . VAL A 1 166 ? -22.205 -3.126 -19.407 1.00 69.50 166 VAL A O 1
ATOM 1344 N N . PRO A 1 167 ? -23.228 -1.127 -19.162 1.00 75.81 167 PRO A N 1
ATOM 1345 C CA . PRO A 1 167 ? -22.002 -0.351 -18.907 1.00 75.81 167 PRO A CA 1
ATOM 1346 C C . PRO A 1 167 ? -21.102 -0.935 -17.802 1.00 75.81 167 PRO A C 1
ATOM 1348 O O . PRO A 1 167 ? -19.872 -0.853 -17.842 1.00 75.81 167 PRO A O 1
ATOM 1351 N N . MET A 1 168 ? -21.709 -1.587 -16.805 1.00 73.25 168 MET A N 1
ATOM 1352 C CA . MET A 1 168 ? -20.988 -2.270 -15.728 1.00 73.25 168 MET A CA 1
ATOM 1353 C C . MET A 1 168 ? -20.208 -3.501 -16.217 1.00 73.25 168 MET A C 1
ATOM 1355 O O . MET A 1 168 ? -19.095 -3.737 -15.759 1.00 73.25 168 MET A O 1
ATOM 1359 N N . VAL A 1 169 ? -20.759 -4.286 -17.145 1.00 74.88 169 VAL A N 1
ATOM 1360 C CA . VAL A 1 169 ? -20.071 -5.465 -17.698 1.00 74.88 169 VAL A CA 1
ATOM 1361 C C . VAL A 1 169 ? -18.951 -5.022 -18.635 1.00 74.88 169 VAL A C 1
ATOM 1363 O O . VAL A 1 169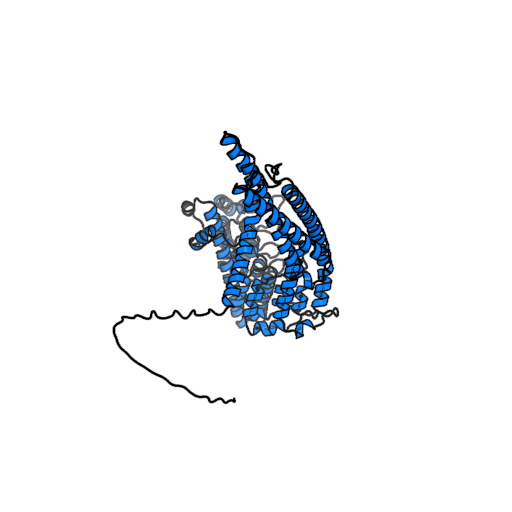 ? -17.855 -5.574 -18.582 1.00 74.88 169 VAL A O 1
ATOM 1366 N N . GLU A 1 170 ? -19.193 -3.976 -19.427 1.00 74.94 170 GLU A N 1
ATOM 1367 C CA . GLU A 1 170 ? -18.193 -3.412 -20.333 1.00 74.94 170 GLU A CA 1
ATOM 1368 C C . GLU A 1 170 ? -16.985 -2.839 -19.575 1.00 74.94 170 GLU A C 1
ATOM 1370 O O . GLU A 1 170 ? -15.838 -3.109 -19.931 1.00 74.94 170 GLU A O 1
ATOM 1375 N N . SER A 1 171 ? -17.219 -2.118 -18.474 1.00 74.44 171 SER A N 1
ATOM 1376 C CA . SER A 1 171 ? -16.131 -1.612 -17.625 1.00 74.44 171 SER A CA 1
ATOM 1377 C C . SER A 1 171 ? -15.326 -2.731 -16.950 1.00 74.44 171 SER A C 1
ATOM 1379 O O . SER A 1 171 ? -14.098 -2.646 -16.899 1.00 74.44 171 SER A O 1
ATOM 1381 N N . ILE A 1 172 ? -15.973 -3.807 -16.480 1.00 74.56 172 ILE A N 1
ATOM 1382 C CA . ILE A 1 172 ? -15.283 -4.980 -15.908 1.00 74.56 172 ILE A CA 1
ATOM 1383 C C . ILE A 1 172 ? -14.467 -5.711 -16.981 1.00 74.56 172 ILE A C 1
ATOM 1385 O O . ILE A 1 172 ? -13.321 -6.076 -16.726 1.00 74.56 172 ILE A O 1
ATOM 1389 N N . ARG A 1 173 ? -15.019 -5.886 -18.188 1.00 76.69 173 ARG A N 1
ATOM 1390 C CA . ARG A 1 173 ? -14.322 -6.499 -19.327 1.00 76.69 173 ARG A CA 1
ATOM 1391 C C . ARG A 1 173 ? -13.090 -5.692 -19.731 1.00 76.69 173 ARG A C 1
ATOM 1393 O O . ARG A 1 173 ? -12.012 -6.267 -19.815 1.00 76.69 173 ARG A O 1
ATOM 1400 N N . LYS A 1 174 ? -13.222 -4.371 -19.907 1.00 76.56 174 LYS A N 1
ATOM 1401 C CA . LYS A 1 174 ? -12.098 -3.474 -20.237 1.00 76.56 174 LYS A CA 1
ATOM 1402 C C . LYS A 1 174 ? -10.989 -3.542 -19.185 1.00 76.56 174 LYS A C 1
ATOM 1404 O O . LYS A 1 174 ? -9.819 -3.634 -19.540 1.00 76.56 174 LYS A O 1
ATOM 1409 N N . LYS A 1 175 ? -11.341 -3.568 -17.892 1.00 75.12 175 LYS A N 1
ATOM 1410 C CA . LYS A 1 175 ? -10.367 -3.767 -16.802 1.00 75.12 175 LYS A CA 1
ATOM 1411 C C . LYS A 1 175 ? -9.700 -5.146 -16.853 1.00 75.12 175 LYS A C 1
ATOM 1413 O O . LYS A 1 175 ? -8.494 -5.232 -16.656 1.00 75.12 175 LYS A O 1
ATOM 1418 N N . LYS A 1 176 ? -10.464 -6.211 -17.123 1.00 78.25 176 LYS A N 1
ATOM 1419 C CA . LYS A 1 176 ? -9.935 -7.577 -17.246 1.00 78.25 176 LYS A CA 1
ATOM 1420 C C . LYS A 1 176 ? -8.951 -7.701 -18.409 1.00 78.25 176 LYS A C 1
ATOM 1422 O O . LYS A 1 176 ? -7.841 -8.165 -18.197 1.00 78.25 176 LYS A O 1
ATOM 1427 N N . GLN A 1 177 ? -9.330 -7.217 -19.589 1.00 78.88 177 GLN A N 1
ATOM 1428 C CA . GLN A 1 177 ? -8.470 -7.206 -20.770 1.00 78.88 177 GLN A CA 1
ATOM 1429 C C . GLN A 1 177 ? -7.206 -6.377 -20.530 1.00 78.88 177 GLN A C 1
ATOM 1431 O O . GLN A 1 177 ? -6.117 -6.827 -20.854 1.00 78.88 177 GLN A O 1
ATOM 1436 N N . ARG A 1 178 ? -7.335 -5.196 -19.906 1.00 79.25 178 ARG A N 1
ATOM 1437 C CA . ARG A 1 178 ? -6.183 -4.378 -19.503 1.00 79.25 178 ARG A CA 1
ATOM 1438 C C . ARG A 1 178 ? -5.206 -5.202 -18.663 1.00 79.25 178 ARG A C 1
ATOM 1440 O O . ARG A 1 178 ? -4.033 -5.242 -18.997 1.00 79.25 178 ARG A O 1
ATOM 1447 N N . TYR A 1 179 ? -5.691 -5.877 -17.623 1.00 78.50 179 TYR A N 1
ATOM 1448 C CA . TYR A 1 179 ? -4.855 -6.698 -16.748 1.00 78.50 179 TYR A CA 1
ATOM 1449 C C . TYR A 1 179 ? -4.187 -7.875 -17.474 1.00 78.50 179 TYR A C 1
ATOM 1451 O O . TYR A 1 179 ? -2.988 -8.083 -17.318 1.00 78.50 179 TYR A O 1
ATOM 1459 N N . GLU A 1 180 ? -4.943 -8.626 -18.279 1.00 81.94 180 GLU A N 1
ATOM 1460 C CA . GLU A 1 180 ? -4.413 -9.769 -19.035 1.00 81.94 180 GLU A CA 1
ATOM 1461 C C . GLU A 1 180 ? -3.325 -9.332 -20.022 1.00 81.94 180 GLU A C 1
ATOM 1463 O O . GLU A 1 180 ? -2.244 -9.917 -20.020 1.00 81.94 180 GLU A O 1
ATOM 1468 N N . SER A 1 181 ? -3.552 -8.241 -20.762 1.00 83.38 181 SER A N 1
ATOM 1469 C CA . SER A 1 181 ? -2.557 -7.677 -21.679 1.00 83.38 181 SER A CA 1
ATOM 1470 C C . SER A 1 181 ? -1.293 -7.213 -20.959 1.00 83.38 181 SER A C 1
ATOM 1472 O O . SER A 1 181 ? -0.198 -7.402 -21.478 1.00 83.38 181 SER A O 1
ATOM 1474 N N . VAL A 1 182 ? -1.415 -6.608 -19.770 1.00 84.31 182 VAL A N 1
ATOM 1475 C CA . VAL A 1 182 ? -0.250 -6.181 -18.976 1.00 84.31 182 VAL A CA 1
ATOM 1476 C C . VAL A 1 182 ? 0.555 -7.396 -18.507 1.00 84.31 182 VAL A C 1
ATOM 1478 O O . VAL A 1 182 ? 1.781 -7.390 -18.585 1.00 84.31 182 VAL A O 1
ATOM 1481 N N . LEU A 1 183 ? -0.123 -8.441 -18.024 1.00 83.31 183 LEU A N 1
ATOM 1482 C CA . LEU A 1 183 ? 0.530 -9.654 -17.538 1.00 83.31 183 LEU A CA 1
ATOM 1483 C C . LEU A 1 183 ? 1.224 -10.416 -18.675 1.00 83.31 183 LEU A C 1
ATOM 1485 O O . LEU A 1 183 ? 2.340 -10.897 -18.497 1.00 83.31 183 LEU A O 1
ATOM 1489 N N . GLU A 1 184 ? 0.583 -10.520 -19.841 1.00 86.31 184 GLU A N 1
ATOM 1490 C CA . GLU A 1 184 ? 1.190 -11.124 -21.031 1.00 86.31 184 GLU A CA 1
ATOM 1491 C C . GLU A 1 184 ? 2.374 -10.293 -21.540 1.00 86.31 184 GLU A C 1
ATOM 1493 O O . GLU A 1 184 ? 3.404 -10.857 -21.895 1.00 86.31 184 GLU A O 1
ATOM 1498 N N . LEU A 1 185 ? 2.268 -8.961 -21.511 1.00 86.56 185 LEU A N 1
ATOM 1499 C CA . LEU A 1 185 ? 3.368 -8.069 -21.870 1.00 86.56 185 LEU A CA 1
ATOM 1500 C C . LEU A 1 185 ? 4.571 -8.270 -20.940 1.00 86.56 185 LEU A C 1
ATOM 1502 O O . LEU A 1 185 ? 5.680 -8.461 -21.427 1.00 86.56 185 LEU A O 1
ATOM 1506 N N . ALA A 1 186 ? 4.362 -8.299 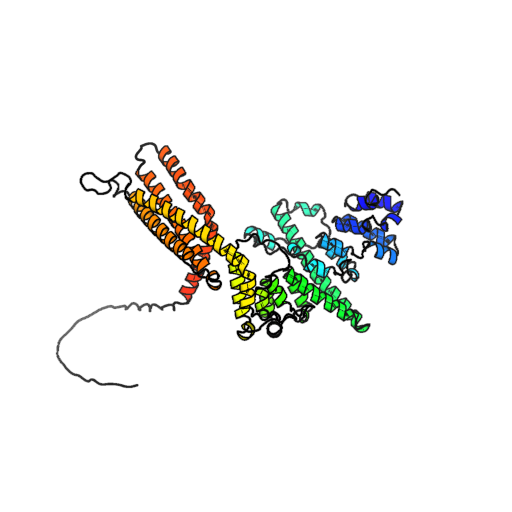-19.621 1.00 86.31 186 ALA A N 1
ATOM 1507 C CA . ALA A 1 186 ? 5.435 -8.520 -18.647 1.00 86.31 186 ALA A CA 1
ATOM 1508 C C . ALA A 1 186 ? 6.141 -9.873 -18.848 1.00 86.31 186 ALA A C 1
ATOM 1510 O O . ALA A 1 186 ? 7.371 -9.947 -18.787 1.00 86.31 186 ALA A O 1
ATOM 1511 N N . LYS A 1 187 ? 5.367 -10.928 -19.138 1.00 87.94 187 LYS A N 1
ATOM 1512 C CA . LYS A 1 187 ? 5.881 -12.259 -19.494 1.00 87.94 187 LYS A CA 1
ATOM 1513 C C . LYS A 1 187 ? 6.729 -12.216 -20.751 1.00 87.94 187 LYS A C 1
ATOM 1515 O O . LYS A 1 187 ? 7.887 -12.612 -20.724 1.00 87.94 187 LYS A O 1
ATOM 1520 N N . LEU A 1 188 ? 6.168 -11.674 -21.830 1.00 87.75 188 LEU A N 1
ATOM 1521 C CA . LEU A 1 188 ? 6.838 -11.600 -23.120 1.00 87.75 188 LEU A CA 1
ATOM 1522 C C . LEU A 1 188 ? 8.150 -10.829 -23.019 1.00 87.75 188 LEU A C 1
ATOM 1524 O O . LEU A 1 188 ? 9.154 -11.272 -23.559 1.00 87.75 188 LEU A O 1
ATOM 1528 N N . MET A 1 189 ? 8.156 -9.707 -22.305 1.00 85.75 189 MET A N 1
ATOM 1529 C CA . MET A 1 189 ? 9.363 -8.910 -22.125 1.00 85.75 189 MET A CA 1
ATOM 1530 C C . MET A 1 189 ? 10.420 -9.668 -21.323 1.00 85.75 189 MET A C 1
ATOM 1532 O O . MET A 1 189 ? 11.574 -9.690 -21.729 1.00 85.75 189 MET A O 1
ATOM 1536 N N . SER A 1 190 ? 10.018 -10.365 -20.256 1.00 84.88 190 SER A N 1
ATOM 1537 C CA . SER A 1 190 ? 10.925 -11.207 -19.464 1.00 84.88 190 SER A CA 1
ATOM 1538 C C . SER A 1 190 ? 11.519 -12.354 -20.297 1.00 84.88 190 SER A C 1
ATOM 1540 O O . SER A 1 190 ? 12.717 -12.623 -20.220 1.00 84.88 190 SER A O 1
ATOM 1542 N N . ASP A 1 191 ? 10.705 -12.994 -21.142 1.00 85.50 191 ASP A N 1
ATOM 1543 C CA . ASP A 1 191 ? 11.132 -14.070 -22.043 1.00 85.50 191 ASP A CA 1
ATOM 1544 C C . ASP A 1 191 ? 12.028 -13.570 -23.186 1.00 85.50 191 ASP A C 1
ATOM 1546 O O . ASP A 1 191 ? 12.955 -14.271 -23.594 1.00 85.50 191 ASP A O 1
ATOM 1550 N N . VAL A 1 192 ? 11.755 -12.382 -23.738 1.00 84.00 192 VAL A N 1
ATOM 1551 C CA . VAL A 1 192 ? 12.607 -11.736 -24.753 1.00 84.00 192 VAL A CA 1
ATOM 1552 C C . VAL A 1 192 ? 13.959 -11.382 -24.145 1.00 84.00 192 VAL A C 1
ATOM 1554 O O . VAL A 1 192 ? 14.980 -11.774 -24.706 1.00 84.00 192 VAL A O 1
ATOM 1557 N N . SER A 1 193 ? 13.979 -10.747 -22.969 1.00 82.69 193 SER A N 1
ATOM 1558 C CA . SER A 1 193 ? 15.223 -10.429 -22.266 1.00 82.69 193 SER A CA 1
ATOM 1559 C C . SER A 1 193 ? 16.058 -11.690 -22.018 1.00 82.69 193 SER A C 1
ATOM 1561 O O . SER A 1 193 ? 17.244 -11.716 -22.337 1.00 82.69 193 SER A O 1
ATOM 1563 N N . LYS A 1 194 ? 15.430 -12.782 -21.568 1.00 80.88 194 LYS A N 1
ATOM 1564 C CA . LYS A 1 194 ? 16.117 -14.061 -21.335 1.00 80.88 194 LYS A CA 1
ATOM 1565 C C . LYS A 1 194 ? 16.640 -14.731 -22.604 1.00 80.88 194 LYS A C 1
ATOM 1567 O O . LYS A 1 194 ? 17.628 -15.459 -22.537 1.00 80.88 194 LYS A O 1
ATOM 1572 N N . ARG A 1 195 ? 15.967 -14.553 -23.743 1.00 81.81 195 ARG A N 1
ATOM 1573 C CA . ARG A 1 195 ? 16.437 -15.075 -25.036 1.00 81.81 195 ARG A CA 1
ATOM 1574 C C . ARG A 1 195 ? 17.659 -14.308 -25.526 1.00 81.81 195 ARG A C 1
ATOM 1576 O O . ARG A 1 195 ? 18.668 -14.943 -25.812 1.00 81.81 195 ARG A O 1
ATOM 1583 N N . GLN A 1 196 ? 17.596 -12.979 -25.508 1.00 73.75 196 GLN A N 1
ATOM 1584 C CA . GLN A 1 196 ? 18.711 -12.120 -25.918 1.00 73.75 196 GLN A CA 1
ATOM 1585 C C . GLN A 1 196 ? 19.958 -12.348 -25.044 1.00 73.75 196 GLN A C 1
ATOM 1587 O O . GLN A 1 196 ? 21.058 -12.466 -25.568 1.00 73.75 196 GLN A O 1
ATOM 1592 N N . GLU A 1 197 ? 19.788 -12.565 -23.733 1.00 71.81 197 GLU A N 1
ATOM 1593 C CA . GLU A 1 197 ? 20.893 -12.928 -22.828 1.00 71.81 197 GLU A CA 1
ATOM 1594 C C . GLU A 1 197 ? 21.610 -14.232 -23.228 1.00 71.81 197 GLU A C 1
ATOM 1596 O O . GLU A 1 197 ? 22.831 -14.331 -23.102 1.00 71.81 197 GLU A O 1
ATOM 1601 N N . LYS A 1 198 ? 20.865 -15.242 -23.700 1.00 72.50 198 LYS A N 1
ATOM 1602 C CA . LYS A 1 198 ? 21.436 -16.532 -24.121 1.00 72.50 198 LYS A CA 1
ATOM 1603 C C . LYS A 1 198 ? 22.147 -16.442 -25.465 1.00 72.50 198 LYS A C 1
ATOM 1605 O O . LYS A 1 198 ? 23.197 -17.048 -25.620 1.00 72.50 198 LYS A O 1
ATOM 1610 N N . GLU A 1 199 ? 21.577 -15.706 -26.414 1.00 66.62 199 GLU A N 1
ATOM 1611 C CA . GLU A 1 199 ? 22.163 -15.514 -27.747 1.00 66.62 199 GLU A CA 1
ATOM 1612 C C . GLU A 1 199 ? 23.481 -14.721 -27.676 1.00 66.62 199 GLU A C 1
ATOM 1614 O O . GLU A 1 199 ? 24.415 -14.996 -28.423 1.00 66.62 199 GLU A O 1
ATOM 1619 N N . GLU A 1 200 ? 23.606 -13.793 -26.724 1.00 58.72 200 GLU A N 1
ATOM 1620 C CA . GLU A 1 200 ? 24.823 -12.997 -26.528 1.00 58.72 200 GLU A CA 1
ATOM 1621 C C . GLU A 1 200 ? 25.908 -13.702 -25.696 1.00 58.72 200 GLU A C 1
ATOM 1623 O O . GLU A 1 200 ? 27.087 -13.361 -25.824 1.00 58.72 200 GLU A O 1
ATOM 1628 N N . GLN A 1 201 ? 25.563 -14.708 -24.881 1.00 54.78 201 GLN A N 1
ATOM 1629 C CA . GLN A 1 201 ? 26.547 -15.517 -24.141 1.00 54.78 201 GLN A CA 1
ATOM 1630 C C . GLN A 1 201 ? 27.482 -16.318 -25.061 1.00 54.78 201 GLN A C 1
ATOM 1632 O O . GLN A 1 201 ? 28.620 -16.580 -24.670 1.00 54.78 201 GLN A O 1
ATOM 1637 N N . ASP A 1 202 ? 27.053 -16.616 -26.289 1.00 56.34 202 ASP A N 1
ATOM 1638 C CA . ASP A 1 202 ? 27.880 -17.271 -27.309 1.00 56.34 202 ASP A CA 1
ATOM 1639 C C . ASP A 1 202 ? 28.821 -16.289 -28.052 1.00 56.34 202 ASP A C 1
ATOM 1641 O O . ASP A 1 202 ? 29.675 -16.724 -28.826 1.00 56.34 202 ASP A O 1
ATOM 1645 N N . GLY A 1 203 ? 28.724 -14.971 -27.798 1.00 53.28 203 GLY A N 1
ATOM 1646 C CA . GLY A 1 203 ? 29.495 -13.931 -28.498 1.00 53.28 203 GLY A CA 1
ATOM 1647 C C . GLY A 1 203 ? 30.265 -12.933 -27.618 1.00 53.28 203 GLY A C 1
ATOM 1648 O O . GLY A 1 203 ? 31.406 -12.612 -27.947 1.00 53.28 203 GLY A O 1
ATOM 1649 N N . VAL A 1 204 ? 29.701 -12.421 -26.510 1.00 54.09 204 VAL A N 1
ATOM 1650 C CA . VAL A 1 204 ? 30.327 -11.383 -25.653 1.00 54.09 204 VAL A CA 1
ATOM 1651 C C . VAL A 1 204 ? 29.777 -11.424 -24.211 1.00 54.09 204 VAL A C 1
ATOM 1653 O O . VAL A 1 204 ? 28.624 -11.091 -23.955 1.00 54.09 204 VAL A O 1
ATOM 1656 N N . ALA A 1 205 ? 30.629 -11.712 -23.217 1.00 53.62 205 ALA A N 1
ATOM 1657 C CA . ALA A 1 205 ? 30.242 -11.847 -21.798 1.00 53.62 205 ALA A CA 1
ATOM 1658 C C . ALA A 1 205 ? 29.655 -10.577 -21.124 1.00 53.62 205 ALA A C 1
ATOM 1660 O O . ALA A 1 205 ? 29.047 -10.669 -20.058 1.00 53.62 205 ALA A O 1
ATOM 1661 N N . GLN A 1 206 ? 29.835 -9.387 -21.709 1.00 52.59 206 GLN A N 1
ATOM 1662 C CA . GLN A 1 206 ? 29.426 -8.105 -21.110 1.00 52.59 206 GLN A CA 1
ATOM 1663 C C . GLN A 1 206 ? 27.923 -7.802 -21.249 1.00 52.59 206 GLN A C 1
ATOM 1665 O O . GLN A 1 206 ? 27.363 -7.117 -20.392 1.00 52.59 206 GLN A O 1
ATOM 1670 N N . ALA A 1 207 ? 27.255 -8.313 -22.286 1.00 50.94 207 ALA A N 1
ATOM 1671 C CA . ALA A 1 207 ? 25.858 -7.979 -22.567 1.00 50.94 207 ALA A CA 1
ATOM 1672 C C . ALA A 1 207 ? 24.870 -8.799 -21.710 1.00 50.94 207 ALA A C 1
ATOM 1674 O O . ALA A 1 207 ? 23.940 -8.238 -21.126 1.00 50.94 207 ALA A O 1
ATOM 1675 N N . GLY A 1 208 ? 25.172 -10.078 -21.442 1.00 55.22 208 GLY A N 1
ATOM 1676 C CA . GLY A 1 208 ? 24.396 -10.888 -20.491 1.00 55.22 208 GLY A CA 1
ATOM 1677 C C . GLY A 1 208 ? 24.391 -10.323 -19.059 1.00 55.22 208 GLY A C 1
ATOM 1678 O O . GLY A 1 208 ? 23.385 -10.387 -18.352 1.00 55.22 208 GLY A O 1
ATOM 1679 N N . GLN A 1 209 ? 25.474 -9.651 -18.651 1.00 61.38 209 GLN A N 1
ATOM 1680 C CA . GLN A 1 209 ? 25.534 -8.940 -17.370 1.00 61.38 209 GLN A CA 1
ATOM 1681 C C . GLN A 1 209 ? 24.615 -7.703 -17.339 1.00 61.38 209 GLN A C 1
ATOM 1683 O O . GLN A 1 209 ? 24.104 -7.335 -16.278 1.00 61.38 209 GLN A O 1
ATOM 1688 N N . ALA A 1 210 ? 24.364 -7.068 -18.489 1.00 65.00 210 ALA A N 1
ATOM 1689 C CA . ALA A 1 210 ? 23.456 -5.930 -18.598 1.00 65.00 210 ALA A CA 1
ATOM 1690 C C . ALA A 1 210 ? 21.982 -6.353 -18.479 1.00 65.00 210 ALA A C 1
ATOM 1692 O O . ALA A 1 210 ? 21.216 -5.656 -17.810 1.00 65.00 210 ALA A O 1
ATOM 1693 N N . VAL A 1 211 ? 21.595 -7.498 -19.052 1.00 66.88 211 VAL A N 1
ATOM 1694 C CA . VAL A 1 211 ? 20.222 -8.030 -18.962 1.00 66.88 211 VAL A CA 1
ATOM 1695 C C . VAL A 1 211 ? 19.882 -8.480 -17.539 1.00 66.88 211 VAL A C 1
ATOM 1697 O O . VAL A 1 211 ? 18.838 -8.097 -17.005 1.00 66.88 211 VAL A O 1
ATOM 1700 N N . ALA A 1 212 ? 20.791 -9.201 -16.873 1.00 69.50 212 ALA A N 1
ATOM 1701 C CA . ALA A 1 212 ? 20.624 -9.565 -15.464 1.00 69.50 212 ALA A CA 1
ATOM 1702 C C . ALA A 1 212 ? 20.419 -8.319 -14.579 1.00 69.50 212 ALA A C 1
ATOM 1704 O O . ALA A 1 212 ? 19.495 -8.271 -13.765 1.00 69.50 212 ALA A O 1
ATOM 1705 N N . LYS A 1 213 ? 21.192 -7.252 -14.827 1.00 78.00 213 LYS A N 1
ATOM 1706 C CA . LYS A 1 213 ? 21.065 -5.965 -14.127 1.00 78.00 213 LYS A CA 1
ATOM 1707 C C . LYS A 1 213 ? 19.714 -5.275 -14.368 1.00 78.00 213 LYS A C 1
ATOM 1709 O O . LYS A 1 213 ? 19.203 -4.590 -13.478 1.00 78.00 213 LYS A O 1
ATOM 1714 N N . VAL A 1 214 ? 19.111 -5.444 -15.550 1.00 80.25 214 VAL A N 1
ATOM 1715 C CA . VAL A 1 214 ? 17.755 -4.943 -15.842 1.00 80.25 214 VAL A CA 1
ATOM 1716 C C . VAL A 1 214 ? 16.715 -5.698 -15.017 1.00 80.25 214 VAL A C 1
ATOM 1718 O O . VAL A 1 214 ? 15.852 -5.052 -14.420 1.00 80.25 214 VAL A O 1
ATOM 1721 N N . ALA A 1 215 ? 16.802 -7.027 -14.919 1.00 78.69 215 ALA A N 1
ATOM 1722 C CA . ALA A 1 215 ? 15.886 -7.825 -14.099 1.00 78.69 215 ALA A CA 1
ATOM 1723 C C . ALA A 1 215 ? 15.987 -7.462 -12.604 1.00 78.69 215 ALA A C 1
ATOM 1725 O O . ALA A 1 215 ? 14.970 -7.256 -11.940 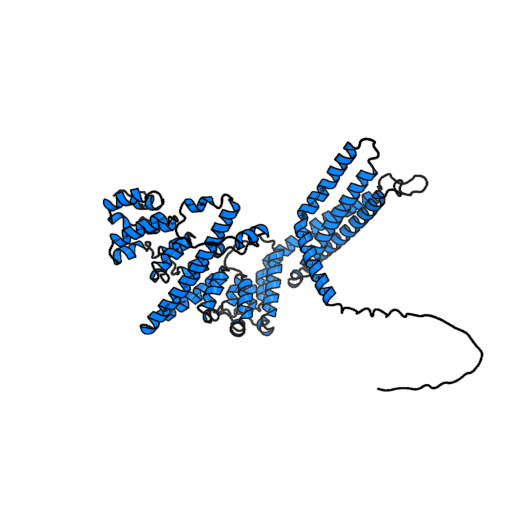1.00 78.69 215 ALA A O 1
ATOM 1726 N N . GLU A 1 216 ? 17.209 -7.302 -12.095 1.00 83.25 216 GLU A N 1
ATOM 1727 C CA . GLU A 1 216 ? 17.502 -6.886 -10.718 1.00 83.25 216 GLU A CA 1
ATOM 1728 C C . GLU A 1 216 ? 16.921 -5.502 -10.393 1.00 83.25 216 GLU A C 1
ATOM 1730 O O . GLU A 1 216 ? 16.191 -5.329 -9.415 1.00 83.25 216 GLU A O 1
ATOM 1735 N N . SER A 1 217 ? 17.176 -4.512 -11.252 1.00 85.62 217 SER A N 1
ATOM 1736 C CA . SER A 1 217 ? 16.628 -3.165 -11.088 1.00 85.62 217 SER A CA 1
ATOM 1737 C C . SER A 1 217 ? 15.099 -3.144 -11.219 1.00 85.62 217 SER A C 1
ATOM 1739 O O . SER A 1 217 ? 14.423 -2.487 -10.423 1.00 85.62 217 SER A O 1
ATOM 1741 N N . SER A 1 218 ? 14.536 -3.911 -12.160 1.00 87.62 218 SER A N 1
ATOM 1742 C CA . SER A 1 218 ? 13.082 -4.045 -12.341 1.00 87.62 218 SER A CA 1
ATOM 1743 C C . SER A 1 218 ? 12.406 -4.632 -11.103 1.00 87.62 218 SER A C 1
ATOM 1745 O O . SER A 1 218 ? 11.346 -4.152 -10.701 1.00 87.62 218 SER A O 1
ATOM 1747 N N . LEU A 1 219 ? 13.032 -5.618 -10.450 1.00 89.81 219 LEU A N 1
ATOM 1748 C CA . LEU A 1 219 ? 12.528 -6.209 -9.210 1.00 89.81 219 LEU A CA 1
ATOM 1749 C C . LEU A 1 219 ? 12.454 -5.174 -8.079 1.00 89.81 219 LEU A C 1
ATOM 1751 O O . LEU A 1 219 ? 11.456 -5.112 -7.356 1.00 89.81 219 LEU A O 1
ATOM 1755 N N . PHE A 1 220 ? 13.481 -4.336 -7.932 1.00 89.69 220 PHE A N 1
ATOM 1756 C CA . PHE A 1 220 ? 13.515 -3.284 -6.912 1.00 89.69 220 PHE A CA 1
ATOM 1757 C C . PHE A 1 220 ? 12.468 -2.200 -7.171 1.00 89.69 220 PHE A C 1
ATOM 1759 O O . PHE A 1 220 ? 11.768 -1.789 -6.245 1.00 89.69 220 PHE A O 1
ATOM 1766 N N . LEU A 1 221 ? 12.303 -1.781 -8.426 1.00 88.88 221 LEU A N 1
ATOM 1767 C CA . LEU A 1 221 ? 11.276 -0.815 -8.818 1.00 88.88 221 LEU A CA 1
ATOM 1768 C C . LEU A 1 221 ? 9.863 -1.362 -8.588 1.00 88.88 221 LEU A C 1
ATOM 1770 O O . LEU A 1 221 ? 9.031 -0.670 -8.001 1.00 88.88 221 LEU A O 1
ATOM 1774 N N . ALA A 1 222 ? 9.620 -2.625 -8.950 1.00 88.88 222 ALA A N 1
ATOM 1775 C CA . ALA A 1 222 ? 8.354 -3.306 -8.686 1.00 88.88 222 ALA A CA 1
ATOM 1776 C C . ALA A 1 222 ? 8.087 -3.447 -7.179 1.00 88.88 222 ALA A C 1
ATOM 1778 O O . ALA A 1 222 ? 6.951 -3.308 -6.725 1.00 88.88 222 ALA A O 1
ATOM 1779 N N . THR A 1 223 ? 9.139 -3.671 -6.385 1.00 90.00 223 THR A N 1
ATOM 1780 C CA . THR A 1 223 ? 9.058 -3.728 -4.918 1.00 90.00 223 THR A CA 1
ATOM 1781 C C . THR A 1 223 ? 8.809 -2.357 -4.302 1.00 90.00 223 THR A C 1
ATOM 1783 O O . THR A 1 223 ? 8.116 -2.266 -3.300 1.00 90.00 223 THR A O 1
ATOM 1786 N N . LYS A 1 224 ? 9.331 -1.275 -4.878 1.00 87.94 224 LYS A N 1
ATOM 1787 C CA . LYS A 1 224 ? 9.041 0.088 -4.421 1.00 87.94 224 LYS A CA 1
ATOM 1788 C C . LYS A 1 224 ? 7.587 0.466 -4.711 1.00 87.94 224 LYS A C 1
ATOM 1790 O O . LYS A 1 224 ? 6.880 0.950 -3.831 1.00 87.94 224 LYS A O 1
ATOM 1795 N N . SER A 1 225 ? 7.122 0.187 -5.926 1.00 84.69 225 SER A N 1
ATOM 1796 C CA . SER A 1 225 ? 5.766 0.522 -6.372 1.00 84.69 225 SER A CA 1
ATOM 1797 C C . SER A 1 225 ? 4.683 -0.398 -5.792 1.00 84.69 225 SER A C 1
ATOM 1799 O O . SER A 1 225 ? 3.533 0.023 -5.665 1.00 84.69 225 SER A O 1
ATOM 1801 N N . GLY A 1 226 ? 5.026 -1.639 -5.427 1.00 84.06 226 GLY A N 1
ATOM 1802 C CA . GLY A 1 226 ? 4.087 -2.662 -4.961 1.00 84.06 226 GLY A CA 1
ATOM 1803 C C . GLY A 1 226 ? 3.397 -3.440 -6.086 1.00 84.06 226 GLY A C 1
ATOM 1804 O O . GLY A 1 226 ? 2.245 -3.843 -5.920 1.00 84.06 226 GLY A O 1
ATOM 1805 N N . CYS A 1 227 ? 4.064 -3.628 -7.230 1.00 85.50 227 CYS A N 1
ATOM 1806 C CA . CYS A 1 227 ? 3.578 -4.433 -8.359 1.00 85.50 227 CYS A CA 1
ATOM 1807 C C . CYS A 1 227 ? 3.870 -5.927 -8.150 1.00 85.50 227 CYS A C 1
ATOM 1809 O O . CYS A 1 227 ? 4.818 -6.466 -8.720 1.00 85.50 227 CYS A O 1
ATOM 1811 N N . THR A 1 228 ? 3.058 -6.610 -7.341 1.00 84.50 228 THR A N 1
ATOM 1812 C CA . THR A 1 228 ? 3.253 -8.033 -7.001 1.00 84.50 228 THR A CA 1
ATOM 1813 C C . THR A 1 228 ? 3.298 -8.963 -8.213 1.00 84.50 228 THR A C 1
ATOM 1815 O O . THR A 1 228 ? 4.063 -9.918 -8.223 1.00 84.50 228 THR A O 1
ATOM 1818 N N . GLU A 1 229 ? 2.533 -8.656 -9.255 1.00 85.19 229 GLU A N 1
ATOM 1819 C CA . GLU A 1 229 ? 2.426 -9.447 -10.478 1.00 85.19 229 GLU A CA 1
ATOM 1820 C C . GLU A 1 229 ? 3.734 -9.471 -11.271 1.00 85.19 229 GLU A C 1
ATOM 1822 O O . GLU A 1 229 ? 4.145 -10.523 -11.756 1.00 85.19 229 GLU A O 1
ATOM 1827 N N . ILE A 1 230 ? 4.404 -8.320 -11.376 1.00 85.19 230 ILE A N 1
ATOM 1828 C CA . ILE A 1 230 ? 5.715 -8.222 -12.030 1.00 85.19 230 ILE A CA 1
ATOM 1829 C C . ILE A 1 230 ? 6.759 -8.945 -11.196 1.00 85.19 230 ILE A C 1
ATOM 1831 O O . ILE A 1 230 ? 7.600 -9.647 -11.747 1.00 85.19 230 ILE A O 1
ATOM 1835 N N . ILE A 1 231 ? 6.693 -8.805 -9.871 1.00 87.69 231 ILE A N 1
ATOM 1836 C CA . ILE A 1 231 ? 7.626 -9.488 -8.981 1.00 87.69 231 ILE A CA 1
ATOM 1837 C C . ILE A 1 231 ? 7.512 -11.010 -9.147 1.00 87.69 231 ILE A C 1
ATOM 1839 O O . ILE A 1 231 ? 8.529 -11.677 -9.330 1.00 87.69 231 ILE A O 1
ATOM 1843 N N . ASP A 1 232 ? 6.294 -11.555 -9.151 1.00 86.50 232 ASP A N 1
ATOM 1844 C CA . ASP A 1 232 ? 6.064 -12.985 -9.375 1.00 86.50 232 ASP A CA 1
ATOM 1845 C C . ASP A 1 232 ? 6.610 -13.450 -10.731 1.00 86.50 232 ASP A C 1
ATOM 1847 O O . ASP A 1 232 ? 7.141 -14.555 -10.833 1.00 86.50 232 ASP A O 1
ATOM 1851 N N . GLU A 1 233 ? 6.491 -12.633 -11.777 1.00 85.56 233 GLU A N 1
ATOM 1852 C CA . GLU A 1 233 ? 6.971 -12.990 -13.113 1.00 85.56 233 GLU A CA 1
ATOM 1853 C C . GLU A 1 233 ? 8.500 -12.935 -13.232 1.00 85.56 233 GLU A C 1
ATOM 1855 O O . GLU A 1 233 ? 9.124 -13.871 -13.743 1.00 85.56 233 GLU A O 1
ATOM 1860 N N . ILE A 1 234 ? 9.124 -11.895 -12.672 1.00 86.56 234 ILE A N 1
ATOM 1861 C CA . ILE A 1 234 ? 10.583 -11.781 -12.613 1.00 86.56 234 ILE A CA 1
ATOM 1862 C C . ILE A 1 234 ? 11.161 -12.947 -11.813 1.00 86.56 234 ILE A C 1
ATOM 1864 O O . ILE A 1 234 ? 12.112 -13.570 -12.266 1.00 86.56 234 ILE A O 1
ATOM 1868 N N . LEU A 1 235 ? 10.580 -13.304 -10.664 1.00 87.12 235 LEU A N 1
ATOM 1869 C CA . LEU A 1 235 ? 11.111 -14.378 -9.818 1.00 87.12 235 LEU A CA 1
ATOM 1870 C C . LEU A 1 235 ? 10.890 -15.784 -10.387 1.00 87.12 235 LEU A C 1
ATOM 1872 O O . LEU A 1 235 ? 11.651 -16.690 -10.051 1.00 87.12 235 LEU A O 1
ATOM 1876 N N . LYS A 1 236 ? 9.904 -15.985 -11.271 1.00 87.12 236 LYS A N 1
ATOM 1877 C CA . LYS A 1 236 ? 9.795 -17.224 -12.065 1.00 87.12 236 LYS A CA 1
ATOM 1878 C C . LYS A 1 236 ? 10.896 -17.316 -13.117 1.00 87.12 236 LYS A C 1
ATOM 1880 O O . LYS A 1 236 ? 11.445 -18.394 -13.338 1.00 87.12 236 LYS A O 1
ATOM 1885 N N . THR A 1 237 ? 11.203 -16.197 -13.766 1.00 84.38 237 THR A N 1
ATOM 1886 C CA . THR A 1 237 ? 12.143 -16.146 -14.893 1.00 84.38 237 THR A CA 1
ATOM 1887 C C . THR A 1 237 ? 13.603 -16.122 -14.424 1.00 84.38 237 THR A C 1
ATOM 1889 O O . THR A 1 237 ? 14.441 -16.832 -14.995 1.00 84.38 237 THR A O 1
ATOM 1892 N N . TYR A 1 238 ? 13.858 -15.365 -13.352 1.00 83.25 238 TYR A N 1
ATOM 1893 C CA . TYR A 1 238 ? 15.139 -15.048 -12.716 1.00 83.25 238 TYR A CA 1
ATOM 1894 C C . TYR A 1 238 ? 15.075 -15.206 -11.177 1.00 83.25 238 TYR A C 1
ATOM 1896 O O . TYR A 1 238 ? 15.138 -14.215 -10.443 1.00 83.25 238 TYR A O 1
ATOM 1904 N N . PRO A 1 239 ? 14.979 -16.436 -10.636 1.00 84.50 239 PRO A N 1
ATOM 1905 C CA . PRO A 1 239 ? 14.908 -16.659 -9.186 1.00 84.50 239 PRO A CA 1
ATOM 1906 C C . PRO A 1 239 ? 16.092 -16.071 -8.399 1.00 84.50 239 PRO A C 1
ATOM 1908 O O . PRO A 1 239 ? 15.936 -15.656 -7.251 1.00 84.50 239 PRO A O 1
ATOM 1911 N N . GLN A 1 240 ? 17.276 -16.015 -9.015 1.00 84.00 240 GLN A N 1
ATOM 1912 C CA . GLN A 1 240 ? 18.505 -15.481 -8.424 1.00 84.00 240 GLN A CA 1
ATOM 1913 C C . GLN A 1 240 ? 18.450 -13.970 -8.156 1.00 84.00 240 GLN A C 1
ATOM 1915 O O . GLN A 1 240 ? 19.140 -13.495 -7.256 1.00 84.00 240 GLN A O 1
ATOM 1920 N N . ALA A 1 241 ? 17.592 -13.227 -8.866 1.00 86.31 241 ALA A N 1
ATOM 1921 C CA . ALA A 1 241 ? 17.464 -11.778 -8.708 1.00 86.31 241 ALA A CA 1
ATOM 1922 C C . ALA A 1 241 ? 17.025 -11.378 -7.287 1.00 86.31 241 ALA A C 1
ATOM 1924 O O . ALA A 1 241 ? 17.295 -10.266 -6.842 1.00 86.31 241 ALA A O 1
ATOM 1925 N N . VAL A 1 242 ? 16.393 -12.290 -6.535 1.00 87.69 242 VAL A N 1
ATOM 1926 C CA . VAL A 1 242 ? 15.974 -12.037 -5.148 1.00 87.69 242 VAL A CA 1
ATOM 1927 C C . VAL A 1 242 ? 17.152 -11.780 -4.201 1.00 87.69 242 VAL A C 1
ATOM 1929 O O . VAL A 1 242 ? 16.979 -11.108 -3.186 1.00 87.69 242 VAL A O 1
ATOM 1932 N N . GLU A 1 243 ? 18.338 -12.318 -4.509 1.00 86.06 243 GLU A N 1
ATOM 1933 C CA . GLU A 1 243 ? 19.550 -12.151 -3.696 1.00 86.06 243 GLU A CA 1
ATOM 1934 C C . GLU A 1 243 ? 20.348 -10.891 -4.057 1.00 86.06 243 GLU A C 1
ATOM 1936 O O . GLU A 1 243 ? 21.335 -10.584 -3.383 1.00 86.06 243 GLU A O 1
ATOM 1941 N N . TYR A 1 244 ? 19.909 -10.145 -5.074 1.00 88.38 244 TYR A N 1
ATOM 1942 C CA . TYR A 1 244 ? 20.552 -8.908 -5.481 1.00 88.38 244 TYR A CA 1
ATOM 1943 C C . TYR A 1 244 ? 20.505 -7.839 -4.385 1.00 88.38 244 TYR A C 1
ATOM 1945 O O . TYR A 1 244 ? 19.590 -7.764 -3.554 1.00 88.38 244 TYR A O 1
ATOM 1953 N N . VAL A 1 245 ? 21.530 -6.995 -4.410 1.00 87.38 245 VAL A N 1
ATOM 1954 C CA . VAL A 1 245 ? 21.732 -5.892 -3.486 1.00 87.38 245 VAL A CA 1
ATOM 1955 C C . VAL A 1 245 ? 21.966 -4.629 -4.304 1.00 87.38 245 VAL A C 1
ATOM 1957 O O . VAL A 1 245 ? 22.809 -4.626 -5.197 1.00 87.38 245 VAL A O 1
ATOM 1960 N N . ASP A 1 246 ? 21.221 -3.569 -3.999 1.00 87.00 246 ASP A N 1
ATOM 1961 C CA . ASP A 1 246 ? 21.358 -2.287 -4.685 1.00 87.00 246 ASP A CA 1
ATOM 1962 C C . ASP A 1 246 ? 22.637 -1.527 -4.285 1.00 87.00 246 ASP A C 1
ATOM 1964 O O . ASP A 1 246 ? 23.437 -1.970 -3.458 1.00 87.00 246 ASP A O 1
ATOM 1968 N N . SER A 1 247 ? 22.819 -0.338 -4.862 1.00 85.56 247 SER A N 1
ATOM 1969 C CA . SER A 1 247 ? 23.961 0.543 -4.591 1.00 85.56 247 SER A CA 1
ATOM 1970 C C . SER A 1 247 ? 24.059 1.043 -3.145 1.00 85.56 247 SER A C 1
ATOM 1972 O O . SER A 1 247 ? 25.103 1.554 -2.760 1.00 85.56 247 SER A O 1
ATOM 1974 N N . GLU A 1 248 ? 22.995 0.934 -2.346 1.00 83.94 248 GLU A N 1
ATOM 1975 C CA . GLU A 1 248 ? 22.980 1.297 -0.922 1.00 83.94 248 GLU A CA 1
ATOM 1976 C C . GLU A 1 248 ? 23.219 0.079 -0.011 1.00 83.94 248 GLU A C 1
ATOM 1978 O O . GLU A 1 248 ? 23.152 0.173 1.219 1.00 83.94 248 GLU A O 1
ATOM 1983 N N . GLY A 1 249 ? 23.502 -1.091 -0.587 1.00 87.06 249 GLY A N 1
ATOM 1984 C CA . GLY A 1 249 ? 23.660 -2.318 0.179 1.00 87.06 249 GLY A CA 1
ATOM 1985 C C . GLY A 1 249 ? 22.317 -2.916 0.616 1.00 87.06 249 GLY A C 1
ATOM 1986 O O . GLY A 1 249 ? 22.295 -3.852 1.420 1.00 87.06 249 GLY A O 1
ATOM 1987 N N . ARG A 1 250 ? 21.186 -2.402 0.115 1.00 90.56 250 ARG A N 1
ATOM 1988 C CA . ARG A 1 250 ? 19.846 -2.884 0.456 1.00 90.56 250 ARG A CA 1
ATOM 1989 C C . ARG A 1 250 ? 19.503 -4.077 -0.414 1.00 90.56 250 ARG A C 1
ATOM 1991 O O . ARG A 1 250 ? 19.611 -4.039 -1.634 1.00 90.56 250 ARG A O 1
ATOM 1998 N N . ASN A 1 251 ? 19.021 -5.134 0.221 1.00 91.94 251 ASN A N 1
ATOM 1999 C CA . ASN A 1 251 ? 18.351 -6.209 -0.500 1.00 91.94 251 ASN A CA 1
ATOM 2000 C C . ASN A 1 251 ? 16.852 -5.913 -0.670 1.00 91.94 251 ASN A C 1
ATOM 2002 O O . ASN A 1 251 ? 16.310 -4.969 -0.087 1.00 91.94 251 ASN A O 1
ATOM 2006 N N . VAL A 1 252 ? 16.163 -6.785 -1.401 1.00 90.69 252 VAL A N 1
ATOM 2007 C CA . VAL A 1 252 ? 14.743 -6.620 -1.725 1.00 90.69 252 VAL A CA 1
ATOM 2008 C C . VAL A 1 252 ? 13.824 -6.530 -0.486 1.00 90.69 252 VAL A C 1
ATOM 2010 O O . VAL A 1 252 ? 12.806 -5.843 -0.523 1.00 90.69 252 VAL A O 1
ATOM 2013 N N . LEU A 1 253 ? 14.194 -7.144 0.651 1.00 91.81 253 LEU A N 1
ATOM 2014 C CA . LEU A 1 253 ? 13.428 -7.053 1.904 1.00 91.81 253 LEU A CA 1
ATOM 2015 C C . LEU A 1 253 ? 13.559 -5.680 2.572 1.00 91.81 253 LEU A C 1
ATOM 2017 O O . LEU A 1 253 ? 12.576 -5.183 3.117 1.00 91.81 253 LEU A O 1
ATOM 2021 N N . HIS A 1 254 ? 14.738 -5.052 2.519 1.00 92.19 254 HIS A N 1
ATOM 2022 C CA . HIS A 1 254 ? 14.925 -3.698 3.055 1.00 92.19 254 HIS A CA 1
ATOM 2023 C C . HIS A 1 254 ? 14.005 -2.710 2.327 1.00 92.19 254 HIS A C 1
ATOM 2025 O O . HIS A 1 254 ? 13.321 -1.909 2.964 1.00 92.19 254 HIS A O 1
ATOM 2031 N N . VAL A 1 255 ? 13.938 -2.822 0.997 1.00 91.19 255 VAL A N 1
ATOM 2032 C CA . VAL A 1 255 ? 13.070 -1.997 0.146 1.00 91.19 255 VAL A CA 1
ATOM 2033 C C . VAL A 1 255 ? 11.596 -2.293 0.420 1.00 91.19 255 VAL A C 1
ATOM 2035 O O . VAL A 1 255 ? 10.823 -1.365 0.644 1.00 91.19 255 VAL A O 1
ATOM 2038 N N . ALA A 1 256 ? 11.207 -3.569 0.504 1.00 91.50 256 ALA A N 1
ATOM 2039 C CA . ALA A 1 256 ? 9.830 -3.956 0.808 1.00 91.50 256 ALA A CA 1
ATOM 2040 C C . ALA A 1 256 ? 9.338 -3.385 2.149 1.00 91.50 256 ALA A C 1
ATOM 2042 O O . ALA A 1 256 ? 8.201 -2.926 2.243 1.00 91.50 256 ALA A O 1
ATOM 2043 N N . ILE A 1 257 ? 10.195 -3.380 3.177 1.00 91.62 257 ILE A N 1
ATOM 2044 C CA . ILE A 1 257 ? 9.873 -2.814 4.493 1.00 91.62 257 ILE A CA 1
ATOM 2045 C C . ILE A 1 257 ? 9.784 -1.285 4.420 1.00 91.62 257 ILE A C 1
ATOM 2047 O O . ILE A 1 257 ? 8.786 -0.731 4.892 1.00 91.62 257 ILE A O 1
ATOM 2051 N N . LYS A 1 258 ? 10.769 -0.607 3.802 1.00 89.62 258 LYS A N 1
ATOM 2052 C CA . LYS A 1 258 ? 10.778 0.863 3.648 1.00 89.62 258 LYS A CA 1
ATOM 2053 C C . LYS A 1 258 ? 9.477 1.345 2.995 1.00 89.62 258 LYS A C 1
ATOM 2055 O O . LYS A 1 258 ? 8.804 2.202 3.553 1.00 89.62 258 LYS A O 1
ATOM 2060 N N . TYR A 1 259 ? 9.066 0.704 1.898 1.00 86.81 259 TYR A N 1
ATOM 2061 C CA . TYR A 1 259 ? 7.868 1.058 1.121 1.00 86.81 259 TYR A CA 1
ATOM 2062 C C . TYR A 1 259 ? 6.583 0.323 1.548 1.00 86.81 259 TYR A C 1
ATOM 2064 O O . TYR A 1 259 ? 5.586 0.335 0.827 1.00 86.81 259 TYR A O 1
ATOM 2072 N N . ARG A 1 260 ? 6.581 -0.346 2.711 1.00 87.38 260 ARG A N 1
ATOM 2073 C CA . ARG A 1 260 ? 5.406 -1.027 3.297 1.00 87.38 260 ARG A CA 1
ATOM 2074 C C . ARG A 1 260 ? 4.737 -2.073 2.382 1.00 87.38 260 ARG A C 1
ATOM 2076 O O . ARG A 1 260 ? 3.556 -2.389 2.552 1.00 87.38 260 ARG A O 1
ATOM 2083 N N . GLN A 1 261 ? 5.481 -2.683 1.456 1.00 88.38 261 GLN A N 1
ATOM 2084 C CA . GLN A 1 261 ? 4.977 -3.725 0.553 1.00 88.38 261 GLN A CA 1
ATOM 2085 C C . GLN A 1 261 ? 4.970 -5.111 1.214 1.00 88.38 261 GLN A C 1
ATOM 2087 O O . GLN A 1 261 ? 5.706 -6.030 0.848 1.00 88.38 261 GLN A O 1
ATOM 2092 N N . MET A 1 262 ? 4.086 -5.283 2.200 1.00 86.19 262 MET A N 1
ATOM 2093 C CA . MET A 1 262 ? 4.030 -6.503 3.016 1.00 86.19 262 MET A CA 1
ATOM 2094 C C . MET A 1 262 ? 3.562 -7.747 2.263 1.00 86.19 262 MET A C 1
ATOM 2096 O O . MET A 1 262 ? 3.926 -8.852 2.640 1.00 86.19 262 MET A O 1
ATOM 2100 N N . GLN A 1 263 ? 2.803 -7.590 1.176 1.00 84.19 263 GLN A N 1
ATOM 2101 C CA . GLN A 1 263 ? 2.410 -8.733 0.345 1.00 84.19 263 GLN A CA 1
ATOM 2102 C C . GLN A 1 263 ? 3.631 -9.415 -0.272 1.00 84.19 263 GLN A C 1
ATOM 2104 O O . GLN A 1 263 ? 3.722 -10.638 -0.274 1.00 84.19 263 GLN A O 1
ATOM 2109 N N . PHE A 1 264 ? 4.596 -8.623 -0.738 1.00 83.94 264 PHE A N 1
ATOM 2110 C CA . PHE A 1 264 ? 5.835 -9.158 -1.276 1.00 83.94 264 PHE A CA 1
ATOM 2111 C C . PHE A 1 264 ? 6.752 -9.711 -0.177 1.00 83.94 264 PHE A C 1
ATOM 2113 O O . PHE A 1 264 ? 7.340 -10.778 -0.347 1.00 83.94 264 PHE A O 1
ATOM 2120 N N . PHE A 1 265 ? 6.802 -9.057 0.988 1.00 86.69 265 PHE A N 1
ATOM 2121 C CA . PHE A 1 265 ? 7.495 -9.602 2.158 1.00 86.69 265 PHE A CA 1
ATOM 2122 C C . PHE A 1 265 ? 7.022 -11.032 2.485 1.00 86.69 265 PHE A C 1
ATOM 2124 O O . PHE A 1 265 ? 7.848 -11.920 2.693 1.00 86.69 265 PHE A O 1
ATOM 2131 N N . ASP A 1 266 ? 5.707 -11.281 2.445 1.00 86.44 266 ASP A N 1
ATOM 2132 C CA . ASP A 1 266 ? 5.110 -12.602 2.690 1.00 86.44 266 ASP A CA 1
ATOM 2133 C C . ASP A 1 266 ? 5.505 -13.649 1.632 1.00 86.44 266 ASP A C 1
ATOM 2135 O O . ASP A 1 266 ? 5.554 -14.847 1.929 1.00 86.44 266 ASP A O 1
ATOM 2139 N N . ILE A 1 267 ? 5.751 -13.220 0.389 1.00 84.69 267 ILE A N 1
ATOM 2140 C CA . ILE A 1 267 ? 6.210 -14.088 -0.705 1.00 84.69 267 ILE A CA 1
ATOM 2141 C C . ILE A 1 267 ? 7.653 -14.522 -0.436 1.00 84.69 267 ILE A C 1
ATOM 2143 O O . ILE A 1 267 ? 7.941 -15.720 -0.420 1.00 84.69 267 ILE A O 1
ATOM 2147 N N . VAL A 1 268 ? 8.546 -13.570 -0.149 1.00 86.06 268 VAL A N 1
ATOM 2148 C CA . VAL A 1 268 ? 9.965 -13.854 0.125 1.00 86.06 268 VAL A CA 1
ATOM 2149 C C . VAL A 1 268 ? 10.137 -14.666 1.406 1.00 86.06 268 VAL A C 1
ATOM 2151 O O . VAL A 1 268 ? 10.971 -15.570 1.455 1.00 86.06 268 VAL A O 1
ATOM 2154 N N . GLU A 1 269 ? 9.314 -14.419 2.429 1.00 85.12 269 GLU A N 1
ATOM 2155 C CA . GLU A 1 269 ? 9.339 -15.170 3.689 1.00 85.12 269 GLU A CA 1
ATOM 2156 C C . GLU A 1 269 ? 9.179 -16.686 3.475 1.00 85.12 269 GLU A C 1
ATOM 2158 O O . GLU A 1 269 ? 9.804 -17.486 4.176 1.00 85.12 269 GLU A O 1
ATOM 2163 N N . LYS A 1 270 ? 8.415 -17.092 2.453 1.00 86.88 270 LYS A N 1
ATOM 2164 C CA . LYS A 1 270 ? 8.156 -18.500 2.115 1.00 86.88 270 LYS A CA 1
ATOM 2165 C C . LYS A 1 270 ? 9.263 -19.162 1.291 1.00 86.88 270 LYS A C 1
ATOM 2167 O O . LYS A 1 270 ? 9.235 -20.379 1.134 1.00 86.88 270 LYS A O 1
ATOM 2172 N N . MET A 1 271 ? 10.252 -18.415 0.794 1.00 84.44 271 MET A N 1
ATOM 2173 C CA . MET A 1 271 ? 11.284 -18.941 -0.117 1.00 84.44 271 MET A CA 1
ATOM 2174 C C . MET A 1 271 ? 12.357 -19.807 0.567 1.00 84.44 271 MET A C 1
ATOM 2176 O O . MET A 1 271 ? 13.196 -20.400 -0.104 1.00 84.44 271 MET A O 1
ATOM 2180 N N . GLY A 1 272 ? 12.357 -19.927 1.897 1.00 86.00 272 GLY A N 1
ATOM 2181 C CA . GLY A 1 272 ? 13.268 -20.824 2.615 1.00 86.00 272 GLY A CA 1
ATOM 2182 C C . GLY A 1 272 ? 14.708 -20.300 2.682 1.00 86.00 272 GLY A C 1
ATOM 2183 O O . GLY A 1 272 ? 15.022 -19.468 3.532 1.00 86.00 272 GLY A O 1
ATOM 2184 N N . THR A 1 273 ? 15.613 -20.813 1.841 1.00 85.94 273 THR A N 1
ATOM 2185 C CA . THR A 1 273 ? 17.059 -20.503 1.918 1.00 85.94 273 THR A CA 1
ATOM 2186 C C . THR A 1 273 ? 17.406 -19.050 1.563 1.00 85.94 273 THR A C 1
ATOM 2188 O O . THR A 1 273 ? 18.116 -18.439 2.370 1.00 85.94 273 THR A O 1
ATOM 2191 N N . PRO A 1 274 ? 16.889 -18.451 0.468 1.00 86.31 274 PRO A N 1
ATOM 2192 C CA . PRO A 1 274 ? 17.105 -17.034 0.168 1.00 86.31 274 PRO A CA 1
ATOM 2193 C C . PRO A 1 274 ? 16.709 -16.133 1.340 1.00 86.31 274 PRO A C 1
ATOM 2195 O O . PRO A 1 274 ? 17.493 -15.295 1.775 1.00 86.31 274 PRO A O 1
ATOM 2198 N N . MET A 1 275 ? 15.562 -16.398 1.973 1.00 87.81 275 MET A N 1
ATOM 2199 C CA . MET A 1 275 ? 15.101 -15.661 3.153 1.00 87.81 275 MET A CA 1
ATOM 2200 C C . MET A 1 275 ? 16.125 -15.675 4.303 1.00 87.81 275 MET A C 1
ATOM 2202 O O . MET A 1 275 ? 16.398 -14.638 4.905 1.00 87.81 275 MET A O 1
ATOM 2206 N N . ARG A 1 276 ? 16.762 -16.821 4.598 1.00 85.94 276 ARG A N 1
ATOM 2207 C CA . ARG A 1 276 ? 17.798 -16.894 5.651 1.00 85.94 276 ARG A CA 1
ATOM 2208 C C . ARG A 1 276 ? 19.020 -16.030 5.335 1.00 85.94 276 ARG A C 1
ATOM 2210 O O . ARG A 1 276 ? 19.612 -15.476 6.258 1.00 85.94 276 ARG A O 1
ATOM 2217 N N . ARG A 1 277 ? 19.408 -15.930 4.060 1.00 86.75 277 ARG A N 1
ATOM 2218 C CA . ARG A 1 277 ? 20.559 -15.124 3.618 1.00 86.75 277 ARG A CA 1
ATOM 2219 C C . ARG A 1 277 ? 20.216 -13.637 3.629 1.00 86.75 277 ARG A C 1
ATOM 2221 O O . ARG A 1 277 ? 20.974 -12.847 4.183 1.00 86.75 277 ARG A O 1
ATOM 2228 N N . LEU A 1 278 ? 19.037 -13.281 3.125 1.00 88.75 278 LEU A N 1
ATOM 2229 C CA . LEU A 1 278 ? 18.547 -11.904 3.074 1.00 88.75 278 LEU A CA 1
ATOM 2230 C C . LEU A 1 278 ? 18.385 -11.286 4.468 1.00 88.75 278 LEU A C 1
ATOM 2232 O O . LEU A 1 278 ? 18.784 -10.144 4.673 1.00 88.75 278 LEU A O 1
ATOM 2236 N N . LYS A 1 279 ? 17.887 -12.048 5.450 1.00 87.56 279 LYS A N 1
ATOM 2237 C CA . LYS A 1 279 ? 17.753 -11.580 6.843 1.00 87.56 279 LYS A CA 1
ATOM 2238 C C . LYS A 1 279 ? 19.066 -11.149 7.495 1.00 87.56 279 LYS A C 1
ATOM 2240 O O . LYS A 1 279 ? 19.045 -10.310 8.385 1.00 87.56 279 LYS A O 1
ATOM 2245 N N . ARG A 1 280 ? 20.189 -11.756 7.097 1.00 85.31 280 ARG A N 1
ATOM 2246 C CA . ARG A 1 280 ? 21.509 -11.510 7.701 1.00 85.31 280 ARG A CA 1
ATOM 2247 C C . ARG A 1 280 ? 22.211 -10.286 7.123 1.00 85.31 280 ARG A C 1
ATOM 2249 O O . ARG A 1 280 ? 23.202 -9.843 7.692 1.00 85.31 280 ARG A O 1
ATOM 2256 N N . LYS A 1 281 ? 21.751 -9.789 5.975 1.00 88.44 281 LYS A N 1
ATOM 2257 C CA . LYS A 1 281 ? 22.400 -8.683 5.279 1.00 88.44 281 LYS A CA 1
ATOM 2258 C C . LYS A 1 281 ? 22.052 -7.362 5.966 1.00 88.44 281 LYS A C 1
ATOM 2260 O O . LYS A 1 281 ? 20.904 -7.154 6.346 1.00 88.44 281 LYS A O 1
ATOM 2265 N N . ILE A 1 282 ? 23.051 -6.496 6.078 1.00 89.00 282 ILE A N 1
ATOM 2266 C CA . ILE A 1 282 ? 22.929 -5.105 6.518 1.00 89.00 282 ILE A CA 1
ATOM 2267 C C . ILE A 1 282 ? 23.236 -4.181 5.338 1.00 89.00 282 ILE A C 1
ATOM 2269 O O . ILE A 1 282 ? 23.986 -4.568 4.433 1.00 89.00 282 ILE A O 1
ATOM 2273 N N . THR A 1 283 ? 22.646 -2.989 5.344 1.00 90.94 283 THR A N 1
ATOM 2274 C CA . THR A 1 283 ? 22.914 -1.950 4.339 1.00 90.94 283 THR A CA 1
ATOM 2275 C C . THR A 1 283 ? 24.316 -1.365 4.507 1.00 90.94 283 THR A C 1
ATOM 2277 O O . THR A 1 283 ? 24.968 -1.602 5.524 1.00 90.94 283 THR A O 1
ATOM 2280 N N . HIS A 1 284 ? 24.758 -0.521 3.569 1.00 90.69 284 HIS A N 1
ATOM 2281 C CA . HIS A 1 284 ? 26.007 0.230 3.739 1.00 90.69 284 HIS A CA 1
ATOM 2282 C C . HIS A 1 284 ? 25.984 1.109 4.993 1.00 90.69 284 HIS A C 1
ATOM 2284 O O . HIS A 1 284 ? 26.934 1.066 5.750 1.00 90.69 284 HIS A O 1
ATOM 2290 N N . GLN A 1 285 ? 24.844 1.736 5.302 1.00 88.19 285 GLN A N 1
ATOM 2291 C CA . GLN A 1 285 ? 24.621 2.522 6.532 1.00 88.19 285 GLN A CA 1
ATOM 2292 C C . GLN A 1 285 ? 24.566 1.694 7.840 1.00 88.19 285 GLN A C 1
ATOM 2294 O O . GLN A 1 285 ? 24.155 2.195 8.887 1.00 88.19 285 GLN A O 1
ATOM 2299 N N . GLY A 1 286 ? 24.859 0.391 7.790 1.00 88.50 286 GLY A N 1
ATOM 2300 C CA . GLY A 1 286 ? 24.738 -0.514 8.938 1.00 88.50 286 GLY A CA 1
ATOM 2301 C C . GLY A 1 286 ? 23.297 -0.821 9.372 1.00 88.50 286 GLY A C 1
ATOM 2302 O O . GLY A 1 286 ? 23.090 -1.464 10.400 1.00 88.50 286 GLY A O 1
ATOM 2303 N N . ASN A 1 287 ? 22.281 -0.405 8.609 1.00 90.88 287 ASN A N 1
ATOM 2304 C CA . ASN A 1 287 ? 20.885 -0.660 8.947 1.00 90.88 287 ASN A CA 1
ATOM 2305 C C . ASN A 1 287 ? 20.542 -2.141 8.721 1.00 90.88 287 ASN A C 1
ATOM 2307 O O . ASN A 1 287 ? 20.763 -2.701 7.646 1.00 90.88 287 ASN A O 1
ATOM 2311 N N . SER A 1 288 ? 19.967 -2.778 9.741 1.00 91.50 288 SER A N 1
ATOM 2312 C CA . SER A 1 288 ? 19.326 -4.093 9.611 1.00 91.50 288 SER A CA 1
ATOM 2313 C C . SER A 1 288 ? 17.905 -3.958 9.047 1.00 91.50 288 SER A C 1
ATOM 2315 O O . SER A 1 288 ? 17.337 -2.865 9.017 1.00 91.50 288 SER A O 1
ATOM 2317 N N . LEU A 1 289 ? 17.262 -5.076 8.690 1.00 91.00 289 LEU A N 1
ATOM 2318 C CA . LEU A 1 289 ? 15.845 -5.075 8.290 1.00 91.00 289 LEU A CA 1
ATOM 2319 C C . LEU A 1 289 ? 14.927 -4.384 9.310 1.00 91.00 289 LEU A C 1
ATOM 2321 O O . LEU A 1 289 ? 13.942 -3.762 8.921 1.00 91.00 289 LEU A O 1
ATOM 2325 N N . LEU A 1 290 ? 15.248 -4.474 10.606 1.00 91.44 290 LEU A N 1
ATOM 2326 C CA . LEU A 1 290 ? 14.444 -3.855 11.657 1.00 91.44 290 LEU A CA 1
ATOM 2327 C C . LEU A 1 290 ? 14.584 -2.324 11.665 1.00 91.44 290 LEU A C 1
ATOM 2329 O O . LEU A 1 290 ? 13.593 -1.630 11.884 1.00 91.44 290 LEU A O 1
ATOM 2333 N N . HIS A 1 291 ? 15.771 -1.794 11.346 1.00 92.25 291 HIS A N 1
ATOM 2334 C CA . HIS A 1 291 ? 15.991 -0.348 11.211 1.00 92.25 291 HIS A CA 1
ATOM 2335 C C . HIS A 1 291 ? 15.133 0.247 10.090 1.00 92.25 291 HIS A C 1
ATOM 2337 O O . HIS A 1 291 ? 14.567 1.325 10.255 1.00 92.25 291 HIS A O 1
ATOM 2343 N N . MET A 1 292 ? 14.954 -0.486 8.984 1.00 91.50 292 MET A N 1
ATOM 2344 C CA . MET A 1 292 ? 14.176 -0.027 7.822 1.00 91.50 292 MET A CA 1
ATOM 2345 C C . MET A 1 292 ? 12.712 0.291 8.137 1.00 91.50 292 MET A C 1
ATOM 2347 O O . MET A 1 292 ? 12.069 1.018 7.385 1.00 91.50 292 MET A O 1
ATOM 2351 N N . VAL A 1 293 ? 12.163 -0.232 9.237 1.00 90.25 293 VAL A N 1
ATOM 2352 C CA . VAL A 1 293 ? 10.803 0.112 9.673 1.00 90.25 293 VAL A CA 1
ATOM 2353 C C . VAL A 1 293 ? 10.733 1.572 10.138 1.00 90.25 293 VAL A C 1
ATOM 2355 O O . VAL A 1 293 ? 9.724 2.237 9.904 1.00 90.25 293 VAL A O 1
ATOM 2358 N N . GLY A 1 294 ? 11.795 2.069 10.780 1.00 87.44 294 GLY A N 1
ATOM 2359 C CA . GLY A 1 294 ? 11.904 3.451 11.250 1.00 87.44 294 GLY A CA 1
ATOM 2360 C C . GLY A 1 294 ? 12.294 4.446 10.157 1.00 87.44 294 GLY A C 1
ATOM 2361 O O . GLY A 1 294 ? 11.932 5.611 10.260 1.00 87.44 294 GLY A O 1
ATOM 2362 N N . VAL A 1 295 ? 12.978 3.994 9.102 1.00 88.00 295 VAL A N 1
ATOM 2363 C CA . VAL A 1 295 ? 13.392 4.847 7.977 1.00 88.00 295 VAL A CA 1
ATOM 2364 C C . VAL A 1 295 ? 12.161 5.363 7.226 1.00 88.00 295 VAL A C 1
ATOM 2366 O O . VAL A 1 295 ? 11.343 4.574 6.744 1.00 88.00 295 VAL A O 1
ATOM 2369 N N . LYS A 1 296 ? 12.032 6.690 7.122 1.00 76.50 296 LYS A N 1
ATOM 2370 C CA . LYS A 1 296 ? 10.930 7.342 6.404 1.00 76.50 296 LYS A CA 1
ATOM 2371 C C . LYS A 1 296 ? 11.075 7.193 4.891 1.00 76.50 296 LYS A C 1
ATOM 2373 O O . LYS A 1 296 ? 12.174 7.038 4.356 1.00 76.50 296 LYS A O 1
ATOM 2378 N N . GLU A 1 297 ? 9.936 7.205 4.208 1.00 72.06 297 GLU A N 1
ATOM 2379 C CA . GLU A 1 297 ? 9.900 7.293 2.754 1.00 72.06 297 GLU A CA 1
ATOM 2380 C C . GLU A 1 297 ? 10.379 8.680 2.311 1.00 72.06 297 GLU A C 1
ATOM 2382 O O . GLU A 1 297 ? 10.071 9.679 2.955 1.00 72.06 297 GLU A O 1
ATOM 2387 N N . ASP A 1 298 ? 11.120 8.741 1.204 1.00 61.34 298 ASP A N 1
ATOM 2388 C CA . ASP A 1 298 ? 11.646 10.005 0.669 1.00 61.34 298 ASP A CA 1
ATOM 2389 C C . ASP A 1 298 ? 10.527 10.877 0.053 1.00 61.34 298 ASP A C 1
ATOM 2391 O O . ASP A 1 298 ? 10.753 12.033 -0.292 1.00 61.34 298 ASP A O 1
ATOM 2395 N N . SER A 1 299 ? 9.315 10.330 -0.109 1.00 54.28 299 SER A N 1
ATOM 2396 C CA . SER A 1 299 ? 8.152 11.050 -0.620 1.00 54.28 299 SER A CA 1
ATOM 2397 C C . SER A 1 299 ? 7.269 11.559 0.515 1.00 54.28 299 SER A C 1
ATOM 2399 O O . SER A 1 299 ? 6.647 10.777 1.234 1.00 54.28 299 SER A O 1
ATOM 2401 N N . GLU A 1 300 ? 7.137 12.879 0.601 1.00 45.75 300 GLU A N 1
ATOM 2402 C CA . GLU A 1 300 ? 6.237 13.618 1.495 1.00 45.75 300 GLU A CA 1
ATOM 2403 C C . GLU A 1 300 ? 4.747 13.476 1.115 1.00 45.75 300 GLU A C 1
ATOM 2405 O O . GLU A 1 300 ? 3.970 14.426 1.220 1.00 45.75 300 GLU A O 1
ATOM 2410 N N . ILE A 1 301 ? 4.305 12.314 0.621 1.00 49.56 301 ILE A N 1
ATOM 2411 C CA . ILE A 1 301 ? 2.874 12.104 0.394 1.00 49.56 301 ILE A CA 1
ATOM 2412 C C . ILE A 1 301 ? 2.237 11.975 1.774 1.00 49.56 301 ILE A C 1
ATOM 2414 O O . ILE A 1 301 ? 2.354 10.940 2.427 1.00 49.56 301 ILE A O 1
ATOM 2418 N N . ALA A 1 302 ? 1.583 13.049 2.219 1.00 49.47 302 ALA A N 1
ATOM 2419 C CA . ALA A 1 302 ? 0.781 13.055 3.431 1.00 49.47 302 ALA A CA 1
ATOM 2420 C C . ALA A 1 302 ? -0.241 11.910 3.350 1.00 49.47 302 ALA A C 1
ATOM 2422 O O . ALA A 1 302 ? -1.194 11.964 2.567 1.00 49.47 302 ALA A O 1
ATOM 2423 N N . ASP A 1 303 ? -0.015 10.846 4.122 1.00 57.62 303 ASP A N 1
ATOM 2424 C CA . ASP A 1 303 ? -0.962 9.744 4.213 1.00 57.62 303 ASP A CA 1
ATOM 2425 C C . ASP A 1 303 ? -2.268 10.304 4.789 1.00 57.62 303 ASP A C 1
ATOM 2427 O O . ASP A 1 303 ? -2.303 10.829 5.899 1.00 57.62 303 ASP A O 1
ATOM 2431 N N . MET A 1 304 ? -3.356 10.217 4.020 1.00 59.09 304 MET A N 1
ATOM 2432 C CA . MET A 1 304 ? -4.683 10.693 4.434 1.00 59.09 304 MET A CA 1
ATOM 2433 C C . MET A 1 304 ? -5.280 9.861 5.587 1.00 59.09 304 MET A C 1
ATOM 2435 O O . MET A 1 304 ? -6.394 10.136 6.042 1.00 59.09 304 MET A O 1
ATOM 2439 N N . ARG A 1 305 ? -4.592 8.807 6.045 1.00 66.88 305 ARG A N 1
ATOM 2440 C CA . ARG A 1 305 ? -5.006 7.988 7.191 1.00 66.88 305 ARG A CA 1
ATOM 2441 C C . ARG A 1 305 ? -4.909 8.762 8.505 1.00 66.88 305 ARG A C 1
ATOM 2443 O O . ARG A 1 305 ? -4.099 9.661 8.681 1.00 66.88 305 ARG A O 1
ATOM 2450 N N . SER A 1 306 ? -5.732 8.354 9.474 1.00 77.88 306 SER A N 1
ATOM 2451 C CA . SER A 1 306 ? -5.640 8.863 10.847 1.00 77.88 306 SER A CA 1
ATOM 2452 C C . SER A 1 306 ? -4.219 8.643 11.396 1.00 77.88 306 SER A C 1
ATOM 2454 O O . SER A 1 306 ? -3.739 7.504 11.332 1.00 77.88 306 SER A O 1
ATOM 2456 N N . PRO A 1 307 ? -3.582 9.662 12.007 1.00 81.62 307 PRO A N 1
ATOM 2457 C CA . PRO A 1 307 ? -2.250 9.534 12.602 1.00 81.62 307 PRO A CA 1
ATOM 2458 C C . PRO A 1 307 ? -2.137 8.340 13.561 1.00 81.62 307 PRO A C 1
ATOM 2460 O O . PRO A 1 307 ? -1.122 7.644 13.597 1.00 81.62 307 PRO A O 1
ATOM 2463 N N . ALA A 1 308 ? -3.211 8.057 14.311 1.00 81.81 308 ALA A N 1
ATOM 2464 C CA . ALA A 1 308 ? -3.245 6.971 15.288 1.00 81.81 308 ALA A CA 1
ATOM 2465 C C . ALA A 1 308 ? -3.179 5.592 14.623 1.00 81.81 308 ALA A C 1
ATOM 2467 O O . ALA A 1 308 ? -2.511 4.690 15.131 1.00 81.81 308 ALA A O 1
ATOM 2468 N N . LEU A 1 309 ? -3.842 5.441 13.473 1.00 81.12 309 LEU A N 1
ATOM 2469 C CA . LEU A 1 309 ? -3.804 4.212 12.690 1.00 81.12 309 LEU A CA 1
ATOM 2470 C C . LEU A 1 309 ? -2.415 4.005 12.080 1.00 81.12 309 LEU A C 1
ATOM 2472 O O . LEU A 1 309 ? -1.880 2.905 12.169 1.00 81.12 309 LEU A O 1
ATOM 2476 N N . LEU A 1 310 ? -1.814 5.063 11.529 1.00 84.69 310 LEU A N 1
ATOM 2477 C CA . LEU A 1 310 ? -0.478 5.004 10.936 1.00 84.69 310 LEU A CA 1
ATOM 2478 C C . LEU A 1 310 ? 0.579 4.570 11.964 1.00 84.69 310 LEU A C 1
ATOM 2480 O O . LEU A 1 310 ? 1.368 3.658 11.709 1.00 84.69 310 LEU A O 1
ATOM 2484 N N . LEU A 1 311 ? 0.561 5.171 13.159 1.00 87.00 311 LEU A N 1
ATOM 2485 C CA . LEU A 1 311 ? 1.475 4.801 14.241 1.00 87.00 311 LEU A CA 1
ATOM 2486 C C . LEU A 1 311 ? 1.261 3.350 14.696 1.00 87.00 311 LEU A C 1
ATOM 2488 O O . LEU A 1 311 ? 2.227 2.617 14.917 1.00 87.00 311 LEU A O 1
ATOM 2492 N N . GLN A 1 312 ? 0.002 2.916 14.806 1.00 85.88 312 GLN A N 1
ATOM 2493 C CA . GLN A 1 312 ? -0.325 1.539 15.165 1.00 85.88 312 GLN A CA 1
ATOM 2494 C C . GLN A 1 312 ? 0.167 0.539 14.106 1.00 85.88 312 GLN A C 1
ATOM 2496 O O . GLN A 1 312 ? 0.757 -0.481 14.462 1.00 85.88 312 GLN A O 1
ATOM 2501 N N . GLU A 1 313 ? -0.037 0.820 12.817 1.00 84.88 313 GLU A N 1
ATOM 2502 C CA . GLU A 1 313 ? 0.441 -0.014 11.707 1.00 84.88 313 GLU A CA 1
ATOM 2503 C C . GLU A 1 313 ? 1.971 -0.123 11.706 1.00 84.88 313 GLU A C 1
ATOM 2505 O O . GLU A 1 313 ? 2.504 -1.231 11.613 1.00 84.88 313 GLU A O 1
ATOM 2510 N N . ASN A 1 314 ? 2.677 0.995 11.898 1.00 88.19 314 ASN A N 1
ATOM 2511 C CA . ASN A 1 314 ? 4.136 1.021 12.001 1.00 88.19 314 ASN A CA 1
ATOM 2512 C C . ASN A 1 314 ? 4.649 0.182 13.184 1.00 88.19 314 ASN A C 1
ATOM 2514 O O . ASN A 1 314 ? 5.620 -0.558 13.036 1.00 88.19 314 ASN A O 1
ATOM 2518 N N . LEU A 1 315 ? 3.981 0.236 14.341 1.00 89.19 315 LEU A N 1
ATOM 2519 C CA . LEU A 1 315 ? 4.336 -0.573 15.513 1.00 89.19 315 LEU A CA 1
ATOM 2520 C C . LEU A 1 315 ? 4.091 -2.067 15.307 1.00 89.19 315 LEU A C 1
ATOM 2522 O O . LEU A 1 315 ? 4.912 -2.896 15.701 1.00 89.19 315 LEU A O 1
ATOM 2526 N N . LEU A 1 316 ? 2.964 -2.424 14.691 1.00 88.75 316 LEU A N 1
ATOM 2527 C CA . LEU A 1 316 ? 2.665 -3.814 14.349 1.00 88.75 316 LEU A CA 1
ATOM 2528 C C . LEU A 1 316 ? 3.656 -4.352 13.316 1.00 88.75 316 LEU A C 1
ATOM 2530 O O . LEU A 1 316 ? 4.068 -5.508 13.411 1.00 88.75 316 LEU A O 1
ATOM 2534 N N . LEU A 1 317 ? 4.070 -3.517 12.360 1.00 89.69 317 LEU A N 1
ATOM 2535 C CA . LEU A 1 317 ? 5.114 -3.860 11.407 1.00 89.69 317 LEU A CA 1
ATOM 2536 C C . LEU A 1 317 ? 6.466 -4.058 12.099 1.00 89.69 317 LEU A C 1
ATOM 2538 O O . LEU A 1 317 ? 7.126 -5.059 11.835 1.00 89.69 317 LEU A O 1
ATOM 2542 N N . PHE A 1 318 ? 6.853 -3.158 13.005 1.00 90.19 318 PHE A N 1
ATOM 2543 C CA . PHE A 1 318 ? 8.093 -3.276 13.773 1.00 90.19 318 PHE A CA 1
ATOM 2544 C C . PHE A 1 318 ? 8.142 -4.598 14.540 1.00 90.19 318 PHE A C 1
ATOM 2546 O O . PHE A 1 318 ? 9.098 -5.356 14.416 1.00 90.19 318 PHE A O 1
ATOM 2553 N N . GLU A 1 319 ? 7.064 -4.930 15.252 1.00 88.81 319 GLU A N 1
ATOM 2554 C CA . GLU A 1 319 ? 6.923 -6.198 15.969 1.00 88.81 319 GLU A CA 1
ATOM 2555 C C . GLU A 1 319 ? 6.981 -7.402 15.021 1.00 88.81 319 GLU A C 1
ATOM 2557 O O . GLU A 1 319 ? 7.623 -8.411 15.307 1.00 88.81 319 GLU A O 1
ATOM 2562 N N . ARG A 1 320 ? 6.321 -7.311 13.863 1.00 89.31 320 ARG A N 1
ATOM 2563 C CA . ARG A 1 320 ? 6.338 -8.381 12.868 1.00 89.31 320 ARG A CA 1
ATOM 2564 C C . ARG A 1 320 ? 7.754 -8.634 12.360 1.00 89.31 320 ARG A C 1
ATOM 2566 O O . ARG A 1 320 ? 8.203 -9.775 12.375 1.00 89.31 320 ARG A O 1
ATOM 2573 N N . VAL A 1 321 ? 8.464 -7.586 11.948 1.00 89.25 321 VAL A N 1
ATOM 2574 C CA . VAL A 1 321 ? 9.849 -7.693 11.475 1.00 89.25 321 VAL A CA 1
ATOM 2575 C C . VAL A 1 321 ? 10.761 -8.173 12.605 1.00 89.25 321 VAL A C 1
ATOM 2577 O O . VAL A 1 321 ? 11.594 -9.039 12.365 1.00 89.25 321 VAL A O 1
ATOM 2580 N N . LYS A 1 322 ? 10.553 -7.711 13.844 1.00 89.12 322 LYS A N 1
ATOM 2581 C CA . LYS A 1 322 ? 11.294 -8.164 15.031 1.00 89.12 322 LYS A CA 1
ATOM 2582 C C . LYS A 1 322 ? 11.098 -9.650 15.324 1.00 89.12 322 LYS A C 1
ATOM 2584 O O . LYS A 1 322 ? 12.040 -10.280 15.763 1.00 89.12 322 LYS A O 1
ATOM 2589 N N . ASN A 1 323 ? 9.918 -10.213 15.070 1.00 87.75 323 ASN A N 1
ATOM 2590 C CA . ASN A 1 323 ? 9.668 -11.651 15.229 1.00 87.75 323 ASN A CA 1
ATOM 2591 C C . ASN A 1 323 ? 10.260 -12.484 14.083 1.00 87.75 323 ASN A C 1
ATOM 2593 O O . ASN A 1 323 ? 10.622 -13.647 14.261 1.00 87.75 323 ASN A O 1
ATOM 2597 N N . VAL A 1 324 ? 10.334 -11.902 12.885 1.00 84.56 324 VAL A N 1
ATOM 2598 C CA . VAL A 1 324 ? 10.909 -12.554 11.705 1.00 84.56 324 VAL A CA 1
ATOM 2599 C C . VAL A 1 324 ? 12.439 -12.546 11.763 1.00 84.56 324 VAL A C 1
ATOM 2601 O O . VAL A 1 324 ? 13.087 -13.515 11.348 1.00 84.56 324 VAL A O 1
ATOM 2604 N N . CYS A 1 325 ? 13.020 -11.463 12.261 1.00 78.19 325 CYS A N 1
ATOM 2605 C CA . CYS A 1 325 ? 14.436 -11.335 12.564 1.00 78.19 325 CYS A CA 1
ATOM 2606 C C . CYS A 1 325 ? 14.728 -11.995 13.924 1.00 78.19 325 CYS A C 1
ATOM 2608 O O . CYS A 1 325 ? 13.898 -11.991 14.817 1.00 78.19 325 CYS A O 1
ATOM 2610 N N . SER A 1 326 ? 15.894 -12.616 14.105 1.00 74.69 326 SER A N 1
ATOM 2611 C CA . SER A 1 326 ? 16.287 -13.093 15.445 1.00 74.69 326 SER A CA 1
ATOM 2612 C C . SER A 1 326 ? 16.501 -11.903 16.394 1.00 74.69 326 SER A C 1
ATOM 2614 O O . SER A 1 326 ? 16.871 -10.825 15.927 1.00 74.69 326 SER A O 1
ATOM 2616 N N . ALA A 1 327 ? 16.373 -12.118 17.709 1.00 67.88 327 ALA A N 1
ATOM 2617 C CA . ALA A 1 327 ? 16.688 -11.130 18.750 1.00 67.88 327 ALA A CA 1
ATOM 2618 C C . ALA A 1 327 ? 18.102 -10.526 18.608 1.00 67.88 327 ALA A C 1
ATOM 2620 O O . ALA A 1 327 ? 18.320 -9.364 18.926 1.00 67.88 327 ALA A O 1
ATOM 2621 N N . TYR A 1 328 ? 19.044 -11.267 18.019 1.00 70.69 328 TYR A N 1
ATOM 2622 C CA . TYR A 1 328 ? 20.376 -10.745 17.697 1.00 70.69 328 TYR A CA 1
ATOM 2623 C C . TYR A 1 328 ? 20.336 -9.484 16.808 1.00 70.69 328 TYR A C 1
ATOM 2625 O O . TYR A 1 328 ? 21.110 -8.554 16.996 1.00 70.69 328 TYR A O 1
ATOM 2633 N N . PHE A 1 329 ? 19.401 -9.406 15.856 1.00 70.56 329 PHE A N 1
ATOM 2634 C CA . PHE A 1 329 ? 19.317 -8.277 14.922 1.00 70.56 329 PHE A CA 1
ATOM 2635 C C . PHE A 1 329 ? 18.664 -7.025 15.524 1.00 70.56 329 PHE A C 1
ATOM 2637 O O . PHE A 1 329 ? 18.695 -5.976 14.874 1.00 70.56 329 PHE A O 1
ATOM 2644 N N . SER A 1 330 ? 18.072 -7.114 16.725 1.00 72.81 330 SER A N 1
ATOM 2645 C CA . SER A 1 330 ? 17.563 -5.936 17.443 1.00 72.81 330 SER A CA 1
ATOM 2646 C C . SER A 1 330 ? 18.644 -5.156 18.187 1.00 72.81 330 SER A C 1
ATOM 2648 O O . SER A 1 330 ? 18.430 -3.981 18.462 1.00 72.81 330 SER A O 1
ATOM 2650 N N . GLU A 1 331 ? 19.795 -5.773 18.455 1.00 81.50 331 GLU A N 1
ATOM 2651 C CA . GLU A 1 331 ? 20.925 -5.143 19.156 1.00 81.50 331 GLU A CA 1
ATOM 2652 C C . GLU A 1 331 ? 21.973 -4.562 18.195 1.00 81.50 331 GLU A C 1
ATOM 2654 O O . GLU A 1 331 ? 22.945 -3.952 18.629 1.00 81.50 331 GLU A O 1
ATOM 2659 N N . ILE A 1 332 ? 21.785 -4.734 16.881 1.00 85.31 332 ILE A N 1
ATOM 2660 C CA . ILE A 1 332 ? 22.661 -4.127 15.875 1.00 85.31 332 ILE A CA 1
ATOM 2661 C C . ILE A 1 332 ? 22.553 -2.610 15.972 1.00 85.31 332 ILE A C 1
ATOM 2663 O O . ILE A 1 332 ? 21.453 -2.064 16.052 1.00 85.31 332 ILE A O 1
ATOM 2667 N N . ILE A 1 333 ? 23.710 -1.963 15.911 1.00 89.88 333 ILE A N 1
ATOM 2668 C CA . ILE A 1 333 ? 23.856 -0.517 15.917 1.00 89.88 333 ILE A CA 1
ATOM 2669 C C . ILE A 1 333 ? 24.229 -0.086 14.499 1.00 89.88 333 ILE A C 1
ATOM 2671 O O . ILE A 1 333 ? 25.129 -0.672 13.892 1.00 89.88 333 ILE A O 1
ATOM 2675 N N . ASN A 1 334 ? 23.516 0.898 13.959 1.00 91.38 334 ASN A N 1
ATOM 2676 C CA . ASN A 1 334 ? 23.816 1.455 12.643 1.00 91.38 334 ASN A CA 1
ATOM 2677 C C . ASN A 1 334 ? 24.978 2.469 12.693 1.00 91.38 334 ASN A C 1
ATOM 2679 O O . ASN A 1 334 ? 25.513 2.770 13.759 1.00 91.38 334 ASN A O 1
ATOM 2683 N N . GLU A 1 335 ? 25.362 3.035 11.546 1.00 91.31 335 GLU A N 1
ATOM 2684 C CA . GLU A 1 335 ? 26.442 4.039 11.484 1.00 91.31 335 GLU A CA 1
ATOM 2685 C C . GLU A 1 335 ? 26.146 5.317 12.289 1.00 91.31 335 GLU A C 1
ATOM 2687 O O . GLU A 1 335 ? 27.067 6.017 12.703 1.00 91.31 335 GLU A O 1
ATOM 2692 N N . GLU A 1 336 ? 24.872 5.607 12.575 1.00 88.94 336 GLU A N 1
ATOM 2693 C CA . GLU A 1 336 ? 24.471 6.724 13.440 1.00 88.94 336 GLU A CA 1
ATOM 2694 C C . GLU A 1 336 ? 24.581 6.408 14.941 1.00 88.94 336 GLU A C 1
ATOM 2696 O O . GLU A 1 336 ? 24.177 7.228 15.771 1.00 88.94 336 GLU A O 1
ATOM 2701 N N . GLY A 1 337 ? 25.073 5.222 15.308 1.00 91.25 337 GLY A N 1
ATOM 2702 C CA . GLY A 1 337 ? 25.212 4.808 16.699 1.00 91.25 337 GLY A CA 1
ATOM 2703 C C . GLY A 1 337 ? 23.888 4.442 17.374 1.00 91.25 337 GLY A C 1
ATOM 2704 O O . GLY A 1 337 ? 23.823 4.467 18.599 1.00 91.25 337 GLY A O 1
ATOM 2705 N N . LYS A 1 338 ? 22.834 4.122 16.608 1.00 91.75 338 LYS A N 1
ATOM 2706 C CA . LYS A 1 338 ? 21.501 3.799 17.144 1.00 91.75 338 LYS A CA 1
ATOM 2707 C C . LYS A 1 338 ? 21.108 2.357 16.894 1.00 91.75 338 LYS A C 1
ATOM 2709 O O . LYS A 1 338 ? 21.407 1.802 15.840 1.00 91.75 338 LYS A O 1
ATOM 2714 N N . THR A 1 339 ? 20.349 1.797 17.827 1.00 92.44 339 THR A N 1
ATOM 2715 C CA . THR A 1 339 ? 19.601 0.555 17.606 1.00 92.44 339 THR A CA 1
ATOM 2716 C C . THR A 1 339 ? 18.342 0.802 16.770 1.00 92.44 339 THR A C 1
ATOM 2718 O O . THR A 1 339 ? 17.854 1.931 16.636 1.00 92.44 339 THR A O 1
ATOM 2721 N N . ALA A 1 340 ? 17.740 -0.271 16.251 1.00 90.62 340 ALA A N 1
ATOM 2722 C CA . ALA A 1 340 ? 16.514 -0.163 15.464 1.00 90.62 340 ALA A CA 1
ATOM 2723 C C . ALA A 1 340 ? 15.342 0.436 16.265 1.00 90.62 340 ALA A C 1
ATOM 2725 O O . ALA A 1 340 ? 14.508 1.146 15.703 1.00 90.62 340 ALA A O 1
ATOM 2726 N N . GLU A 1 341 ? 15.276 0.159 17.570 1.00 90.00 341 GLU A N 1
ATOM 2727 C CA . GLU A 1 341 ? 14.231 0.668 18.464 1.00 90.00 341 GLU A CA 1
ATOM 2728 C C . GLU A 1 341 ? 14.418 2.160 18.768 1.00 90.00 341 GLU A C 1
ATOM 2730 O O . GLU A 1 341 ? 13.449 2.925 18.754 1.00 90.00 341 GLU A O 1
ATOM 2735 N N . GLU A 1 342 ? 15.662 2.601 18.956 1.00 91.19 342 GLU A N 1
ATOM 2736 C CA . GLU A 1 342 ? 16.002 4.016 19.125 1.00 91.19 342 GLU A CA 1
ATOM 2737 C C . GLU A 1 342 ? 15.725 4.817 17.853 1.00 91.19 342 GLU A C 1
ATOM 2739 O O . GLU A 1 342 ? 15.098 5.876 17.923 1.00 91.19 342 GLU A O 1
ATOM 2744 N N . LEU A 1 343 ? 16.129 4.300 16.685 1.00 91.81 343 LEU A N 1
ATOM 2745 C CA . LEU A 1 343 ? 15.843 4.931 15.397 1.00 91.81 343 LEU A CA 1
ATOM 2746 C C . LEU A 1 343 ? 14.330 5.040 15.170 1.00 91.81 343 LEU A C 1
ATOM 2748 O O . LEU A 1 343 ? 13.827 6.119 14.862 1.00 91.81 343 LEU A O 1
ATOM 2752 N N . PHE A 1 344 ? 13.587 3.951 15.391 1.00 91.12 344 PHE A N 1
ATOM 2753 C CA . PHE A 1 344 ? 12.132 3.942 15.252 1.00 91.12 344 PHE A CA 1
ATOM 2754 C C . PHE A 1 344 ? 11.456 4.937 16.205 1.00 91.12 344 PHE A C 1
ATOM 2756 O O . PHE A 1 344 ? 10.544 5.660 15.800 1.00 91.12 344 PHE A O 1
ATOM 2763 N N . THR A 1 345 ? 11.913 5.007 17.457 1.00 89.75 345 THR A N 1
ATOM 2764 C CA . THR A 1 345 ? 11.382 5.947 18.451 1.00 89.75 345 THR A CA 1
ATOM 2765 C C . THR A 1 345 ? 11.661 7.389 18.047 1.00 89.75 345 THR A C 1
ATOM 2767 O O . THR A 1 345 ? 10.746 8.208 18.107 1.00 89.75 345 THR A O 1
ATOM 2770 N N . LYS A 1 346 ? 12.887 7.689 17.593 1.00 90.44 346 LYS A N 1
ATOM 2771 C CA . LYS A 1 346 ? 13.295 9.020 17.126 1.00 90.44 346 LYS A CA 1
ATOM 2772 C C . LYS A 1 346 ? 12.444 9.476 15.940 1.00 90.44 346 LYS A C 1
ATOM 2774 O O . LYS A 1 346 ? 11.882 10.570 15.976 1.00 90.44 346 LYS A O 1
ATOM 2779 N N . GLU A 1 347 ? 12.303 8.632 14.923 1.00 88.88 347 GLU A N 1
ATOM 2780 C CA . GLU A 1 347 ? 11.591 8.978 13.688 1.00 88.88 347 GLU A CA 1
ATOM 2781 C C . GLU A 1 347 ? 10.080 9.152 13.889 1.00 88.88 347 GLU A C 1
ATOM 2783 O O . GLU A 1 347 ? 9.461 9.999 13.239 1.00 88.88 347 GLU A O 1
ATOM 2788 N N . ASN A 1 348 ? 9.485 8.415 14.832 1.00 88.19 348 ASN A N 1
ATOM 2789 C CA . ASN A 1 348 ? 8.059 8.508 15.155 1.00 88.19 348 ASN A CA 1
ATOM 2790 C C . ASN A 1 348 ? 7.738 9.518 16.274 1.00 88.19 348 ASN A C 1
ATOM 2792 O O . ASN A 1 348 ? 6.602 9.547 16.744 1.00 88.19 348 ASN A O 1
ATOM 2796 N N . THR A 1 349 ? 8.686 10.353 16.717 1.00 89.19 349 THR A N 1
ATOM 2797 C CA . THR A 1 349 ? 8.434 11.361 17.769 1.00 89.19 349 THR A CA 1
ATOM 2798 C C . THR A 1 349 ? 7.343 12.360 17.382 1.00 89.19 349 THR A C 1
ATOM 2800 O O . THR A 1 349 ? 6.417 12.581 18.163 1.00 89.19 349 THR A O 1
ATOM 2803 N N . THR A 1 350 ? 7.417 12.920 16.171 1.00 89.00 350 THR A N 1
ATOM 2804 C CA . THR A 1 350 ? 6.435 13.888 15.657 1.00 89.00 350 THR A CA 1
ATOM 2805 C C . THR A 1 350 ? 5.055 13.251 15.520 1.00 89.00 350 THR A C 1
ATOM 2807 O O . THR A 1 350 ? 4.091 13.740 16.105 1.00 89.00 350 THR A O 1
ATOM 2810 N N . LEU A 1 351 ? 4.984 12.089 14.861 1.00 87.31 351 LEU A N 1
ATOM 2811 C CA . LEU A 1 351 ? 3.747 11.329 14.688 1.00 87.31 351 LEU A CA 1
ATOM 2812 C C . LEU A 1 351 ? 3.131 10.945 16.041 1.00 87.31 351 LEU A C 1
ATOM 2814 O O . LEU A 1 351 ? 1.928 11.074 16.235 1.00 87.31 351 LEU A O 1
ATOM 2818 N N . ARG A 1 352 ? 3.942 10.526 17.019 1.00 88.25 352 ARG A N 1
ATOM 2819 C CA . ARG A 1 352 ? 3.468 10.237 18.381 1.00 88.25 352 ARG A CA 1
ATOM 2820 C C . ARG A 1 352 ? 2.875 11.474 19.051 1.00 88.25 352 ARG A C 1
ATOM 2822 O O . ARG A 1 352 ? 1.860 11.339 19.727 1.00 88.25 352 ARG A O 1
ATOM 2829 N N . SER A 1 353 ? 3.469 12.653 18.872 1.00 89.56 353 SER A N 1
ATOM 2830 C CA . SER A 1 353 ? 2.910 13.902 19.404 1.00 89.56 353 SER A CA 1
ATOM 2831 C C . SER A 1 353 ? 1.544 14.213 18.790 1.00 89.56 353 SER A C 1
ATOM 2833 O O . SER A 1 353 ? 0.591 14.466 19.521 1.00 89.56 353 SER A O 1
ATOM 2835 N N . GLU A 1 354 ? 1.415 14.103 17.467 1.00 89.56 354 GLU A N 1
ATOM 2836 C CA . GLU A 1 354 ? 0.138 14.307 16.768 1.00 89.56 354 GLU A CA 1
ATOM 2837 C C . GLU A 1 354 ? -0.935 13.313 17.230 1.00 89.56 354 GLU A C 1
ATOM 2839 O O . GLU A 1 354 ? -2.087 13.685 17.461 1.00 89.56 354 GLU A O 1
ATOM 2844 N N . VAL A 1 355 ? -0.557 12.044 17.419 1.00 88.31 355 VAL A N 1
ATOM 2845 C CA . VAL A 1 355 ? -1.454 11.007 17.940 1.00 88.31 355 VAL A CA 1
ATOM 2846 C C . VAL A 1 355 ? -1.867 11.290 19.379 1.00 88.31 355 VAL A C 1
ATOM 2848 O O . VAL A 1 355 ? -3.039 11.109 19.706 1.00 88.31 355 VAL A O 1
ATOM 2851 N N . ASN A 1 356 ? -0.943 11.734 20.235 1.00 89.69 356 ASN A N 1
ATOM 2852 C CA . ASN A 1 356 ? -1.250 12.113 21.614 1.00 89.69 356 ASN A CA 1
ATOM 2853 C C . ASN A 1 356 ? -2.315 13.208 21.649 1.00 89.69 356 ASN A C 1
ATOM 2855 O O . ASN A 1 356 ? -3.313 13.073 22.356 1.00 89.69 356 ASN A O 1
ATOM 2859 N N . ASP A 1 357 ? -2.122 14.266 20.865 1.00 90.44 357 ASP A N 1
ATOM 2860 C CA . ASP A 1 357 ? -3.037 15.404 20.825 1.00 90.44 357 ASP A CA 1
ATOM 2861 C C . ASP A 1 357 ? -4.392 15.014 20.234 1.00 90.44 357 ASP A C 1
ATOM 2863 O O . ASP A 1 357 ? -5.440 15.361 20.785 1.00 90.44 357 ASP A O 1
ATOM 2867 N N . TRP A 1 358 ? -4.391 14.230 19.151 1.00 90.31 358 TRP A N 1
ATOM 2868 C CA . TRP A 1 358 ? -5.613 13.681 18.568 1.00 90.31 358 TRP A CA 1
ATOM 2869 C C . TRP A 1 358 ? -6.385 12.815 19.571 1.00 90.31 358 TRP A C 1
ATOM 2871 O O . TRP A 1 358 ? -7.606 12.949 19.701 1.00 90.31 358 TRP A O 1
ATOM 2881 N N . LEU A 1 359 ? -5.686 11.947 20.305 1.00 90.19 359 LEU A N 1
ATOM 2882 C CA . LEU A 1 359 ? -6.301 11.017 21.242 1.00 90.19 359 LEU A CA 1
ATOM 2883 C C . LEU A 1 359 ? -6.845 11.737 22.481 1.00 90.19 359 LEU A C 1
ATOM 2885 O O . LEU A 1 359 ? -7.949 11.413 22.915 1.00 90.19 359 LEU A O 1
ATOM 2889 N N . LYS A 1 360 ? -6.130 12.744 23.003 1.00 91.25 360 LYS A N 1
ATOM 2890 C CA . LYS A 1 360 ? -6.605 13.604 24.101 1.00 91.25 360 LYS A CA 1
ATOM 2891 C C . LYS A 1 360 ? -7.875 14.353 23.714 1.00 91.25 360 LYS A C 1
ATOM 2893 O O . LYS A 1 360 ? -8.889 14.189 24.383 1.00 91.25 360 LYS A O 1
ATOM 2898 N N . ARG A 1 361 ? -7.861 15.061 22.578 1.00 92.12 361 ARG A N 1
ATOM 2899 C CA . ARG A 1 361 ? -9.039 15.790 22.070 1.00 92.12 361 ARG A CA 1
ATOM 2900 C C . ARG A 1 361 ? -10.234 14.862 21.857 1.00 92.12 361 ARG A C 1
ATOM 2902 O O . ARG A 1 361 ? -11.362 15.201 22.201 1.00 92.12 361 ARG A O 1
ATOM 2909 N N . THR A 1 362 ? -9.997 13.673 21.303 1.00 90.88 362 THR A N 1
ATOM 2910 C CA . THR A 1 362 ? -11.056 12.677 21.087 1.00 90.88 362 THR A CA 1
ATOM 2911 C C . THR A 1 362 ? -11.613 12.164 22.416 1.00 90.88 362 THR A C 1
ATOM 2913 O O . THR A 1 362 ? -12.828 12.122 22.590 1.00 90.88 362 THR A O 1
ATOM 2916 N N . ALA A 1 363 ? -10.750 11.810 23.371 1.00 92.62 363 ALA A N 1
ATOM 2917 C CA . ALA A 1 363 ? -11.168 11.317 24.679 1.00 92.62 363 ALA A CA 1
ATOM 2918 C C . ALA A 1 363 ? -11.912 12.387 25.498 1.00 92.62 363 ALA A C 1
ATOM 2920 O O . ALA A 1 363 ? -12.928 12.064 26.109 1.00 92.62 363 ALA A O 1
ATOM 2921 N N . GLU A 1 364 ? -11.474 13.648 25.471 1.00 94.12 364 GLU A N 1
ATOM 2922 C CA . GLU A 1 364 ? -12.165 14.786 26.100 1.00 94.12 364 GLU A CA 1
ATOM 2923 C C . GLU A 1 364 ? -13.568 14.974 25.514 1.00 94.12 364 GLU A C 1
ATOM 2925 O O . GLU A 1 364 ? -14.558 14.937 26.248 1.00 94.12 364 GLU A O 1
ATOM 2930 N N . ASN A 1 365 ? -13.674 15.073 24.186 1.00 94.06 365 ASN A N 1
ATOM 2931 C CA . ASN A 1 365 ? -14.956 15.246 23.502 1.00 94.06 365 ASN A CA 1
ATOM 2932 C C . ASN A 1 365 ? -15.912 14.078 23.775 1.00 94.06 365 ASN A C 1
ATOM 2934 O O . ASN A 1 365 ? -17.083 14.288 24.093 1.00 94.06 365 ASN A O 1
ATOM 2938 N N . CYS A 1 366 ? -15.429 12.837 23.698 1.00 91.69 366 CYS A N 1
ATOM 2939 C CA . CYS A 1 366 ? -16.261 11.671 23.976 1.00 91.69 366 CYS A CA 1
ATOM 2940 C C . CYS A 1 366 ? -16.638 11.551 25.460 1.00 91.69 366 CYS A C 1
ATOM 2942 O O . CYS A 1 366 ? -17.730 11.071 25.759 1.00 91.69 366 CYS A O 1
ATOM 2944 N N . THR A 1 367 ? -15.787 12.011 26.382 1.00 95.25 367 THR A N 1
ATOM 2945 C CA . THR A 1 367 ? -16.116 12.091 27.814 1.00 95.25 367 THR A CA 1
ATOM 2946 C C . THR A 1 367 ? -17.259 13.071 28.052 1.00 95.25 367 THR A C 1
ATOM 2948 O O . THR A 1 367 ? -18.217 12.721 28.736 1.00 95.25 367 THR A O 1
ATOM 2951 N N . ILE A 1 368 ? -17.211 14.257 27.435 1.00 95.25 368 ILE A N 1
ATOM 2952 C CA . ILE A 1 368 ? -18.290 15.252 27.521 1.00 95.25 368 ILE A CA 1
ATOM 2953 C C . ILE A 1 368 ? -19.604 14.660 26.995 1.00 95.25 368 ILE A C 1
ATOM 2955 O O . ILE A 1 368 ? -20.625 14.736 27.673 1.00 95.25 368 ILE A O 1
ATOM 2959 N N . VAL A 1 369 ? -19.581 14.005 25.828 1.00 93.31 369 VAL A N 1
ATOM 2960 C CA . VAL A 1 369 ? -20.772 13.352 25.254 1.00 93.31 369 VAL A CA 1
ATOM 2961 C C . VAL A 1 369 ? -21.305 12.242 26.167 1.00 93.31 369 VAL A C 1
ATOM 2963 O O . VAL A 1 369 ? -22.512 12.167 26.388 1.00 93.31 369 VAL A O 1
ATOM 2966 N N . ALA A 1 370 ? -20.430 11.407 26.736 1.00 95.00 370 ALA A N 1
ATOM 2967 C CA . ALA A 1 370 ? -20.823 10.347 27.662 1.00 95.00 370 ALA A CA 1
ATOM 2968 C C . ALA A 1 370 ? -21.496 10.907 28.926 1.00 95.00 370 ALA A C 1
ATOM 2970 O O . ALA A 1 370 ? -22.545 10.411 29.331 1.00 95.00 370 ALA A O 1
ATOM 2971 N N . VAL A 1 371 ? -20.930 11.965 29.516 1.00 95.62 371 VAL A N 1
ATOM 2972 C CA . VAL A 1 371 ? -21.515 12.647 30.679 1.00 95.62 371 VAL A CA 1
ATOM 2973 C C . VAL A 1 371 ? -22.875 13.245 30.322 1.00 95.62 371 VAL A C 1
ATOM 2975 O O . VAL A 1 371 ? -23.830 13.024 31.058 1.00 95.62 371 VAL A O 1
ATOM 2978 N N . LEU A 1 372 ? -23.007 13.923 29.177 1.00 94.19 372 LEU A N 1
ATOM 2979 C CA . LEU A 1 372 ? -24.289 14.474 28.726 1.00 94.19 372 LEU A CA 1
ATOM 2980 C C . LEU A 1 372 ? -25.360 13.381 28.590 1.00 94.19 372 LEU A C 1
ATOM 2982 O O . LEU A 1 372 ? -26.453 13.527 29.134 1.00 94.19 372 LEU A O 1
ATOM 2986 N N . ILE A 1 373 ? -25.043 12.252 27.952 1.00 92.88 373 ILE A N 1
ATOM 2987 C CA . ILE A 1 373 ? -25.980 11.123 27.822 1.00 92.88 373 ILE A CA 1
ATOM 2988 C C . ILE A 1 373 ? -26.366 10.568 29.197 1.00 92.88 373 ILE A C 1
ATOM 2990 O O . ILE A 1 373 ? -27.553 10.391 29.471 1.00 92.88 373 ILE A O 1
ATOM 2994 N N . ALA A 1 374 ? -25.385 10.347 30.079 1.00 94.56 374 ALA A N 1
ATOM 2995 C CA . ALA A 1 374 ? -25.636 9.870 31.435 1.00 94.56 374 ALA A CA 1
ATOM 2996 C C . ALA A 1 374 ? -26.533 10.838 32.221 1.00 94.56 374 ALA A C 1
ATOM 2998 O O . ALA A 1 374 ? -27.441 10.385 32.908 1.00 94.56 374 ALA A O 1
ATOM 2999 N N . THR A 1 375 ? -26.328 12.156 32.097 1.00 94.25 375 THR A N 1
ATOM 3000 C CA . THR A 1 375 ? -27.156 13.161 32.786 1.00 94.25 375 THR A CA 1
ATOM 3001 C C . THR A 1 375 ? -28.597 13.180 32.288 1.00 94.25 375 THR A C 1
ATOM 3003 O O . THR A 1 375 ? -29.512 13.246 33.105 1.00 94.25 375 THR A O 1
ATOM 3006 N N . VAL A 1 376 ? -28.823 13.078 30.972 1.00 92.06 376 VAL A N 1
ATOM 3007 C CA . VAL A 1 376 ? -30.184 13.072 30.415 1.00 92.06 376 VAL A CA 1
ATOM 3008 C C . VAL A 1 376 ? -30.916 11.780 30.778 1.00 92.06 376 VAL A C 1
ATOM 3010 O O . VAL A 1 376 ? -32.076 11.839 31.175 1.00 92.06 376 VAL A O 1
ATOM 3013 N N . ALA A 1 377 ? -30.243 10.629 30.703 1.00 91.38 377 ALA A N 1
ATOM 3014 C CA . ALA A 1 377 ? -30.816 9.353 31.131 1.00 91.38 377 ALA A CA 1
ATOM 3015 C C . ALA A 1 377 ? -31.106 9.349 32.646 1.00 91.38 377 ALA A C 1
ATOM 3017 O O . ALA A 1 377 ? -32.211 9.051 33.077 1.00 91.38 377 ALA A O 1
ATOM 3018 N N . PHE A 1 378 ? -30.176 9.836 33.474 1.00 91.12 378 PHE A N 1
ATOM 3019 C CA . PHE A 1 378 ? -30.405 9.967 34.917 1.00 91.12 378 PHE A CA 1
ATOM 3020 C C . PHE A 1 378 ? -31.602 10.873 35.245 1.00 91.12 378 PHE A C 1
ATOM 3022 O O . PHE A 1 378 ? -32.401 10.542 36.116 1.00 91.12 378 PHE A O 1
ATOM 3029 N N . ALA A 1 379 ? -31.776 11.992 34.534 1.00 91.75 379 ALA A N 1
ATOM 3030 C CA . ALA A 1 379 ? -32.955 12.842 34.697 1.00 91.75 379 ALA A CA 1
ATOM 3031 C C . ALA A 1 379 ? -34.255 12.113 34.308 1.00 91.75 379 ALA A C 1
ATOM 3033 O O . ALA A 1 379 ? -35.263 12.247 35.007 1.00 91.75 379 ALA A O 1
ATOM 3034 N N . ALA A 1 380 ? -34.231 11.313 33.236 1.00 88.94 380 ALA A N 1
ATOM 3035 C CA . ALA A 1 380 ? -35.357 10.479 32.813 1.00 88.94 380 ALA A CA 1
ATOM 3036 C C . ALA A 1 380 ? -35.718 9.403 33.855 1.00 88.94 380 ALA A C 1
ATOM 3038 O O . ALA A 1 380 ? -36.903 9.141 34.066 1.00 88.94 380 ALA A O 1
ATOM 3039 N N . ALA A 1 381 ? -34.733 8.849 34.572 1.00 87.81 381 ALA A N 1
ATOM 3040 C CA . ALA A 1 381 ? -34.960 7.887 35.653 1.00 87.81 381 ALA A CA 1
ATOM 3041 C C . ALA A 1 381 ? -35.804 8.457 36.809 1.00 87.81 381 ALA A C 1
ATOM 3043 O O . ALA A 1 381 ? -36.607 7.734 37.396 1.00 87.81 381 ALA A O 1
ATOM 3044 N N . TYR A 1 382 ? -35.648 9.746 37.140 1.00 85.94 382 TYR A N 1
ATOM 3045 C CA . TYR A 1 382 ? -36.455 10.416 38.176 1.00 85.94 382 TYR A CA 1
ATOM 3046 C C . TYR A 1 382 ? -37.760 11.005 37.634 1.00 85.94 382 TYR A C 1
ATOM 3048 O O . TYR A 1 382 ? -38.736 11.136 38.371 1.00 85.94 382 TYR A O 1
ATOM 3056 N N . THR A 1 383 ? -37.802 11.339 36.346 1.00 87.50 383 THR A N 1
ATOM 3057 C CA . THR A 1 383 ? -38.993 11.861 35.664 1.00 87.50 383 THR A CA 1
ATOM 3058 C C . THR A 1 383 ? -39.714 10.749 34.903 1.00 87.50 383 THR A C 1
ATOM 3060 O O . THR A 1 383 ? -39.989 10.851 33.708 1.00 87.50 383 THR A O 1
ATOM 3063 N N . ILE A 1 384 ? -40.025 9.663 35.622 1.00 86.00 384 ILE A N 1
ATOM 3064 C CA . ILE A 1 384 ? -40.650 8.465 35.052 1.00 86.00 384 ILE A CA 1
ATOM 3065 C C . ILE A 1 384 ? -41.931 8.790 34.257 1.00 86.00 384 ILE A C 1
ATOM 3067 O O . ILE A 1 384 ? -42.773 9.571 34.720 1.00 86.00 384 ILE A O 1
ATOM 3071 N N . PRO A 1 385 ? -42.139 8.159 33.085 1.00 82.38 385 PRO A N 1
ATOM 3072 C CA . PRO A 1 385 ? -43.346 8.346 32.286 1.00 82.38 385 PRO A CA 1
ATOM 3073 C C . PRO A 1 385 ? -44.606 8.024 33.095 1.00 82.38 385 PRO A C 1
ATOM 3075 O O . PRO A 1 385 ? -44.700 6.963 33.712 1.00 82.38 385 PRO A O 1
ATOM 3078 N N . GLY A 1 386 ? -45.581 8.935 33.083 1.00 80.88 386 GLY A N 1
ATOM 3079 C CA . GLY A 1 386 ? -46.832 8.797 33.840 1.00 80.88 386 GLY A CA 1
ATOM 3080 C C . GLY A 1 386 ? -46.745 9.190 35.321 1.00 80.88 386 GLY A C 1
ATOM 3081 O O . GLY A 1 386 ? -47.785 9.300 35.964 1.00 80.88 386 GLY A O 1
ATOM 3082 N N . GLY A 1 387 ? -45.544 9.460 35.843 1.00 86.38 387 GLY A N 1
ATOM 3083 C CA . GLY A 1 387 ? -45.324 9.895 37.222 1.00 86.38 387 GLY A CA 1
ATOM 3084 C C . GLY A 1 387 ? -45.556 8.807 38.285 1.00 86.38 387 GLY A C 1
ATOM 3085 O O . GLY A 1 387 ? -45.992 7.690 37.978 1.00 86.38 387 GLY A O 1
ATOM 3086 N N . PRO A 1 388 ? -45.232 9.108 39.556 1.00 87.38 388 PRO A N 1
ATOM 3087 C CA . PRO A 1 388 ? -45.526 8.230 40.680 1.00 87.38 388 PRO A CA 1
ATOM 3088 C C . PRO A 1 388 ? -46.993 8.351 41.113 1.00 87.38 388 PRO A C 1
ATOM 3090 O O . PRO A 1 388 ? -47.602 9.420 41.053 1.00 87.38 388 PRO A O 1
ATOM 3093 N N . ASN A 1 389 ? -47.557 7.256 41.612 1.00 85.94 389 ASN A N 1
ATOM 3094 C CA . ASN A 1 389 ? -48.850 7.262 42.279 1.00 85.94 389 ASN A CA 1
ATOM 3095 C C . ASN A 1 389 ? -48.734 8.025 43.610 1.00 85.94 389 ASN A C 1
ATOM 3097 O O . ASN A 1 389 ? -47.878 7.711 44.436 1.00 85.94 389 ASN A O 1
ATOM 3101 N N . GLN A 1 390 ? -49.618 8.999 43.839 1.00 85.19 390 GLN A N 1
ATOM 3102 C CA . GLN A 1 390 ? -49.595 9.886 45.012 1.00 85.19 390 GLN A CA 1
ATOM 3103 C C . GLN A 1 390 ? -49.747 9.151 46.354 1.00 85.19 390 GLN A C 1
ATOM 3105 O O . GLN A 1 390 ? -49.353 9.681 47.387 1.00 85.19 390 GLN A O 1
ATOM 3110 N N . SER A 1 391 ? -50.318 7.945 46.345 1.00 86.44 391 SER A N 1
ATOM 3111 C CA . SER A 1 391 ? -50.592 7.166 47.561 1.00 86.44 391 SER A CA 1
ATOM 3112 C C . SER A 1 391 ? -49.498 6.154 47.911 1.00 86.44 391 SER A C 1
ATOM 3114 O O . SER A 1 391 ? -49.236 5.918 49.087 1.00 86.44 391 SER A O 1
ATOM 3116 N N . THR A 1 392 ? -48.854 5.552 46.910 1.00 86.19 392 THR A N 1
ATOM 3117 C CA . THR A 1 392 ? -47.900 4.447 47.107 1.00 86.19 392 THR A CA 1
ATOM 3118 C C . THR A 1 392 ? -46.472 4.784 46.684 1.00 86.19 392 THR A C 1
ATOM 3120 O O . THR A 1 392 ? -45.550 4.054 47.029 1.00 86.19 392 THR A O 1
ATOM 3123 N N . GLY A 1 393 ? -46.273 5.857 45.913 1.00 83.25 393 GLY A N 1
ATOM 3124 C CA . GLY A 1 393 ? -44.982 6.234 45.336 1.00 83.25 393 GLY A CA 1
ATOM 3125 C C . GLY A 1 393 ? -44.538 5.382 44.139 1.00 83.25 393 GLY A C 1
ATOM 3126 O O . GLY A 1 393 ? -43.564 5.738 43.479 1.00 83.25 393 GLY A O 1
ATOM 3127 N N . TYR A 1 394 ? -45.242 4.290 43.812 1.00 85.75 394 TYR A N 1
ATOM 3128 C CA . TYR A 1 394 ? -44.897 3.432 42.674 1.00 85.75 394 TYR A CA 1
ATOM 3129 C C . TYR A 1 394 ? -45.253 4.077 41.322 1.00 85.75 394 TYR A C 1
ATOM 3131 O O . TYR A 1 394 ? -46.238 4.816 41.246 1.00 85.75 394 TYR A O 1
ATOM 3139 N N . PRO A 1 395 ? -44.507 3.779 40.238 1.00 86.75 395 PRO A N 1
ATOM 3140 C CA . PRO A 1 395 ? -44.838 4.237 38.889 1.00 86.75 395 PRO A CA 1
ATOM 3141 C C . PRO A 1 395 ? -46.258 3.845 38.466 1.00 86.75 395 PRO A C 1
ATOM 3143 O O . PRO A 1 395 ? -46.628 2.677 38.554 1.00 86.75 395 PRO A O 1
ATOM 3146 N N . VAL A 1 396 ? -47.038 4.794 37.941 1.00 86.25 396 VAL A N 1
ATOM 3147 C CA . VAL A 1 396 ? -48.425 4.532 37.496 1.00 86.25 396 VAL A CA 1
ATOM 3148 C C . VAL A 1 396 ? -48.480 3.544 36.322 1.00 86.25 396 VAL A C 1
ATOM 3150 O O . VAL A 1 396 ? -49.439 2.792 36.184 1.00 86.25 396 VAL A O 1
ATOM 3153 N N . LEU A 1 397 ? -47.444 3.520 35.478 1.00 84.12 397 LEU A N 1
ATOM 3154 C CA . LEU A 1 397 ? -47.377 2.689 34.269 1.00 84.12 397 LEU A CA 1
ATOM 3155 C C . LEU A 1 397 ? -46.608 1.371 34.464 1.00 84.12 397 LEU A C 1
ATOM 3157 O O . LEU A 1 397 ? -46.213 0.760 33.473 1.00 84.12 397 LEU A O 1
ATOM 3161 N N . LEU A 1 398 ? -46.400 0.926 35.710 1.00 84.44 398 LEU A N 1
ATOM 3162 C CA . LEU A 1 398 ? -45.571 -0.243 36.038 1.00 84.44 398 LEU A CA 1
ATOM 3163 C C . LEU A 1 398 ? -45.991 -1.521 35.288 1.00 84.44 398 LEU A C 1
ATOM 3165 O O . LEU A 1 398 ? -45.131 -2.268 34.829 1.00 84.44 398 LEU A O 1
ATOM 3169 N N . ASP A 1 399 ? -47.298 -1.736 35.117 1.00 83.06 399 ASP A N 1
ATOM 3170 C CA . ASP A 1 399 ? -47.856 -2.949 34.501 1.00 83.06 399 ASP A CA 1
ATOM 3171 C C . ASP A 1 399 ? -47.736 -2.977 32.965 1.00 83.06 399 ASP A C 1
ATOM 3173 O O . ASP A 1 399 ? -48.042 -3.985 32.324 1.00 83.06 399 ASP A O 1
ATOM 3177 N N . GLN A 1 400 ? -47.303 -1.879 32.337 1.00 85.75 400 GLN A N 1
ATOM 3178 C CA . GLN A 1 400 ? -47.166 -1.809 30.884 1.00 85.75 400 GLN A CA 1
ATOM 3179 C C . GLN A 1 400 ? -45.824 -2.408 30.431 1.00 85.75 400 GLN A C 1
ATOM 3181 O O . GLN A 1 400 ? -44.769 -2.004 30.923 1.00 85.75 400 GLN A O 1
ATOM 3186 N N . PRO A 1 401 ? -45.796 -3.286 29.410 1.00 85.94 401 PRO A N 1
ATOM 3187 C CA . PRO A 1 401 ? -44.556 -3.937 28.973 1.00 85.94 401 PRO A CA 1
ATOM 3188 C C . PRO A 1 401 ? -43.503 -2.937 28.468 1.00 85.94 401 PRO A C 1
ATOM 3190 O O . PRO A 1 401 ? -42.305 -3.129 28.669 1.00 85.94 401 PRO A O 1
ATOM 3193 N N . PHE A 1 402 ? -43.935 -1.828 27.862 1.00 86.75 402 PHE A N 1
ATOM 3194 C CA . PHE A 1 402 ? -43.037 -0.765 27.404 1.00 86.75 402 PHE A CA 1
ATOM 3195 C C . PHE A 1 402 ? -42.384 0.010 28.557 1.00 86.75 402 PHE A C 1
ATOM 3197 O O . PHE A 1 402 ? -41.313 0.577 28.361 1.00 86.75 402 PHE A O 1
ATOM 3204 N N . PHE A 1 403 ? -42.971 0.004 29.761 1.00 89.56 403 PHE A N 1
ATOM 3205 C CA . PHE A 1 403 ? -42.359 0.613 30.946 1.00 89.56 403 PHE A CA 1
ATOM 3206 C C . PHE A 1 403 ? -41.130 -0.178 31.401 1.00 89.56 403 PHE A C 1
ATOM 3208 O O . PHE A 1 403 ? -40.104 0.407 31.739 1.00 89.56 403 PHE A O 1
ATOM 3215 N N . VAL A 1 404 ? -41.183 -1.510 31.316 1.00 89.06 404 VAL A N 1
ATOM 3216 C CA . VAL A 1 404 ? -40.029 -2.380 31.594 1.00 89.06 404 VAL A CA 1
ATOM 3217 C C . VAL A 1 404 ? -38.913 -2.166 30.565 1.00 89.06 404 VAL A C 1
ATOM 3219 O O . VAL A 1 404 ? -37.743 -2.078 30.925 1.00 89.06 404 VAL A O 1
ATOM 3222 N N . ILE A 1 405 ? -39.257 -2.022 29.280 1.00 89.94 405 ILE A N 1
ATOM 3223 C CA . ILE A 1 405 ? -38.268 -1.729 28.226 1.00 89.94 405 ILE A CA 1
ATOM 3224 C C . ILE A 1 405 ? -37.624 -0.354 28.453 1.00 89.94 405 ILE A C 1
ATOM 3226 O O . ILE A 1 405 ? -36.409 -0.224 28.312 1.00 89.94 405 ILE A O 1
ATOM 3230 N N . PHE A 1 406 ? -38.417 0.649 28.844 1.00 91.62 406 PHE A N 1
ATOM 3231 C CA . PHE A 1 406 ? -37.920 1.973 29.211 1.00 91.62 406 PHE A CA 1
ATOM 3232 C C . PHE A 1 406 ? -36.924 1.905 30.375 1.00 91.62 406 PHE A C 1
ATOM 3234 O O . PHE A 1 406 ? -35.803 2.383 30.227 1.00 91.62 406 PHE A O 1
ATOM 3241 N N . THR A 1 407 ? -37.290 1.279 31.498 1.00 91.38 407 THR A N 1
ATOM 3242 C CA . THR A 1 407 ? -36.425 1.230 32.689 1.00 91.38 407 THR A CA 1
ATOM 3243 C C . THR A 1 407 ? -35.128 0.465 32.431 1.00 91.38 407 THR A C 1
ATOM 3245 O O . THR A 1 407 ? -34.057 0.929 32.815 1.00 91.38 407 THR A O 1
ATOM 3248 N N . ILE A 1 408 ? -35.189 -0.668 31.720 1.00 92.31 408 ILE A N 1
ATOM 3249 C CA . ILE A 1 408 ? -33.989 -1.420 31.325 1.00 92.31 408 ILE A CA 1
ATOM 3250 C C . ILE A 1 408 ? -33.116 -0.589 30.378 1.00 92.31 408 ILE A C 1
ATOM 3252 O O . ILE A 1 408 ? -31.904 -0.514 30.575 1.00 92.31 408 ILE A O 1
ATOM 3256 N N . GLY A 1 409 ? -33.711 0.036 29.357 1.00 93.06 409 GLY A N 1
ATOM 3257 C CA . GLY A 1 409 ? -32.985 0.862 28.392 1.00 93.06 409 GLY A CA 1
ATOM 3258 C C . GLY A 1 409 ? -32.286 2.050 29.051 1.00 93.06 409 GLY A C 1
ATOM 3259 O O . GLY A 1 409 ? -31.124 2.319 28.758 1.00 93.06 409 GLY A O 1
ATOM 3260 N N . ASP A 1 410 ? -32.954 2.715 29.987 1.00 94.44 410 ASP A N 1
ATOM 3261 C CA . ASP A 1 410 ? -32.411 3.867 30.701 1.00 94.44 410 ASP A CA 1
ATOM 3262 C C . ASP A 1 410 ? -31.241 3.481 31.629 1.00 94.44 410 ASP A C 1
ATOM 3264 O O . ASP A 1 410 ? -30.150 4.049 31.537 1.00 94.44 410 ASP A O 1
ATOM 3268 N N . VAL A 1 411 ? -31.392 2.412 32.422 1.00 94.75 411 VAL A N 1
ATOM 3269 C CA . VAL A 1 411 ? -30.312 1.892 33.285 1.00 94.75 411 VAL A CA 1
ATOM 3270 C C . VAL A 1 411 ? -29.113 1.411 32.459 1.00 94.75 411 VAL A C 1
ATOM 3272 O O . VAL A 1 411 ? -27.958 1.702 32.791 1.00 94.75 411 VAL A O 1
ATOM 3275 N N . LEU A 1 412 ? -29.353 0.698 31.353 1.00 94.25 412 LEU A N 1
ATOM 3276 C CA . LEU A 1 412 ? -28.284 0.269 30.447 1.00 94.25 412 LEU A CA 1
ATOM 3277 C C . LEU A 1 412 ? -27.600 1.465 29.772 1.00 94.25 412 LEU A C 1
ATOM 3279 O O . LEU A 1 412 ? -26.377 1.476 29.638 1.00 94.25 412 LEU A O 1
ATOM 3283 N N . SER A 1 413 ? -28.357 2.498 29.397 1.00 95.44 413 SER A N 1
ATOM 3284 C CA . SER A 1 413 ? -27.807 3.732 28.833 1.00 95.44 413 SER A CA 1
ATOM 3285 C C . SER A 1 413 ? -26.818 4.393 29.794 1.00 95.44 413 SER A C 1
ATOM 3287 O O . SER A 1 413 ? -25.674 4.650 29.405 1.00 95.44 413 SER A O 1
ATOM 3289 N N . ILE A 1 414 ? -27.215 4.593 31.058 1.00 95.81 414 ILE A N 1
ATOM 3290 C CA . ILE A 1 414 ? -26.374 5.215 32.092 1.00 95.81 414 ILE A CA 1
ATOM 3291 C C . ILE A 1 414 ? -25.131 4.367 32.359 1.00 95.81 414 ILE A C 1
ATOM 3293 O O . ILE A 1 414 ? -24.012 4.880 32.357 1.00 95.81 414 ILE A O 1
ATOM 3297 N N . THR A 1 415 ? -25.301 3.060 32.569 1.00 95.56 415 THR A N 1
ATOM 3298 C CA . THR A 1 415 ? -24.175 2.169 32.891 1.00 95.56 415 THR A CA 1
ATOM 3299 C C . THR A 1 415 ? -23.149 2.118 31.761 1.00 95.56 415 THR A C 1
ATOM 3301 O O . THR A 1 415 ? -21.947 2.229 32.023 1.00 95.56 415 THR A O 1
ATOM 3304 N N . PHE A 1 416 ? -23.583 2.031 30.500 1.00 95.56 416 PHE A N 1
ATOM 3305 C CA . PHE A 1 416 ? -22.673 2.073 29.355 1.00 95.56 416 PHE A CA 1
ATOM 3306 C C . PHE A 1 416 ? -22.023 3.449 29.165 1.00 95.56 416 PHE A C 1
ATOM 3308 O O . PHE A 1 416 ? -20.827 3.498 28.876 1.00 95.56 416 PHE A O 1
ATOM 3315 N N . ALA A 1 417 ? -22.744 4.554 29.392 1.00 97.12 417 ALA A N 1
ATOM 3316 C CA . ALA A 1 417 ? -22.181 5.906 29.335 1.00 97.12 417 ALA A CA 1
ATOM 3317 C C . ALA A 1 417 ? -21.089 6.120 30.394 1.00 97.12 417 ALA A C 1
ATOM 3319 O O . ALA A 1 417 ? -19.981 6.539 30.060 1.00 97.12 417 ALA A O 1
ATOM 3320 N N . LEU A 1 418 ? -21.355 5.769 31.655 1.00 95.75 418 LEU A N 1
ATOM 3321 C CA . LEU A 1 418 ? -20.380 5.896 32.744 1.00 95.75 418 LEU A CA 1
ATOM 3322 C C . LEU A 1 418 ? -19.171 4.978 32.531 1.00 95.75 418 LEU A C 1
ATOM 3324 O O . LEU A 1 418 ? -18.028 5.395 32.715 1.00 95.75 418 LEU A O 1
ATOM 3328 N N . THR A 1 419 ? -19.392 3.748 32.062 1.00 94.31 419 THR A N 1
ATOM 3329 C CA . THR A 1 419 ? -18.287 2.837 31.726 1.00 94.31 419 THR A CA 1
ATOM 3330 C C . THR A 1 419 ? -17.457 3.385 30.562 1.00 94.31 419 THR A C 1
ATOM 3332 O O . THR A 1 419 ? -16.227 3.324 30.586 1.00 94.31 419 THR A O 1
ATOM 3335 N N . SER A 1 420 ? -18.099 3.971 29.549 1.00 95.94 420 SER A N 1
ATOM 3336 C CA . SER A 1 420 ? -17.413 4.651 28.449 1.00 95.94 420 SER A CA 1
ATOM 3337 C C . SER A 1 420 ? -16.581 5.838 28.945 1.00 95.94 420 SER A C 1
ATOM 3339 O O . SER A 1 420 ? -15.423 5.972 28.552 1.00 95.94 420 SER A O 1
ATOM 3341 N N . MET A 1 421 ? -17.142 6.668 29.827 1.00 95.38 421 MET A N 1
ATOM 3342 C CA . MET A 1 421 ? -16.449 7.790 30.465 1.00 95.38 421 MET A CA 1
ATOM 3343 C C . MET A 1 421 ? -15.188 7.321 31.200 1.00 95.38 421 MET A C 1
ATOM 3345 O O . MET A 1 421 ? -14.117 7.880 30.982 1.00 95.38 421 MET A O 1
ATOM 3349 N N . ILE A 1 422 ? -15.280 6.270 32.021 1.00 94.25 422 ILE A N 1
ATOM 3350 C CA . ILE A 1 422 ? -14.126 5.726 32.758 1.00 94.25 422 ILE A CA 1
ATOM 3351 C C . ILE A 1 422 ? -13.019 5.270 31.794 1.00 94.25 422 ILE A C 1
ATOM 3353 O O . ILE A 1 422 ? -11.837 5.501 32.051 1.00 94.25 422 ILE A O 1
ATOM 3357 N N . ASN A 1 423 ? -13.377 4.662 30.659 1.00 92.69 423 ASN A N 1
ATOM 3358 C CA . ASN A 1 423 ? -12.396 4.254 29.651 1.00 92.69 423 ASN A CA 1
ATOM 3359 C C . ASN A 1 423 ? -11.699 5.448 28.988 1.00 92.69 423 ASN A C 1
ATOM 3361 O O . ASN A 1 423 ? -10.480 5.410 28.825 1.00 92.69 423 ASN A O 1
ATOM 3365 N N . PHE A 1 424 ? -12.431 6.511 28.645 1.00 94.06 424 PHE A N 1
ATOM 3366 C CA . PHE A 1 424 ? -11.830 7.731 28.096 1.00 94.06 424 PHE A CA 1
ATOM 3367 C C . PHE A 1 424 ? -10.972 8.470 29.125 1.00 94.06 424 PHE A C 1
ATOM 3369 O O . PHE A 1 424 ? -9.869 8.906 28.798 1.00 94.06 424 PHE A O 1
ATOM 3376 N N . LEU A 1 425 ? -11.396 8.516 30.389 1.00 92.31 425 LEU A N 1
ATOM 3377 C CA . LEU A 1 425 ? -10.575 9.052 31.472 1.00 92.31 425 LEU A CA 1
ATOM 3378 C C . LEU A 1 425 ? -9.280 8.242 31.639 1.00 92.31 425 LEU A C 1
ATOM 3380 O O . LEU A 1 425 ? -8.205 8.819 31.754 1.00 92.31 425 LEU A O 1
ATOM 3384 N N . SER A 1 426 ? -9.354 6.910 31.537 1.00 91.19 426 SER A N 1
ATOM 3385 C CA . SER A 1 426 ? -8.178 6.026 31.563 1.00 91.19 426 SER A CA 1
ATOM 3386 C C . SER A 1 426 ? -7.205 6.254 30.397 1.00 91.19 426 SER A C 1
ATOM 3388 O O . SER A 1 426 ? -6.032 5.882 30.491 1.00 91.19 426 SER A O 1
ATOM 3390 N N . ILE A 1 427 ? -7.674 6.824 29.282 1.00 90.31 427 ILE A N 1
ATOM 3391 C CA . ILE A 1 427 ? -6.820 7.260 28.170 1.00 90.31 427 ILE A CA 1
ATOM 3392 C C . ILE A 1 427 ? -6.138 8.583 28.530 1.00 90.31 427 ILE A C 1
ATOM 3394 O O . ILE A 1 427 ? -4.924 8.694 28.368 1.00 90.31 427 ILE A O 1
ATOM 3398 N N . LEU A 1 428 ? -6.882 9.552 29.072 1.00 89.81 428 LEU A N 1
ATOM 3399 C CA . LEU A 1 428 ? -6.345 10.858 29.478 1.00 89.81 428 LEU A CA 1
ATOM 3400 C C . LEU A 1 428 ? -5.283 10.755 30.580 1.00 89.81 428 LEU A C 1
ATOM 3402 O O . LEU A 1 428 ? -4.331 11.529 30.577 1.00 89.81 428 LEU A O 1
ATOM 3406 N N . THR A 1 429 ? -5.401 9.775 31.479 1.00 86.25 429 THR A N 1
ATOM 3407 C CA . THR A 1 429 ? -4.426 9.529 32.555 1.00 86.25 429 THR A CA 1
ATOM 3408 C C . THR A 1 429 ? -3.268 8.609 32.153 1.00 86.25 429 THR A C 1
ATOM 3410 O O . THR A 1 429 ? -2.464 8.239 33.005 1.00 86.25 429 THR A O 1
ATOM 3413 N N . SER A 1 430 ? -3.197 8.156 30.897 1.00 88.38 430 SER A N 1
ATOM 3414 C CA . SER A 1 430 ? -2.140 7.237 30.455 1.00 88.38 430 SER A CA 1
ATOM 3415 C C . SER A 1 430 ? -0.799 7.949 30.238 1.00 88.38 430 SER A C 1
ATOM 3417 O O . SER A 1 430 ? -0.749 9.144 29.963 1.00 88.38 430 SER A O 1
ATOM 3419 N N . SER A 1 431 ? 0.308 7.207 30.336 1.00 81.69 431 SER A N 1
ATOM 3420 C CA . SER A 1 431 ? 1.665 7.724 30.094 1.00 81.69 431 SER A CA 1
ATOM 3421 C C . SER A 1 431 ? 1.997 7.951 28.612 1.00 81.69 431 SER A C 1
ATOM 3423 O O . SER A 1 431 ? 3.051 8.507 28.296 1.00 81.69 431 SER A O 1
ATOM 3425 N N . PHE A 1 432 ? 1.121 7.509 27.700 1.00 83.00 432 PHE A N 1
ATOM 3426 C CA . PHE A 1 432 ? 1.289 7.565 26.245 1.00 83.00 432 PHE A CA 1
ATOM 3427 C C . PHE A 1 432 ? 2.655 7.043 25.769 1.00 83.00 432 PHE A C 1
ATOM 3429 O O . PHE A 1 432 ? 3.291 7.646 24.897 1.00 83.00 432 PHE A O 1
ATOM 3436 N N . LEU A 1 433 ? 3.149 5.944 26.349 1.00 80.25 433 LEU A N 1
ATOM 3437 C CA . LEU A 1 433 ? 4.403 5.312 25.928 1.00 80.25 433 LEU A CA 1
ATOM 3438 C C . LEU A 1 433 ? 4.233 4.635 24.563 1.00 80.25 433 LEU A C 1
ATOM 3440 O O . LEU A 1 433 ? 3.160 4.145 24.220 1.00 80.25 433 LEU A O 1
ATOM 3444 N N . LEU A 1 434 ? 5.308 4.573 23.771 1.00 75.50 434 LEU A N 1
ATOM 3445 C CA . LEU A 1 434 ? 5.248 4.082 22.389 1.00 75.50 434 LEU A CA 1
ATOM 3446 C C . LEU A 1 434 ? 4.663 2.655 22.291 1.00 75.50 434 LEU A C 1
ATOM 3448 O O . LEU A 1 434 ? 3.837 2.373 21.429 1.00 75.50 434 LEU A O 1
ATOM 3452 N N . HIS A 1 435 ? 5.017 1.770 23.226 1.00 76.12 435 HIS A N 1
ATOM 3453 C CA . HIS A 1 435 ? 4.513 0.395 23.259 1.00 76.12 435 HIS A CA 1
ATOM 3454 C C . HIS A 1 435 ? 3.011 0.290 23.607 1.00 76.12 435 HIS A C 1
ATOM 3456 O O . HIS A 1 435 ? 2.371 -0.708 23.261 1.00 76.12 435 HIS A O 1
ATOM 3462 N N . GLU A 1 436 ? 2.424 1.300 24.261 1.00 79.19 436 GLU A N 1
ATOM 3463 C CA . GLU A 1 436 ? 0.998 1.334 24.621 1.00 79.19 436 GLU A CA 1
ATOM 3464 C C . GLU A 1 436 ? 0.110 1.543 23.381 1.00 79.19 436 GLU A C 1
ATOM 3466 O O . GLU A 1 436 ? -0.981 0.969 23.281 1.00 79.19 436 GLU A O 1
ATOM 3471 N N . PHE A 1 437 ? 0.612 2.265 22.372 1.00 79.81 437 PHE A N 1
ATOM 3472 C CA . PHE A 1 437 ? -0.067 2.470 21.084 1.00 79.81 437 PHE A CA 1
ATOM 3473 C C . PHE A 1 437 ? -0.268 1.188 20.283 1.00 79.81 437 PHE A C 1
ATOM 3475 O O . PHE A 1 437 ? -1.127 1.134 19.406 1.00 79.81 437 PHE A O 1
ATOM 3482 N N . ARG A 1 438 ? 0.475 0.125 20.601 1.00 77.50 438 ARG A N 1
ATOM 3483 C CA . ARG A 1 438 ? 0.336 -1.164 19.922 1.00 77.50 438 ARG A CA 1
ATOM 3484 C C . ARG A 1 438 ? -1.019 -1.808 20.206 1.00 77.50 438 ARG A C 1
ATOM 3486 O O . ARG A 1 438 ? -1.650 -2.356 19.301 1.00 77.50 438 ARG A O 1
ATOM 3493 N N . ARG A 1 439 ? -1.441 -1.813 21.475 1.00 75.19 439 ARG A N 1
ATOM 3494 C CA . ARG A 1 439 ? -2.593 -2.616 21.914 1.00 75.19 439 ARG A CA 1
ATOM 3495 C C . ARG A 1 439 ? -3.449 -1.948 22.980 1.00 75.19 439 ARG A C 1
ATOM 3497 O O . ARG A 1 439 ? -4.660 -1.933 22.803 1.00 75.19 439 ARG A O 1
ATOM 3504 N N . SER A 1 440 ? -2.873 -1.403 24.049 1.00 83.12 440 SER A N 1
ATOM 3505 C CA . SER A 1 440 ? -3.667 -0.910 25.182 1.00 83.12 440 SER A CA 1
ATOM 3506 C C . SER A 1 440 ? -4.501 0.320 24.811 1.00 83.12 440 SER A C 1
ATOM 3508 O O . SER A 1 440 ? -5.711 0.313 25.029 1.00 83.12 440 SER A O 1
ATOM 3510 N N . LEU A 1 441 ? -3.896 1.341 24.195 1.00 83.38 441 LEU A N 1
ATOM 3511 C CA . LEU A 1 441 ? -4.581 2.592 23.836 1.00 83.38 441 LEU A CA 1
ATOM 3512 C C . LEU A 1 441 ? -5.674 2.389 22.769 1.00 83.38 441 LEU A C 1
ATOM 3514 O O . LEU A 1 441 ? -6.817 2.772 23.028 1.00 83.38 441 LEU A O 1
ATOM 3518 N N . PRO A 1 442 ? -5.411 1.714 21.629 1.00 81.94 442 PRO A N 1
ATOM 3519 C CA . PRO A 1 442 ? -6.456 1.430 20.644 1.00 81.94 442 PRO A CA 1
ATOM 3520 C C . PRO A 1 442 ? -7.600 0.574 21.199 1.00 81.94 442 PRO A C 1
ATOM 3522 O O . PRO A 1 442 ? -8.754 0.781 20.827 1.00 81.94 442 PRO A O 1
ATOM 3525 N N . GLN A 1 443 ? -7.314 -0.377 22.098 1.00 82.75 443 GLN A N 1
ATOM 3526 C CA . GLN A 1 443 ? -8.351 -1.198 22.728 1.00 82.75 443 GLN A CA 1
ATOM 3527 C C . GLN A 1 443 ? -9.239 -0.381 23.662 1.00 82.75 443 GLN A C 1
ATOM 3529 O O . GLN A 1 443 ? -10.458 -0.494 23.559 1.00 82.75 443 GLN A O 1
ATOM 3534 N N . LYS A 1 444 ? -8.654 0.459 24.528 1.00 87.38 444 LYS A N 1
ATOM 3535 C CA . LYS A 1 444 ? -9.415 1.371 25.395 1.00 87.38 444 LYS A CA 1
ATOM 3536 C C . LYS A 1 444 ? -10.281 2.323 24.570 1.00 87.38 444 LYS A C 1
ATOM 3538 O O . LYS A 1 444 ? -11.460 2.477 24.871 1.00 87.38 444 LYS A O 1
ATOM 3543 N N . LEU A 1 445 ? -9.722 2.897 23.499 1.00 86.88 445 LEU A N 1
ATOM 3544 C CA . LEU A 1 445 ? -10.443 3.795 22.594 1.00 86.88 445 LEU A CA 1
ATOM 3545 C C . LEU A 1 445 ? -11.613 3.080 21.911 1.00 86.88 445 LEU A C 1
ATOM 3547 O O . LEU A 1 445 ? -12.739 3.568 21.939 1.00 86.88 445 LEU A O 1
ATOM 3551 N N . THR A 1 446 ? -11.359 1.904 21.331 1.00 84.75 446 THR A N 1
ATOM 3552 C CA . THR A 1 446 ? -12.394 1.116 20.647 1.00 84.75 446 THR A CA 1
ATOM 3553 C C . THR A 1 446 ? -13.493 0.711 21.621 1.00 84.75 446 THR A C 1
ATOM 3555 O O . THR A 1 446 ? -14.668 0.882 21.316 1.00 84.75 446 THR A O 1
ATOM 3558 N N . LEU A 1 447 ? -13.126 0.220 22.807 1.00 87.50 447 LEU A N 1
ATOM 3559 C CA . LEU A 1 447 ? -14.077 -0.196 23.831 1.00 87.50 447 LEU A CA 1
ATOM 3560 C C . LEU A 1 447 ? -14.928 0.988 24.314 1.00 87.50 447 LEU A C 1
ATOM 3562 O O . LEU A 1 447 ? -16.152 0.875 24.324 1.00 87.50 447 LEU A O 1
ATOM 3566 N N . GLY A 1 448 ? -14.311 2.138 24.605 1.00 89.12 448 GLY A N 1
ATOM 3567 C CA . GLY A 1 448 ? -15.018 3.372 24.958 1.00 89.12 448 GLY A CA 1
ATOM 3568 C C . GLY A 1 448 ? -16.016 3.793 23.878 1.00 89.12 448 GLY A C 1
ATOM 3569 O O . GLY A 1 448 ? -17.207 3.896 24.146 1.00 89.12 448 GLY A O 1
ATOM 3570 N N . VAL A 1 449 ? -15.573 3.919 22.623 1.00 88.00 449 VAL A N 1
ATOM 3571 C CA . VAL A 1 449 ? -16.457 4.288 21.504 1.00 88.00 449 VAL A CA 1
ATOM 3572 C C . VAL A 1 449 ? -17.600 3.279 21.326 1.00 88.00 449 VAL A C 1
ATOM 3574 O O . VAL A 1 449 ? -18.742 3.687 21.132 1.00 88.00 449 VAL A O 1
ATOM 3577 N N . THR A 1 450 ? -17.344 1.970 21.438 1.00 85.44 450 THR A N 1
ATOM 3578 C CA . THR A 1 450 ? -18.412 0.960 21.318 1.00 85.44 450 THR A CA 1
ATOM 3579 C C . THR A 1 450 ? -19.447 1.045 22.437 1.00 85.44 450 THR A C 1
ATOM 3581 O O . THR A 1 450 ? -20.638 0.901 22.165 1.00 85.44 450 THR A O 1
ATOM 3584 N N . LEU A 1 451 ? -19.021 1.314 23.675 1.00 90.62 451 LEU A N 1
ATOM 3585 C CA . LEU A 1 451 ? -19.926 1.495 24.809 1.00 90.62 451 LEU A CA 1
ATOM 3586 C C . LEU A 1 451 ? -20.729 2.791 24.687 1.00 90.62 451 LEU A C 1
ATOM 3588 O O . LEU A 1 451 ? -21.925 2.785 24.963 1.00 90.62 451 LEU A O 1
ATOM 3592 N N . LEU A 1 452 ? -20.112 3.874 24.206 1.00 91.19 452 LEU A N 1
ATOM 3593 C CA . LEU A 1 452 ? -20.804 5.134 23.937 1.00 91.19 452 LEU A CA 1
ATOM 3594 C C . LEU A 1 452 ? -21.912 4.955 22.892 1.00 91.19 452 LEU A C 1
ATOM 3596 O O . LEU A 1 452 ? -23.041 5.395 23.085 1.00 91.19 452 LEU A O 1
ATOM 3600 N N . ILE A 1 453 ? -21.605 4.247 21.804 1.00 86.50 453 ILE A N 1
ATOM 3601 C CA . ILE A 1 453 ? -22.563 3.911 20.743 1.00 86.50 453 ILE A CA 1
ATOM 3602 C C . ILE A 1 453 ? -23.719 3.064 21.298 1.00 86.50 453 ILE A C 1
ATOM 3604 O O . ILE A 1 453 ? -24.887 3.311 20.981 1.00 86.50 453 ILE A O 1
ATOM 3608 N N . LEU A 1 454 ? -23.411 2.078 22.143 1.00 86.81 454 LEU A N 1
ATOM 3609 C CA . LEU A 1 454 ? -24.418 1.234 22.781 1.00 86.81 454 LEU A CA 1
ATOM 3610 C C . LEU A 1 454 ? -25.307 2.035 23.745 1.00 86.81 454 LEU A C 1
ATOM 3612 O O . LEU A 1 454 ? -26.519 1.837 23.752 1.00 86.81 454 LEU A O 1
ATOM 3616 N N . SER A 1 455 ? -24.727 2.975 24.493 1.00 93.06 455 SER A N 1
ATOM 3617 C CA . SER A 1 455 ? -25.449 3.887 25.384 1.00 93.06 455 SER A CA 1
ATOM 3618 C C . SER A 1 455 ? -26.459 4.751 24.621 1.00 93.06 455 SER A C 1
ATOM 3620 O O . SER A 1 455 ? -27.649 4.706 24.929 1.00 93.06 455 SER A O 1
ATOM 3622 N N . VAL A 1 456 ? -26.031 5.430 23.547 1.00 89.06 456 VAL A N 1
ATOM 3623 C CA . VAL A 1 456 ? -26.933 6.215 22.677 1.00 89.06 456 VAL A CA 1
ATOM 3624 C C . VAL A 1 456 ? -28.068 5.346 22.133 1.00 89.06 456 VAL A C 1
ATOM 3626 O O . VAL A 1 456 ? -29.223 5.764 22.118 1.00 89.06 456 VAL A O 1
ATOM 3629 N N . SER A 1 457 ? -27.760 4.115 21.720 1.00 85.94 457 SER A N 1
ATOM 3630 C CA . SER A 1 457 ? -28.767 3.189 21.190 1.00 85.94 457 SER A CA 1
ATOM 3631 C C . SER A 1 457 ? -29.826 2.825 22.239 1.00 85.94 457 SER A C 1
ATOM 3633 O O . SER A 1 457 ? -31.019 2.836 21.936 1.00 85.94 457 SER A O 1
ATOM 3635 N N . MET A 1 458 ? -29.404 2.542 23.477 1.00 89.94 458 MET A N 1
ATOM 3636 C CA . MET A 1 458 ? -30.312 2.226 24.585 1.00 89.94 458 MET A CA 1
ATOM 3637 C C . MET A 1 458 ? -31.154 3.435 25.003 1.00 89.94 458 MET A C 1
ATOM 3639 O O . MET A 1 458 ? -32.357 3.296 25.218 1.00 89.94 458 MET A O 1
ATOM 3643 N N . MET A 1 459 ? -30.562 4.631 25.021 1.00 89.38 459 MET A N 1
ATOM 3644 C CA . MET A 1 459 ? -31.279 5.878 25.286 1.00 89.38 459 MET A CA 1
ATOM 3645 C C . MET A 1 459 ? -32.393 6.131 24.261 1.00 89.38 459 MET A C 1
ATOM 3647 O O . MET A 1 459 ? -33.512 6.488 24.624 1.00 89.38 459 MET A O 1
ATOM 3651 N N . MET A 1 460 ? -32.116 5.906 22.974 1.00 87.31 460 MET A N 1
ATOM 3652 C CA . MET A 1 460 ? -33.118 6.079 21.917 1.00 87.31 460 MET A CA 1
ATOM 3653 C C . MET A 1 460 ? -34.245 5.040 22.013 1.00 87.31 460 MET A C 1
ATOM 3655 O O . MET A 1 460 ? -35.402 5.364 21.748 1.00 87.31 460 MET A O 1
ATOM 3659 N N . LEU A 1 461 ? -33.940 3.808 22.440 1.00 85.69 461 LEU A N 1
ATOM 3660 C CA . LEU A 1 461 ? -34.952 2.783 22.716 1.00 85.69 461 LEU A CA 1
ATOM 3661 C C . LEU A 1 461 ? -35.841 3.163 23.912 1.00 85.69 461 LEU A C 1
ATOM 3663 O O . LEU A 1 461 ? -37.061 2.979 23.858 1.00 85.69 461 LEU A O 1
ATOM 3667 N N . ALA A 1 462 ? -35.245 3.722 24.969 1.00 89.19 462 ALA A N 1
ATOM 3668 C CA . ALA A 1 462 ? -35.976 4.243 26.118 1.00 89.19 462 ALA A CA 1
ATOM 3669 C C . ALA A 1 462 ? -36.913 5.383 25.687 1.00 89.19 462 ALA A C 1
ATOM 3671 O O . ALA A 1 462 ? -38.106 5.328 25.977 1.00 89.19 462 ALA A O 1
ATOM 3672 N N . PHE A 1 463 ? -36.421 6.338 24.892 1.00 85.56 463 PHE A N 1
ATOM 3673 C CA . PHE A 1 463 ? -37.229 7.426 24.333 1.00 85.56 463 PHE A CA 1
ATOM 3674 C C . PHE A 1 463 ? -38.380 6.927 23.443 1.00 85.56 463 PHE A C 1
ATOM 3676 O O . PHE A 1 463 ? -39.515 7.378 23.571 1.00 85.56 463 PHE A O 1
ATOM 3683 N N . ALA A 1 464 ? -38.143 5.947 22.567 1.00 83.88 464 ALA A N 1
ATOM 3684 C CA . ALA A 1 464 ? -39.222 5.357 21.772 1.00 83.88 464 ALA A CA 1
ATOM 3685 C C . ALA A 1 464 ? -40.299 4.707 22.664 1.00 83.88 464 ALA A C 1
ATOM 3687 O O . ALA A 1 464 ? -41.496 4.827 22.391 1.00 83.88 464 ALA A O 1
ATOM 3688 N N . SER A 1 465 ? -39.880 4.066 23.759 1.00 86.00 465 SER A N 1
ATOM 3689 C CA . SER A 1 465 ? -40.782 3.440 24.729 1.00 86.00 465 SER A CA 1
ATOM 3690 C C . SER A 1 465 ? -41.605 4.475 25.505 1.00 86.00 465 SER A C 1
ATOM 3692 O O . SER A 1 465 ? -42.808 4.275 25.675 1.00 86.00 465 SER A O 1
ATOM 3694 N N . THR A 1 466 ? -41.015 5.608 25.913 1.00 84.38 466 THR A N 1
ATOM 3695 C CA . THR A 1 466 ? -41.755 6.686 26.597 1.00 84.38 466 THR A CA 1
ATOM 3696 C C . THR A 1 466 ? -42.830 7.300 25.707 1.00 84.38 466 THR A C 1
ATOM 3698 O O . THR A 1 466 ? -43.952 7.512 26.165 1.00 84.38 466 THR A O 1
ATOM 3701 N N . ILE A 1 467 ? -42.539 7.509 24.420 1.00 82.19 467 ILE A N 1
ATOM 3702 C CA . ILE A 1 467 ? -43.515 8.009 23.446 1.00 82.19 467 ILE A CA 1
ATOM 3703 C C . ILE A 1 467 ? -44.703 7.047 23.304 1.00 82.19 467 ILE A C 1
ATOM 3705 O O . ILE A 1 467 ? -45.855 7.481 23.311 1.00 82.19 467 ILE A O 1
ATOM 3709 N N . ILE A 1 468 ? -44.448 5.737 23.224 1.00 80.31 468 ILE A N 1
ATOM 3710 C CA . ILE A 1 468 ? -45.514 4.724 23.140 1.00 80.31 468 ILE A CA 1
ATOM 3711 C C . ILE A 1 468 ? -46.365 4.710 24.418 1.00 80.31 468 ILE A C 1
ATOM 3713 O O . ILE A 1 468 ? -47.589 4.609 24.332 1.00 80.31 468 ILE A O 1
ATOM 3717 N N . LEU A 1 469 ? -45.734 4.845 25.588 1.00 81.19 469 LEU A N 1
ATOM 3718 C CA . LEU A 1 469 ? -46.412 4.882 26.886 1.00 81.19 469 LEU A CA 1
ATOM 3719 C C . LEU A 1 469 ? -47.274 6.137 27.078 1.00 81.19 469 LEU A C 1
ATOM 3721 O O . LEU A 1 469 ? -48.370 6.045 27.626 1.00 81.19 469 LEU A O 1
ATOM 3725 N N . MET A 1 470 ? -46.799 7.302 26.630 1.00 76.94 470 MET A N 1
ATOM 3726 C CA . MET A 1 470 ? -47.492 8.579 26.825 1.00 76.94 470 MET A CA 1
ATOM 3727 C C . MET A 1 470 ? -48.672 8.796 25.871 1.00 76.94 470 MET A C 1
ATOM 3729 O O . MET A 1 470 ? -49.637 9.470 26.236 1.00 76.94 470 MET A O 1
ATOM 3733 N N . ILE A 1 471 ? -48.634 8.263 24.644 1.00 72.56 471 ILE A N 1
ATOM 3734 C CA . ILE A 1 471 ? -49.712 8.509 23.676 1.00 72.56 471 ILE A CA 1
ATOM 3735 C C . ILE A 1 471 ? -50.898 7.575 23.954 1.00 72.56 471 ILE A C 1
ATOM 3737 O O . ILE A 1 471 ? -51.000 6.464 23.429 1.00 72.56 471 ILE A O 1
ATOM 3741 N N . HIS A 1 472 ? -51.870 8.071 24.719 1.00 63.31 472 HIS A N 1
ATOM 3742 C CA . HIS A 1 472 ? -53.112 7.359 25.045 1.00 63.31 472 HIS A CA 1
ATOM 3743 C C . HIS A 1 472 ? -54.336 7.785 24.198 1.00 63.31 472 HIS A C 1
ATOM 3745 O O . HIS A 1 472 ? -55.473 7.515 24.573 1.00 63.31 472 HIS A O 1
ATOM 3751 N N . TYR A 1 473 ? -54.141 8.441 23.043 1.00 58.41 473 TYR A N 1
ATOM 3752 C CA . TYR A 1 473 ? -55.251 8.957 22.218 1.00 58.41 473 TYR A CA 1
ATOM 3753 C C . TYR A 1 473 ? -55.790 7.968 21.165 1.00 58.41 473 TYR A C 1
ATOM 3755 O O . TYR A 1 473 ? -55.064 7.111 20.653 1.00 58.41 473 TYR A O 1
ATOM 3763 N N . LYS A 1 474 ? -57.087 8.125 20.842 1.00 52.91 474 LYS A N 1
ATOM 3764 C CA . LYS A 1 474 ? -57.895 7.301 19.915 1.00 52.91 474 LYS A CA 1
ATOM 3765 C C . LYS A 1 474 ? -57.414 7.308 18.455 1.00 52.91 474 LYS A C 1
ATOM 3767 O O . LYS A 1 474 ? -57.752 6.384 17.717 1.00 52.91 474 LYS A O 1
ATOM 3772 N N . GLU A 1 475 ? -56.638 8.302 18.019 1.00 64.38 475 GLU A N 1
ATOM 3773 C CA . GLU A 1 475 ? -56.227 8.410 16.615 1.00 64.38 475 GLU A CA 1
ATOM 3774 C C . GLU A 1 475 ? -54.939 7.640 16.307 1.00 64.38 475 GLU A C 1
ATOM 3776 O O . GLU A 1 475 ? -53.844 7.962 16.763 1.00 64.38 475 GLU A O 1
ATOM 3781 N N . ARG A 1 476 ? -55.076 6.603 15.478 1.00 69.19 476 ARG A N 1
ATOM 3782 C CA . ARG A 1 476 ? -53.993 5.690 15.081 1.00 69.19 476 ARG A CA 1
ATOM 3783 C C . ARG A 1 476 ? -52.865 6.392 14.310 1.00 69.19 476 ARG A C 1
ATOM 3785 O O . ARG A 1 476 ? -51.718 5.965 14.397 1.00 69.19 476 ARG A O 1
ATOM 3792 N N . TRP A 1 477 ? -53.182 7.466 13.586 1.00 66.44 477 TRP A N 1
ATOM 3793 C CA . TRP A 1 477 ? -52.243 8.173 12.710 1.00 66.44 477 TRP A CA 1
ATOM 3794 C C . TRP A 1 477 ? -51.172 8.964 13.469 1.00 66.44 477 TRP A C 1
ATOM 3796 O O . TRP A 1 477 ? -50.008 8.917 13.079 1.00 66.44 477 TRP A O 1
ATOM 3806 N N . THR A 1 478 ? -51.514 9.616 14.585 1.00 68.38 478 THR A N 1
ATOM 3807 C CA . THR A 1 478 ? -50.543 10.381 15.392 1.00 68.38 478 THR A CA 1
ATOM 3808 C C . THR A 1 478 ? -49.535 9.465 16.083 1.00 68.38 478 THR A C 1
ATOM 3810 O O . THR A 1 478 ? -48.346 9.772 16.104 1.00 68.38 478 THR A O 1
ATOM 3813 N N . LYS A 1 479 ? -49.978 8.288 16.549 1.00 69.25 479 LYS A N 1
ATOM 3814 C CA . LYS A 1 479 ? -49.100 7.225 17.066 1.00 69.25 479 LYS A CA 1
ATOM 3815 C C . LYS A 1 479 ? -48.100 6.757 16.012 1.00 69.25 479 LYS A C 1
ATOM 3817 O O . LYS A 1 479 ? -46.904 6.743 16.275 1.00 69.25 479 LYS A O 1
ATOM 3822 N N . ILE A 1 480 ? -48.579 6.413 14.814 1.00 73.12 480 ILE A N 1
ATOM 3823 C CA . ILE A 1 480 ? -47.718 5.922 13.726 1.00 73.12 480 ILE A CA 1
ATOM 3824 C C . ILE A 1 480 ? -46.715 7.004 13.299 1.00 73.12 480 ILE A C 1
ATOM 3826 O O . ILE A 1 480 ? -45.534 6.702 13.140 1.00 73.12 480 ILE A O 1
ATOM 3830 N N . ALA A 1 481 ? -47.151 8.261 13.177 1.00 73.94 481 ALA A N 1
ATOM 3831 C CA . ALA A 1 481 ? -46.284 9.373 12.798 1.00 73.94 481 ALA A CA 1
ATOM 3832 C C . ALA A 1 481 ? -45.192 9.656 13.847 1.00 73.94 481 ALA A C 1
ATOM 3834 O O . ALA A 1 481 ? -44.014 9.739 13.496 1.00 73.94 481 ALA A O 1
ATOM 3835 N N . LEU A 1 482 ? -45.549 9.747 15.136 1.00 72.69 482 LEU A N 1
ATOM 3836 C CA . LEU A 1 482 ? -44.584 10.053 16.198 1.00 72.69 482 LEU A CA 1
ATOM 3837 C C . LEU A 1 482 ? -43.619 8.888 16.453 1.00 72.69 482 LEU A C 1
ATOM 3839 O O . LEU A 1 482 ? -42.421 9.110 16.621 1.00 72.69 482 LEU A O 1
ATOM 3843 N N . SER A 1 483 ? -44.107 7.643 16.404 1.00 70.75 483 SER A N 1
ATOM 3844 C CA . SER A 1 483 ? -43.241 6.463 16.465 1.00 70.75 483 SER A CA 1
ATOM 3845 C C . SER A 1 483 ? -42.288 6.414 15.269 1.00 70.75 483 SER A C 1
ATOM 3847 O O . SER A 1 483 ? -41.093 6.209 15.462 1.00 70.75 483 SER A O 1
ATOM 3849 N N . SER A 1 484 ? -42.761 6.680 14.046 1.00 73.44 484 SER A N 1
ATOM 3850 C CA . SER A 1 484 ? -41.891 6.723 12.862 1.00 73.44 484 SER A CA 1
ATOM 3851 C C . SER A 1 484 ? -40.786 7.778 12.983 1.00 73.44 484 SER A C 1
ATOM 3853 O O . SER A 1 484 ? -39.671 7.535 12.525 1.00 73.44 484 SER A O 1
ATOM 3855 N N . MET A 1 485 ? -41.065 8.928 13.604 1.00 76.00 485 MET A N 1
ATOM 3856 C CA . MET A 1 485 ? -40.056 9.962 13.857 1.00 76.00 485 MET A CA 1
ATOM 3857 C C . MET A 1 485 ? -39.066 9.568 14.959 1.00 76.00 485 MET A C 1
ATOM 3859 O O . MET A 1 485 ? -37.874 9.819 14.809 1.00 76.00 485 MET A O 1
ATOM 3863 N N . ALA A 1 486 ? -39.512 8.891 16.021 1.00 73.12 486 ALA A N 1
ATOM 3864 C CA . ALA A 1 486 ? -38.630 8.413 17.089 1.00 73.12 486 ALA A CA 1
ATOM 3865 C C . ALA A 1 486 ? -37.670 7.297 16.626 1.00 73.12 486 ALA A C 1
ATOM 3867 O O . ALA A 1 486 ? -36.530 7.227 17.083 1.00 73.12 486 ALA A O 1
ATOM 3868 N N . PHE A 1 487 ? -38.095 6.445 15.685 1.00 74.88 487 PHE A N 1
ATOM 3869 C CA . PHE A 1 487 ? -37.241 5.392 15.120 1.00 74.88 487 PHE A CA 1
ATOM 3870 C C . PHE A 1 487 ? -36.264 5.901 14.050 1.00 74.88 487 PHE A C 1
ATOM 3872 O O . PHE A 1 487 ? -35.268 5.232 13.775 1.00 74.88 487 PHE A O 1
ATOM 3879 N N . LEU A 1 488 ? -36.492 7.079 13.462 1.00 77.06 488 LEU A N 1
ATOM 3880 C CA . LEU A 1 488 ? -35.642 7.617 12.397 1.00 77.06 488 LEU A CA 1
ATOM 3881 C C . LEU A 1 488 ? -34.172 7.794 12.848 1.00 77.06 488 LEU A C 1
ATOM 3883 O O . LEU A 1 488 ? -33.297 7.224 12.189 1.00 77.06 488 LEU A O 1
ATOM 3887 N N . PRO A 1 489 ? -33.856 8.434 13.993 1.00 71.44 489 PRO A N 1
ATOM 3888 C CA . PRO A 1 489 ? -32.489 8.480 14.519 1.00 71.44 489 PRO A CA 1
ATOM 3889 C C . PRO A 1 489 ? -31.877 7.092 14.759 1.00 71.44 489 PRO A C 1
ATOM 3891 O O . PRO A 1 489 ? -30.717 6.869 14.415 1.00 71.44 489 PRO A O 1
ATOM 3894 N N . VAL A 1 490 ? -32.662 6.135 15.272 1.00 72.81 490 VAL A N 1
ATOM 3895 C CA . VAL A 1 490 ? -32.221 4.744 15.504 1.00 72.81 490 VAL A CA 1
ATOM 3896 C C . VAL A 1 490 ? -31.818 4.073 14.193 1.00 72.81 490 VAL A C 1
ATOM 3898 O O . VAL A 1 490 ? -30.775 3.425 14.122 1.00 72.81 490 VAL A O 1
ATOM 3901 N N . THR A 1 491 ? -32.610 4.254 13.134 1.00 72.62 491 THR A N 1
ATOM 3902 C CA . THR A 1 491 ? -32.317 3.674 11.815 1.00 72.62 491 THR A CA 1
ATOM 3903 C C . THR A 1 491 ? -31.083 4.299 11.166 1.00 72.62 491 THR A C 1
ATOM 3905 O O . THR A 1 491 ? -30.238 3.566 10.654 1.00 72.62 491 THR A O 1
ATOM 3908 N N . ILE A 1 492 ? -30.916 5.625 11.248 1.00 78.00 492 ILE A N 1
ATOM 3909 C CA . ILE A 1 492 ? -29.721 6.322 10.743 1.00 78.00 492 ILE A CA 1
ATOM 3910 C C . ILE A 1 492 ? -28.472 5.823 11.468 1.00 78.00 492 ILE A C 1
ATOM 3912 O O . ILE A 1 492 ? -27.448 5.549 10.835 1.00 78.00 492 ILE A O 1
ATOM 3916 N N . PHE A 1 493 ? -28.562 5.660 12.785 1.00 71.44 493 PHE A N 1
ATOM 3917 C CA . PHE A 1 493 ? -27.465 5.164 13.600 1.00 71.44 493 PHE A CA 1
ATOM 3918 C C . PHE A 1 493 ? -27.127 3.706 13.252 1.00 71.44 493 PHE A C 1
ATOM 3920 O O . PHE A 1 493 ? -25.976 3.383 12.958 1.00 71.44 493 PHE A O 1
ATOM 3927 N N . ALA A 1 494 ? -28.133 2.833 13.167 1.00 69.75 494 ALA A N 1
ATOM 3928 C CA . ALA A 1 494 ? -27.945 1.438 12.781 1.00 69.75 494 ALA A CA 1
ATOM 3929 C C . ALA A 1 494 ? -27.279 1.301 11.401 1.00 69.75 494 ALA A C 1
ATOM 3931 O O . ALA A 1 494 ? -26.351 0.509 11.257 1.00 69.75 494 ALA A O 1
ATOM 3932 N N . VAL A 1 495 ? -27.693 2.095 10.405 1.00 75.19 495 VAL A N 1
ATOM 3933 C CA . VAL A 1 495 ? -27.112 2.083 9.050 1.00 75.19 495 VAL A CA 1
ATOM 3934 C C . VAL A 1 495 ? -25.683 2.633 9.041 1.00 75.19 495 VAL A C 1
ATOM 3936 O O . VAL A 1 495 ? -24.800 2.013 8.448 1.00 75.19 495 VAL A O 1
ATOM 3939 N N . SER A 1 496 ? -25.431 3.752 9.727 1.00 72.88 496 SER A N 1
ATOM 3940 C CA . SER A 1 496 ? -24.112 4.407 9.742 1.00 72.88 496 SER A CA 1
ATOM 3941 C C . SER A 1 496 ? -23.032 3.533 10.382 1.00 72.88 496 SER A C 1
ATOM 3943 O O . SER A 1 496 ? -21.892 3.508 9.918 1.00 72.88 496 SER A O 1
ATOM 3945 N N . TYR A 1 497 ? -23.392 2.760 11.411 1.00 72.50 497 TYR A N 1
ATOM 3946 C CA . TYR A 1 497 ? -22.456 1.909 12.153 1.00 72.50 497 TYR A CA 1
ATOM 3947 C C . TYR A 1 497 ? -22.558 0.417 11.797 1.00 72.50 497 TYR A C 1
ATOM 3949 O O . TYR A 1 497 ? -21.793 -0.396 12.324 1.00 72.50 497 TYR A O 1
ATOM 3957 N N . PHE A 1 498 ? -23.425 0.036 10.851 1.00 70.56 498 PHE A N 1
ATOM 3958 C CA . PHE A 1 498 ? -23.559 -1.343 10.368 1.00 70.56 498 PHE A CA 1
ATOM 3959 C C . PHE A 1 498 ? -22.225 -1.969 9.912 1.00 70.56 498 PHE A C 1
ATOM 3961 O O . PHE A 1 498 ? -21.937 -3.101 10.317 1.00 70.56 498 PHE A O 1
ATOM 3968 N N . PRO A 1 499 ? -21.351 -1.278 9.145 1.00 70.31 499 PRO A N 1
ATOM 3969 C CA . PRO A 1 499 ? -20.067 -1.852 8.737 1.00 70.31 499 PRO A CA 1
ATOM 3970 C C . PRO A 1 499 ? -19.159 -2.179 9.931 1.00 70.31 499 PRO A C 1
ATOM 3972 O O . PRO A 1 499 ? -18.483 -3.213 9.939 1.00 70.31 499 PRO A O 1
ATOM 3975 N N . LEU A 1 500 ? -19.182 -1.326 10.960 1.00 65.94 500 LEU A N 1
ATOM 3976 C CA . LEU A 1 500 ? -18.436 -1.516 12.201 1.00 65.94 500 LEU A CA 1
ATOM 3977 C C . LEU A 1 500 ? -18.986 -2.716 12.984 1.00 65.94 500 LEU A C 1
ATOM 3979 O O . LEU A 1 500 ? -18.211 -3.575 13.403 1.00 65.94 500 LEU A O 1
ATOM 3983 N N . TYR A 1 501 ? -20.312 -2.838 13.097 1.00 65.50 501 TYR A N 1
ATOM 3984 C CA . TYR A 1 501 ? -20.966 -3.963 13.770 1.00 65.50 501 TYR A CA 1
ATOM 3985 C C . TYR A 1 501 ? -20.650 -5.301 13.087 1.00 65.50 501 TYR A C 1
ATOM 3987 O O . TYR A 1 501 ? -20.293 -6.273 13.749 1.00 65.50 501 TYR A O 1
ATOM 3995 N N . VAL A 1 502 ? -20.677 -5.348 11.750 1.00 65.25 502 VAL A N 1
ATOM 3996 C CA . VAL A 1 502 ? -20.291 -6.540 10.975 1.00 65.25 502 VAL A CA 1
ATOM 3997 C C . VAL A 1 502 ? -18.816 -6.898 11.189 1.00 65.25 502 VAL A C 1
ATOM 3999 O O . VAL A 1 502 ? -18.479 -8.081 11.283 1.00 65.25 502 VAL A O 1
ATOM 4002 N N . SER A 1 503 ? -17.927 -5.903 11.269 1.00 62.62 503 SER A N 1
ATOM 4003 C CA . SER A 1 503 ? -16.500 -6.115 11.546 1.00 62.62 503 SER A CA 1
ATOM 4004 C C . SER A 1 503 ? -16.273 -6.697 12.948 1.00 62.62 503 SER A C 1
ATOM 4006 O O . SER A 1 503 ? -15.610 -7.727 13.101 1.00 62.62 503 SER A O 1
ATOM 4008 N N . LEU A 1 504 ? -16.905 -6.106 13.965 1.00 59.81 504 LEU A N 1
ATOM 4009 C CA . LEU A 1 504 ? -16.854 -6.585 15.347 1.00 59.81 504 LEU A CA 1
ATOM 4010 C C . LEU A 1 504 ? -17.457 -7.986 15.484 1.00 59.81 504 LEU A C 1
ATOM 4012 O O . LEU A 1 504 ? -16.843 -8.845 16.109 1.00 59.81 504 LEU A O 1
ATOM 4016 N N . TRP A 1 505 ? -18.592 -8.263 14.838 1.00 58.75 505 TRP A N 1
ATOM 4017 C CA . TRP A 1 505 ? -19.240 -9.577 14.860 1.00 58.75 505 TRP A CA 1
ATOM 4018 C C . TRP A 1 505 ? -18.368 -10.669 14.233 1.00 58.75 505 TRP A C 1
ATOM 4020 O O . TRP A 1 505 ? -18.302 -11.793 14.736 1.00 58.75 505 TRP A O 1
ATOM 4030 N N . LYS A 1 506 ? -17.650 -10.353 13.147 1.00 64.50 506 LYS A N 1
ATOM 4031 C CA . LYS A 1 506 ? -16.681 -11.275 12.534 1.00 64.50 506 LYS A CA 1
ATOM 4032 C C . LYS A 1 506 ? -15.514 -11.568 13.474 1.00 64.50 506 LYS A C 1
ATOM 4034 O O . LYS A 1 506 ? -15.165 -12.735 13.648 1.00 64.50 506 LYS A O 1
ATOM 4039 N N . ASN A 1 507 ? -14.952 -10.540 14.107 1.00 59.62 507 ASN A N 1
ATOM 4040 C CA . ASN A 1 507 ? -13.839 -10.686 15.048 1.00 59.62 507 ASN A CA 1
ATOM 4041 C C . ASN A 1 507 ? -14.257 -11.419 16.329 1.00 59.62 507 ASN A C 1
ATOM 4043 O O . ASN A 1 507 ? -13.524 -12.280 16.816 1.00 59.62 507 ASN A O 1
ATOM 4047 N N . PHE A 1 508 ? -15.452 -11.133 16.841 1.00 57.81 508 PHE A N 1
ATOM 4048 C CA . PHE A 1 508 ? -16.028 -11.811 17.994 1.00 57.81 508 PHE A CA 1
ATOM 4049 C C . PHE A 1 508 ? -16.289 -13.284 17.685 1.00 57.81 508 PHE A C 1
ATOM 4051 O O . PHE A 1 508 ? -15.800 -14.139 18.411 1.00 57.81 508 PHE A O 1
ATOM 4058 N N . ASN A 1 509 ? -16.932 -13.610 16.557 1.00 60.38 509 ASN A N 1
ATOM 4059 C CA . ASN A 1 509 ? -17.128 -15.003 16.140 1.00 60.38 509 ASN A CA 1
ATOM 4060 C C . ASN A 1 509 ? -15.810 -15.739 15.885 1.00 60.38 509 ASN A C 1
ATOM 4062 O O . ASN A 1 509 ? -15.709 -16.933 16.159 1.00 60.38 509 ASN A O 1
ATOM 4066 N N . TYR A 1 510 ? -14.790 -15.053 15.368 1.00 64.25 510 TYR A N 1
ATOM 4067 C CA . TYR A 1 510 ? -13.459 -15.630 15.210 1.00 64.25 510 TYR A CA 1
ATOM 4068 C C . TYR A 1 510 ? -12.823 -15.960 16.570 1.00 64.25 510 TYR A C 1
ATOM 4070 O O . TYR A 1 510 ? -12.362 -17.086 16.771 1.00 64.25 510 TYR A O 1
ATOM 4078 N N . SER A 1 511 ? -12.864 -15.025 17.522 1.00 52.00 511 SER A N 1
ATOM 4079 C CA . SER A 1 511 ? -12.375 -15.224 18.893 1.00 52.00 511 SER A CA 1
ATOM 4080 C C . SER A 1 511 ? -13.175 -16.286 19.648 1.00 52.00 511 SER A C 1
ATOM 4082 O O . SER A 1 511 ? -12.578 -17.140 20.297 1.00 52.00 511 SER A O 1
ATOM 4084 N N . LEU A 1 512 ? -14.499 -16.317 19.489 1.00 59.03 512 LEU A N 1
ATOM 4085 C CA . LEU A 1 512 ? -15.383 -17.318 20.080 1.00 59.03 512 LEU A CA 1
ATOM 4086 C C . LEU A 1 512 ? -15.104 -18.711 19.504 1.00 59.03 512 LEU A C 1
ATOM 4088 O O . LEU A 1 512 ? -15.033 -19.676 20.249 1.00 59.03 512 LEU A O 1
ATOM 4092 N N . ARG A 1 513 ? -14.843 -18.829 18.193 1.00 64.62 513 ARG A N 1
ATOM 4093 C CA . ARG A 1 513 ? -14.410 -20.089 17.555 1.00 64.62 513 ARG A CA 1
ATOM 4094 C C . ARG A 1 513 ? -12.999 -20.516 17.955 1.00 64.62 513 ARG A C 1
ATOM 4096 O O . ARG A 1 513 ? -12.678 -21.700 17.850 1.00 64.62 513 ARG A O 1
ATOM 4103 N N . LYS A 1 514 ? -12.133 -19.575 18.337 1.00 65.44 514 LYS A N 1
ATOM 4104 C CA . LYS A 1 514 ? -10.792 -19.860 18.865 1.00 65.44 514 LYS A CA 1
ATOM 4105 C C . LYS A 1 514 ? -10.882 -20.352 20.313 1.00 65.44 514 LYS A C 1
ATOM 4107 O O . LYS A 1 514 ? -10.262 -21.356 20.634 1.00 65.44 514 LYS A O 1
ATOM 4112 N N . LEU A 1 515 ? -11.727 -19.723 21.131 1.00 63.06 515 LEU A N 1
ATOM 4113 C CA . LEU A 1 515 ? -12.075 -20.168 22.485 1.00 63.06 515 LEU A CA 1
ATOM 4114 C C . LEU A 1 515 ? -12.783 -21.528 22.477 1.00 63.06 515 LEU A C 1
ATOM 4116 O O . LEU A 1 515 ? -12.363 -22.433 23.182 1.00 63.06 515 LEU A O 1
ATOM 4120 N N . ALA A 1 516 ? -13.769 -21.733 21.603 1.00 64.94 516 ALA A N 1
ATOM 4121 C CA . ALA A 1 516 ? -14.467 -23.011 21.450 1.00 64.94 516 ALA A CA 1
ATOM 4122 C C . ALA A 1 516 ? -13.552 -24.156 20.976 1.00 64.94 516 ALA A C 1
ATOM 4124 O O . ALA A 1 516 ? -13.875 -25.319 21.186 1.00 64.94 516 ALA A O 1
ATOM 4125 N N . ARG A 1 517 ? -12.412 -23.841 20.342 1.00 61.72 517 ARG A N 1
ATOM 4126 C CA . ARG A 1 517 ? -11.355 -24.813 20.012 1.00 61.72 517 ARG A CA 1
ATOM 4127 C C . ARG A 1 517 ? -10.353 -25.036 21.150 1.00 61.72 517 ARG A C 1
ATOM 4129 O O . ARG A 1 517 ? -9.674 -26.054 21.136 1.00 61.72 517 ARG A O 1
ATOM 4136 N N . ALA A 1 518 ? -10.258 -24.108 22.101 1.00 59.00 518 ALA A N 1
ATOM 4137 C CA . ALA A 1 518 ? -9.412 -24.222 23.288 1.00 59.00 518 ALA A CA 1
ATOM 4138 C C . ALA A 1 518 ? -10.088 -25.012 24.425 1.00 59.00 518 ALA A C 1
ATOM 4140 O O . ALA A 1 518 ? -9.396 -25.514 25.305 1.00 59.00 518 ALA A O 1
ATOM 4141 N N . PHE A 1 519 ? -11.416 -25.165 24.394 1.00 50.12 519 PHE A N 1
ATOM 4142 C CA . PHE A 1 519 ? -12.131 -26.073 25.288 1.00 50.12 519 PHE A CA 1
ATOM 4143 C C . PHE A 1 519 ? -12.145 -27.499 24.709 1.00 50.12 519 PHE A C 1
ATOM 4145 O O . PHE A 1 519 ? -12.680 -27.701 23.613 1.00 50.12 519 PHE A O 1
ATOM 4152 N N . PRO A 1 520 ? -11.596 -28.513 25.406 1.00 45.78 520 PRO A N 1
ATOM 4153 C CA . PRO A 1 520 ? -11.769 -29.899 24.995 1.00 45.78 520 PRO A CA 1
ATOM 4154 C C . PRO A 1 520 ? -13.262 -30.249 25.034 1.00 45.78 520 PRO A C 1
ATOM 4156 O O . PRO A 1 520 ? -13.953 -29.982 26.016 1.00 45.78 520 PRO A O 1
ATOM 4159 N N . ARG A 1 521 ? -13.778 -30.838 23.946 1.00 42.78 521 ARG A N 1
ATOM 4160 C CA . ARG A 1 521 ? -15.146 -31.370 23.894 1.00 42.78 521 ARG A CA 1
ATOM 4161 C C . ARG A 1 521 ? -15.300 -32.424 24.993 1.00 42.78 521 ARG A C 1
ATOM 4163 O O . ARG A 1 521 ? -14.848 -33.553 24.814 1.00 42.78 521 ARG A O 1
ATOM 4170 N N . CYS A 1 522 ? -15.966 -32.083 26.095 1.00 37.78 522 CYS A N 1
ATOM 4171 C CA . CYS A 1 522 ? -16.479 -33.079 27.027 1.00 37.78 522 CYS A CA 1
ATOM 4172 C C . CYS A 1 522 ? -17.438 -33.992 26.257 1.00 37.78 522 CYS A C 1
ATOM 4174 O O . CYS A 1 522 ? -18.532 -33.581 25.867 1.00 37.78 522 CYS A O 1
ATOM 4176 N N . LYS A 1 523 ? -17.011 -35.232 26.002 1.00 36.16 523 LYS A N 1
ATOM 4177 C CA . LYS A 1 523 ? -17.917 -36.308 25.607 1.00 36.16 523 LYS A CA 1
ATOM 4178 C C . LYS A 1 523 ? -18.835 -36.563 26.798 1.00 36.16 523 LYS A C 1
ATOM 4180 O O . LYS A 1 523 ? -18.427 -37.192 27.768 1.00 36.16 523 LYS A O 1
ATOM 4185 N N . PHE A 1 524 ? -20.059 -36.055 26.722 1.00 33.47 524 PHE A N 1
ATOM 4186 C CA . PHE A 1 524 ? -21.148 -36.534 27.560 1.00 33.47 524 PHE A CA 1
ATOM 4187 C C . PHE A 1 524 ? -21.331 -38.022 27.246 1.00 33.47 524 PHE A C 1
ATOM 4189 O O . PHE A 1 524 ? -21.674 -38.390 26.122 1.00 33.47 524 PHE A O 1
ATOM 4196 N N . ILE A 1 525 ? -21.016 -38.876 28.218 1.00 37.34 525 ILE A N 1
ATOM 4197 C CA . ILE A 1 525 ? -21.335 -40.300 28.180 1.00 37.34 525 ILE A CA 1
ATOM 4198 C C . ILE A 1 525 ? -22.862 -40.381 28.225 1.00 37.34 525 ILE A C 1
ATOM 4200 O O . ILE A 1 525 ? -23.472 -40.113 29.259 1.00 37.34 525 ILE A O 1
ATOM 4204 N N . SER A 1 526 ? -23.491 -40.690 27.093 1.00 35.12 526 SER A N 1
ATOM 4205 C CA . SER A 1 526 ? -24.897 -41.070 27.062 1.00 35.12 526 SER A CA 1
ATOM 4206 C C . SER A 1 526 ? -25.038 -42.417 27.771 1.00 35.12 526 SER A C 1
ATOM 4208 O O . SER A 1 526 ? -24.519 -43.440 27.321 1.00 35.12 526 SER A O 1
ATOM 4210 N N . GLY A 1 527 ? -25.709 -42.405 28.923 1.00 33.31 527 GLY A N 1
ATOM 4211 C CA . GLY A 1 527 ? -26.128 -43.619 29.612 1.00 33.31 527 GLY A CA 1
ATOM 4212 C C . GLY A 1 527 ? -27.007 -44.467 28.694 1.00 33.31 527 GLY A C 1
ATOM 4213 O O . GLY A 1 527 ? -27.924 -43.955 28.052 1.00 33.31 527 GLY A O 1
ATOM 4214 N N . ARG A 1 528 ? -26.705 -45.766 28.617 1.00 30.78 528 ARG A N 1
ATOM 4215 C CA . ARG A 1 528 ? -27.590 -46.759 27.999 1.00 30.78 528 ARG A CA 1
ATOM 4216 C C . ARG A 1 528 ? -28.929 -46.789 28.754 1.00 30.78 528 ARG A C 1
ATOM 4218 O O . ARG A 1 528 ? -28.899 -46.750 29.988 1.00 30.78 528 ARG A O 1
ATOM 4225 N N . PRO A 1 529 ? -30.074 -46.917 28.064 1.00 36.00 529 PRO A N 1
ATOM 4226 C CA . PRO A 1 529 ? -31.337 -47.207 28.723 1.00 36.00 529 PRO A CA 1
ATOM 4227 C C . PRO A 1 529 ? -31.283 -48.633 29.286 1.00 36.00 529 PRO A C 1
ATOM 4229 O O . PRO A 1 529 ? -30.793 -49.558 28.637 1.00 36.00 529 PRO A O 1
ATOM 4232 N N . ARG A 1 530 ? -31.709 -48.781 30.540 1.00 32.53 530 ARG A N 1
ATOM 4233 C CA . ARG A 1 530 ? -31.810 -50.059 31.239 1.00 32.53 530 ARG A CA 1
ATOM 4234 C C . ARG A 1 530 ? -33.252 -50.531 31.058 1.00 32.53 530 ARG A C 1
ATOM 4236 O O . ARG A 1 530 ? -34.134 -50.033 31.748 1.00 32.53 530 ARG A O 1
ATOM 4243 N N . ASP A 1 531 ? -33.478 -51.431 30.108 1.00 34.03 531 ASP A N 1
ATOM 4244 C CA . ASP A 1 531 ? -34.748 -52.144 29.986 1.00 34.03 531 ASP A CA 1
ATOM 4245 C C . ASP A 1 531 ? -34.881 -53.103 31.174 1.00 34.03 531 ASP A C 1
ATOM 4247 O O . ASP A 1 531 ? -33.991 -53.914 31.442 1.00 34.03 531 ASP A O 1
ATOM 4251 N N . SER A 1 532 ? -35.983 -52.992 31.906 1.00 31.22 532 SER A N 1
ATOM 4252 C CA . SER A 1 532 ? -36.438 -53.994 32.861 1.00 31.22 532 SER A CA 1
ATOM 4253 C C . SER A 1 532 ? -37.780 -54.549 32.397 1.00 31.22 532 SER A C 1
ATOM 4255 O O . SER A 1 532 ? -38.646 -53.806 31.935 1.00 31.22 532 SER A O 1
ATOM 4257 N N . PRO A 1 533 ? -37.983 -55.855 32.591 1.00 34.66 533 PRO A N 1
ATOM 4258 C CA . PRO A 1 533 ? -39.255 -56.308 33.121 1.00 34.66 533 PRO A CA 1
ATOM 4259 C C . PRO A 1 533 ? -39.048 -57.159 34.384 1.00 34.66 533 PRO A C 1
ATOM 4261 O O . PRO A 1 533 ? -38.229 -58.073 34.426 1.00 34.66 533 PRO A O 1
ATOM 4264 N N . LEU A 1 534 ? -39.824 -56.830 35.420 1.00 29.59 534 LEU A N 1
ATOM 4265 C CA . LEU A 1 534 ? -40.243 -57.740 36.501 1.00 29.59 534 LEU A CA 1
ATOM 4266 C C . LEU A 1 534 ? -41.002 -58.941 35.886 1.00 29.59 534 LEU A C 1
ATOM 4268 O O . LEU A 1 534 ? -41.562 -58.756 34.802 1.00 29.59 534 LEU A O 1
ATOM 4272 N N . PRO A 1 535 ? -41.094 -60.133 36.521 1.00 38.16 535 PRO A N 1
ATOM 4273 C CA . PRO A 1 535 ? -41.415 -60.352 37.947 1.00 38.16 535 PRO A CA 1
ATOM 4274 C C . PRO A 1 535 ? -40.556 -61.503 38.556 1.00 38.16 535 PRO A C 1
ATOM 4276 O O . PRO A 1 535 ? -39.616 -61.945 37.914 1.00 38.16 535 PRO A O 1
ATOM 4279 N N . SER A 1 536 ? -40.683 -62.055 39.764 1.00 27.30 536 SER A N 1
ATOM 4280 C CA . SER A 1 536 ? -41.707 -62.152 40.808 1.00 27.30 536 SER A CA 1
ATOM 4281 C C . SER A 1 536 ? -41.044 -62.719 42.081 1.00 27.30 536 SER A C 1
ATOM 4283 O O . SER A 1 536 ? -40.141 -63.542 41.983 1.00 27.30 536 SER A O 1
ATOM 4285 N N . SER A 1 537 ? -41.615 -62.348 43.232 1.00 28.08 537 SER A N 1
ATOM 4286 C CA . SER A 1 537 ? -41.814 -63.143 44.462 1.00 28.08 537 SER A CA 1
ATOM 4287 C C . SER A 1 537 ? -40.640 -63.724 45.266 1.00 28.08 537 SER A C 1
ATOM 4289 O O . SER A 1 537 ? -39.848 -64.513 44.768 1.00 28.08 537 SER A O 1
ATOM 4291 N N . SER A 1 538 ? -40.773 -63.493 46.585 1.00 28.56 538 SER A N 1
ATOM 4292 C CA . SER A 1 538 ? -40.352 -64.323 47.734 1.00 28.56 538 SER A CA 1
ATOM 4293 C C . SER A 1 538 ? -38.844 -64.461 47.963 1.00 28.56 538 SER A C 1
ATOM 4295 O O . SER A 1 538 ? -38.095 -64.715 47.039 1.00 28.56 538 SER A O 1
ATOM 4297 N N . SER A 1 539 ? -38.294 -64.373 49.167 1.00 28.09 539 SER A N 1
ATOM 4298 C CA . SER A 1 539 ? -38.815 -64.242 50.530 1.00 28.09 539 SER A CA 1
ATOM 4299 C C . SER A 1 539 ? -37.594 -64.314 51.456 1.00 28.09 539 SER A C 1
ATOM 4301 O O . SER A 1 539 ? -36.625 -64.966 51.078 1.00 28.09 539 SER A O 1
ATOM 4303 N N . LEU A 1 540 ? -37.743 -63.798 52.682 1.00 30.56 540 LEU A N 1
ATOM 4304 C CA . LEU A 1 540 ? -37.015 -64.209 53.896 1.00 30.56 540 LEU A CA 1
ATOM 4305 C C . LEU A 1 540 ? -35.536 -63.762 53.973 1.00 30.56 540 LEU A C 1
ATOM 4307 O O . LEU A 1 540 ? -34.766 -63.960 53.046 1.00 30.56 540 LEU A O 1
ATOM 4311 N N . HIS A 1 541 ? -35.226 -62.946 54.994 1.00 29.31 541 HIS A N 1
ATOM 4312 C CA . HIS A 1 541 ? -34.376 -63.302 56.156 1.00 29.31 541 HIS A CA 1
ATOM 4313 C C . HIS A 1 541 ? -32.904 -63.512 55.763 1.00 29.31 541 HIS A C 1
ATOM 4315 O O . HIS A 1 541 ? -32.600 -64.185 54.798 1.00 29.31 541 HIS A O 1
ATOM 4321 N N . GLU A 1 542 ? -31.886 -63.009 56.437 1.00 30.28 542 GLU A N 1
ATOM 4322 C CA . GLU A 1 542 ? -31.685 -62.431 57.759 1.00 30.28 542 GLU A CA 1
ATOM 4323 C C . GLU A 1 542 ? -30.224 -61.933 57.723 1.00 30.28 542 GLU A C 1
ATOM 4325 O O . GLU A 1 542 ? -29.455 -62.401 56.886 1.00 30.28 542 GLU A O 1
ATOM 4330 N N . SER A 1 543 ? -29.862 -60.986 58.593 1.00 29.16 543 SER A N 1
ATOM 4331 C CA . SER A 1 543 ? -28.608 -60.997 59.378 1.00 29.16 543 SER A CA 1
ATOM 4332 C C . SER A 1 543 ? -27.325 -61.510 58.692 1.00 29.16 543 SER A C 1
ATOM 4334 O O . SER A 1 543 ? -27.207 -62.655 58.285 1.00 29.16 543 SER A O 1
ATOM 4336 N N . GLU A 1 544 ? -26.221 -60.789 58.628 1.00 32.81 544 GLU A N 1
ATOM 4337 C CA . GLU A 1 544 ? -25.400 -60.344 59.752 1.00 32.81 544 GLU A CA 1
ATOM 4338 C C . GLU A 1 544 ? -24.126 -59.836 59.050 1.00 32.81 544 GLU A C 1
ATOM 4340 O O . GLU A 1 544 ? -23.640 -60.434 58.098 1.00 32.81 544 GLU A O 1
ATOM 4345 N N . SER A 1 545 ? -23.714 -58.607 59.317 1.00 30.73 545 SER A N 1
ATOM 4346 C CA . SER A 1 545 ? -22.618 -58.306 60.234 1.00 30.73 545 SER A CA 1
ATOM 4347 C C . SER A 1 545 ? -21.214 -58.497 59.659 1.00 30.73 545 SER A C 1
ATOM 4349 O O . SER A 1 545 ? -20.828 -59.559 59.191 1.00 30.73 545 SER A O 1
ATOM 4351 N N . THR A 1 546 ? -20.419 -57.449 59.898 1.00 32.56 546 THR A N 1
ATOM 4352 C CA . THR A 1 546 ? -18.962 -57.481 60.094 1.00 32.56 546 THR A CA 1
ATOM 4353 C C . THR A 1 546 ? -18.111 -57.825 58.865 1.00 32.56 546 THR A C 1
ATOM 4355 O O . THR A 1 546 ? -18.487 -58.595 58.006 1.00 32.56 546 THR A O 1
ATOM 4358 N N . LYS A 1 547 ? -16.912 -57.293 58.657 1.00 35.47 547 LYS A N 1
ATOM 4359 C CA . LYS A 1 547 ? -15.973 -56.468 59.426 1.00 35.47 547 LYS A CA 1
ATOM 4360 C C . LYS A 1 547 ? -14.961 -55.982 58.369 1.00 35.47 547 LYS A C 1
ATOM 4362 O O . LYS A 1 547 ? -14.687 -56.699 57.418 1.00 35.47 547 LYS A O 1
ATOM 4367 N N . PHE A 1 548 ? -14.566 -54.713 58.413 1.00 31.31 548 PHE A N 1
ATOM 4368 C CA . PHE A 1 548 ? -13.211 -54.270 58.788 1.00 31.31 548 PHE A CA 1
ATOM 4369 C C . PHE A 1 548 ? -12.036 -54.723 57.907 1.00 31.31 548 PHE A C 1
ATOM 4371 O O . PHE A 1 548 ? -11.842 -55.903 57.652 1.00 31.31 548 PHE A O 1
ATOM 4378 N N . GLY A 1 549 ? -11.158 -53.752 57.632 1.00 33.12 549 GLY A N 1
ATOM 4379 C CA . GLY A 1 549 ? -9.783 -53.948 57.160 1.00 33.12 549 GLY A CA 1
ATOM 4380 C C . GLY A 1 549 ? -9.532 -53.142 55.890 1.00 33.12 549 GLY A C 1
ATOM 4381 O O . GLY A 1 549 ? -9.789 -53.636 54.805 1.00 33.12 549 GLY A O 1
ATOM 4382 N N . ILE A 1 550 ? -9.306 -51.827 55.954 1.00 34.91 550 ILE A N 1
ATOM 4383 C CA . ILE A 1 550 ? -8.076 -51.131 56.389 1.00 34.91 550 ILE A CA 1
ATOM 4384 C C . ILE A 1 550 ? -6.848 -51.520 55.559 1.00 34.91 550 ILE A C 1
ATOM 4386 O O . ILE A 1 550 ? -6.506 -52.690 55.442 1.00 34.91 550 ILE A O 1
ATOM 4390 N N . SER A 1 551 ? -6.130 -50.456 55.189 1.00 34.06 551 SER A N 1
ATOM 4391 C CA . SER A 1 551 ? -4.701 -50.365 54.869 1.00 34.06 551 SER A CA 1
ATOM 4392 C C . SER A 1 551 ? -4.366 -50.441 53.384 1.00 34.06 551 SER A C 1
ATOM 4394 O O . SER A 1 551 ? -4.589 -51.461 52.752 1.00 34.06 551 SER A O 1
ATOM 4396 N N . THR A 1 552 ? -4.045 -49.285 52.784 1.00 34.41 552 THR A N 1
ATOM 4397 C CA . THR A 1 552 ? -2.670 -48.747 52.573 1.00 34.41 552 THR A CA 1
ATOM 4398 C C . THR A 1 552 ? -1.982 -49.463 51.411 1.00 34.41 552 THR A C 1
ATOM 4400 O O . THR A 1 552 ? -2.222 -50.632 51.171 1.00 34.41 552 THR A O 1
ATOM 4403 N N . SER A 1 553 ? -1.078 -48.897 50.630 1.00 35.75 553 SER A N 1
ATOM 4404 C CA . SER A 1 553 ? -0.547 -47.564 50.338 1.00 35.75 553 SER A CA 1
ATOM 4405 C C . SER A 1 553 ? 0.564 -47.848 49.309 1.00 35.75 553 SER A C 1
ATOM 4407 O O . SER A 1 553 ? 1.090 -48.961 49.290 1.00 35.75 553 SER A O 1
ATOM 4409 N N . TYR A 1 554 ? 0.979 -46.822 48.563 1.00 37.25 554 TYR A N 1
ATOM 4410 C CA . TYR A 1 554 ? 2.156 -46.782 47.677 1.00 37.25 554 TYR A CA 1
ATOM 4411 C C . TYR A 1 554 ? 1.967 -47.541 46.347 1.00 37.25 554 TYR A C 1
ATOM 4413 O O . TYR A 1 554 ? 1.543 -48.690 46.327 1.00 37.25 554 TYR A O 1
ATOM 4421 N N . TYR A 1 555 ? 2.202 -46.948 45.177 1.00 45.56 555 TYR A N 1
ATOM 4422 C CA . TYR A 1 555 ? 3.178 -45.922 44.786 1.00 45.56 555 TYR A CA 1
ATOM 4423 C C . TYR A 1 555 ? 2.590 -44.806 43.921 1.00 45.56 555 TYR A C 1
ATOM 4425 O O . TYR A 1 555 ? 1.590 -45.070 43.216 1.00 45.56 555 TYR A O 1
#

pLDDT: mean 78.33, std 16.67, range [27.3, 97.12]